Protein AF-0000000083432427 (afdb_homodimer)

Organism: Bremia lactucae (NCBI:txid4779)

Radius of gyration: 32.16 Å; Cα contacts (8 Å, |Δi|>4): 1340; chains: 2; bounding box: 67×91×66 Å

Structure (mmCIF, N/CA/C/O backbone):
data_AF-0000000083432427-model_v1
#
loop_
_entity.id
_entity.type
_entity.pdbx_description
1 polymer 'Checkpoint protein'
#
loop_
_atom_site.group_PDB
_atom_site.id
_atom_site.type_symbol
_atom_site.label_atom_id
_atom_site.label_alt_id
_atom_site.label_comp_id
_atom_site.label_asym_id
_atom_site.label_entity_id
_atom_site.label_seq_id
_atom_site.pdbx_PDB_ins_code
_atom_site.Cartn_x
_atom_site.Cartn_y
_atom_site.Cartn_z
_atom_site.occupancy
_atom_site.B_iso_or_equiv
_atom_site.auth_seq_id
_atom_site.auth_comp_id
_atom_site.auth_asym_id
_atom_site.auth_atom_id
_atom_site.pdbx_PDB_model_num
ATOM 1 N N . MET A 1 1 ? -11.883 -44.719 -22.125 1 91.12 1 MET A N 1
ATOM 2 C CA . MET A 1 1 ? -11.055 -43.969 -21.188 1 91.12 1 MET A CA 1
ATOM 3 C C . MET A 1 1 ? -11.359 -44.344 -19.75 1 91.12 1 MET A C 1
ATOM 5 O O . MET A 1 1 ? -12.523 -44.5 -19.375 1 91.12 1 MET A O 1
ATOM 9 N N . ARG A 1 2 ? -10.258 -44.656 -18.984 1 95.5 2 ARG A N 1
ATOM 10 C CA . ARG A 1 2 ? -10.43 -45.031 -17.594 1 95.5 2 ARG A CA 1
ATOM 11 C C . ARG A 1 2 ? -9.477 -44.281 -16.688 1 95.5 2 ARG A C 1
ATOM 13 O O . ARG A 1 2 ? -8.289 -44.125 -16.984 1 95.5 2 ARG A O 1
ATOM 20 N N . PHE A 1 3 ? -10.039 -43.781 -15.672 1 97.44 3 PHE A N 1
ATOM 21 C CA . PHE A 1 3 ? -9.242 -43.156 -14.625 1 97.44 3 PHE A CA 1
ATOM 22 C C . PHE A 1 3 ? -9.805 -43.469 -13.25 1 97.44 3 PHE A C 1
ATOM 24 O O . PHE A 1 3 ? -11.008 -43.312 -13.016 1 97.44 3 PHE A O 1
ATOM 31 N N . ARG A 1 4 ? -8.898 -43.844 -12.391 1 96.44 4 ARG A N 1
ATOM 32 C CA . ARG A 1 4 ? -9.227 -44.031 -10.984 1 96.44 4 ARG A CA 1
ATOM 33 C C . ARG A 1 4 ? -7.988 -43.844 -10.109 1 96.44 4 ARG A C 1
ATOM 35 O O . ARG A 1 4 ? -6.895 -44.281 -10.469 1 96.44 4 ARG A O 1
ATOM 42 N N . GLY A 1 5 ? -8.188 -43.219 -8.992 1 95.62 5 GLY A N 1
ATOM 43 C CA . GLY A 1 5 ? -7.102 -43.062 -8.039 1 95.62 5 GLY A CA 1
ATOM 44 C C . GLY A 1 5 ? -7.57 -42.562 -6.68 1 95.62 5 GLY A C 1
ATOM 45 O O . GLY A 1 5 ? -8.602 -41.906 -6.574 1 95.62 5 GLY A O 1
ATOM 46 N N . THR A 1 6 ? -6.84 -42.969 -5.688 1 95.25 6 THR A N 1
ATOM 47 C CA . THR A 1 6 ? -7.109 -42.531 -4.328 1 95.25 6 THR A CA 1
ATOM 48 C C . THR A 1 6 ? -6.109 -41.438 -3.906 1 95.25 6 THR A C 1
ATOM 50 O O . THR A 1 6 ? -4.898 -41.688 -3.924 1 95.25 6 THR A O 1
ATOM 53 N N . LEU A 1 7 ? -6.652 -40.312 -3.52 1 94.75 7 LEU A N 1
ATOM 54 C CA . LEU A 1 7 ? -5.789 -39.219 -3.133 1 94.75 7 LEU A CA 1
ATOM 55 C C . LEU A 1 7 ? -5.09 -39.5 -1.811 1 94.75 7 LEU A C 1
ATOM 57 O O . LEU A 1 7 ? -5.719 -39.969 -0.861 1 94.75 7 LEU A O 1
ATOM 61 N N . ALA A 1 8 ? -3.805 -39.219 -1.83 1 90.31 8 ALA A N 1
ATOM 62 C CA . ALA A 1 8 ? -3.107 -39.219 -0.547 1 90.31 8 ALA A CA 1
ATOM 63 C C . ALA A 1 8 ? -3.588 -38.094 0.347 1 90.31 8 ALA A C 1
ATOM 65 O O . ALA A 1 8 ? -4.148 -37.094 -0.14 1 90.31 8 ALA A O 1
ATOM 66 N N . LYS A 1 9 ? -3.451 -38.25 1.633 1 88.25 9 LYS A N 1
ATOM 67 C CA . LYS A 1 9 ? -3.941 -37.25 2.574 1 88.25 9 LYS A CA 1
ATOM 68 C C . LYS A 1 9 ? -3.266 -35.906 2.34 1 88.25 9 LYS A C 1
ATOM 70 O O . LYS A 1 9 ? -3.934 -34.875 2.287 1 88.25 9 LYS A O 1
ATOM 75 N N . ASP A 1 10 ? -1.937 -35.906 2.264 1 92.69 10 ASP A N 1
ATOM 76 C CA . ASP A 1 10 ? -1.195 -34.688 2.059 1 92.69 10 ASP A CA 1
ATOM 77 C C . ASP A 1 10 ? -1.436 -34.125 0.658 1 92.69 10 ASP A C 1
ATOM 79 O O . ASP A 1 10 ? -1.349 -32.906 0.444 1 92.69 10 ASP A O 1
ATOM 83 N N . ALA A 1 11 ? -1.81 -35.031 -0.254 1 95.06 11 ALA A N 1
ATOM 84 C CA . ALA A 1 11 ? -2.062 -34.625 -1.636 1 95.06 11 ALA A CA 1
ATOM 85 C C . ALA A 1 11 ? -3.359 -33.812 -1.747 1 95.06 11 ALA A C 1
ATOM 87 O O . ALA A 1 11 ? -3.471 -32.938 -2.584 1 95.06 11 ALA A O 1
ATOM 88 N N . LEU A 1 12 ? -4.277 -34.156 -0.94 1 95.12 12 LEU A N 1
ATOM 89 C CA . LEU A 1 12 ? -5.551 -33.438 -0.963 1 95.12 12 LEU A CA 1
ATOM 90 C C . LEU A 1 12 ? -5.355 -31.969 -0.656 1 95.12 12 LEU A C 1
ATOM 92 O O . LEU A 1 12 ? -5.969 -31.109 -1.296 1 95.12 12 LEU A O 1
ATOM 96 N N . VAL A 1 13 ? -4.488 -31.703 0.249 1 94.31 13 VAL A N 1
ATOM 97 C CA . VAL A 1 13 ? -4.23 -30.328 0.663 1 94.31 13 VAL A CA 1
ATOM 98 C C . VAL A 1 13 ? -3.623 -29.547 -0.5 1 94.31 13 VAL A C 1
ATOM 100 O O . VAL A 1 13 ? -4.051 -28.422 -0.791 1 94.31 13 VAL A O 1
ATOM 103 N N . VAL A 1 14 ? -2.656 -30.109 -1.125 1 95.69 14 VAL A N 1
ATOM 104 C CA . VAL A 1 14 ? -1.955 -29.469 -2.229 1 95.69 14 VAL A CA 1
ATOM 105 C C . VAL A 1 14 ? -2.918 -29.25 -3.395 1 95.69 14 VAL A C 1
ATOM 107 O O . VAL A 1 14 ? -2.977 -28.156 -3.959 1 95.69 14 VAL A O 1
ATOM 110 N N . LEU A 1 15 ? -3.67 -30.297 -3.684 1 96.56 15 LEU A N 1
ATOM 111 C CA . LEU A 1 15 ? -4.598 -30.203 -4.809 1 96.56 15 LEU A CA 1
ATOM 112 C C . LEU A 1 15 ? -5.691 -29.188 -4.531 1 96.56 15 LEU A C 1
ATOM 114 O O . LEU A 1 15 ? -6.098 -28.438 -5.434 1 96.56 15 LEU A O 1
ATOM 118 N N . LEU A 1 16 ? -6.133 -29.156 -3.365 1 95.75 16 LEU A N 1
ATOM 119 C CA . LEU A 1 16 ? -7.133 -28.172 -2.971 1 95.75 16 LEU A CA 1
ATOM 120 C C . LEU A 1 16 ? -6.582 -26.75 -3.109 1 95.75 16 LEU A C 1
ATOM 122 O O . LEU A 1 16 ? -7.27 -25.859 -3.615 1 95.75 16 LEU A O 1
ATOM 126 N N . ASP A 1 17 ? -5.359 -26.562 -2.688 1 95.5 17 ASP A N 1
ATOM 127 C CA . ASP A 1 17 ? -4.711 -25.25 -2.801 1 95.5 17 ASP A CA 1
ATOM 128 C C . ASP A 1 17 ? -4.609 -24.812 -4.262 1 95.5 17 ASP A C 1
ATOM 130 O O . ASP A 1 17 ? -4.867 -23.656 -4.586 1 95.5 17 ASP A O 1
ATOM 134 N N . VAL A 1 18 ? -4.223 -25.719 -5.059 1 96.62 18 VAL A N 1
ATOM 135 C CA . VAL A 1 18 ? -4.09 -25.453 -6.488 1 96.62 18 VAL A CA 1
ATOM 136 C C . VAL A 1 18 ? -5.453 -25.109 -7.078 1 96.62 18 VAL A C 1
ATOM 138 O O . VAL A 1 18 ? -5.594 -24.125 -7.805 1 96.62 18 VAL A O 1
ATOM 141 N N . ALA A 1 19 ? -6.43 -25.875 -6.754 1 96.06 19 ALA A N 1
ATOM 142 C CA . ALA A 1 19 ? -7.781 -25.625 -7.25 1 96.06 19 ALA A CA 1
ATOM 143 C C . ALA A 1 19 ? -8.297 -24.266 -6.797 1 96.06 19 ALA A C 1
ATOM 145 O O . ALA A 1 19 ? -8.93 -23.547 -7.574 1 96.06 19 ALA A O 1
ATOM 146 N N . GLN A 1 20 ? -8.031 -23.953 -5.613 1 94.5 20 GLN A N 1
ATOM 147 C CA . GLN A 1 20 ? -8.445 -22.672 -5.082 1 94.5 20 GLN A CA 1
ATOM 148 C C . GLN A 1 20 ? -7.789 -21.516 -5.844 1 94.5 20 GLN A C 1
ATOM 150 O O . GLN A 1 20 ? -8.422 -20.5 -6.105 1 94.5 20 GLN A O 1
ATOM 155 N N . SER A 1 21 ? -6.52 -21.656 -6.117 1 94.25 21 SER A N 1
ATOM 156 C CA . SER A 1 21 ? -5.805 -20.641 -6.887 1 94.25 21 SER A CA 1
ATOM 157 C C . SER A 1 21 ? -6.453 -20.422 -8.25 1 94.25 21 SER A C 1
ATOM 159 O O . SER A 1 21 ? -6.688 -19.281 -8.656 1 94.25 21 SER A O 1
ATOM 161 N N . PHE A 1 22 ? -6.836 -21.5 -8.852 1 94.38 22 PHE A N 1
ATOM 162 C CA . PHE A 1 22 ? -7.484 -21.391 -10.156 1 94.38 22 PHE A CA 1
ATOM 163 C C . PHE A 1 22 ? -8.867 -20.766 -10.016 1 94.38 22 PHE A C 1
ATOM 165 O O . PHE A 1 22 ? -9.281 -19.984 -10.875 1 94.38 22 PHE A O 1
ATOM 172 N N . ALA A 1 23 ? -9.555 -21.172 -9.031 1 92.44 23 ALA A N 1
ATOM 173 C CA . ALA A 1 23 ? -10.883 -20.609 -8.812 1 92.44 23 ALA A CA 1
ATOM 174 C C . ALA A 1 23 ? -10.812 -19.109 -8.633 1 92.44 23 ALA A C 1
ATOM 176 O O . ALA A 1 23 ? -11.641 -18.375 -9.18 1 92.44 23 ALA A O 1
ATOM 177 N N . ARG A 1 24 ? -9.844 -18.719 -7.91 1 90.25 24 ARG A N 1
ATOM 178 C CA . ARG A 1 24 ? -9.648 -17.281 -7.684 1 90.25 24 ARG A CA 1
ATOM 179 C C . ARG A 1 24 ? -9.328 -16.562 -8.984 1 90.25 24 ARG A C 1
ATOM 181 O O . ARG A 1 24 ? -9.852 -15.484 -9.25 1 90.25 24 ARG A O 1
ATOM 188 N N . LEU A 1 25 ? -8.453 -17.141 -9.742 1 89.81 25 LEU A N 1
ATOM 189 C CA . LEU A 1 25 ? -8.055 -16.547 -11.008 1 89.81 25 LEU A CA 1
ATOM 190 C C . LEU A 1 25 ? -9.211 -16.516 -12 1 89.81 25 LEU A C 1
ATOM 192 O O . LEU A 1 25 ? -9.352 -15.578 -12.781 1 89.81 25 LEU A O 1
ATOM 196 N N . GLY A 1 26 ? -9.977 -17.516 -11.938 1 86.25 26 GLY A N 1
ATOM 197 C CA . GLY A 1 26 ? -11.125 -17.625 -12.828 1 86.25 26 GLY A CA 1
ATOM 198 C C . GLY A 1 26 ? -12.164 -16.547 -12.594 1 86.25 26 GLY A C 1
ATOM 199 O O . GLY A 1 26 ? -12.883 -16.156 -13.516 1 86.25 26 GLY A O 1
ATOM 200 N N . LEU A 1 27 ? -12.297 -16.094 -11.375 1 81.25 27 LEU A N 1
ATOM 201 C CA . LEU A 1 27 ? -13.25 -15.039 -11.039 1 81.25 27 LEU A CA 1
ATOM 202 C C . LEU A 1 27 ? -12.914 -13.75 -11.781 1 81.25 27 LEU A C 1
ATOM 204 O O . LEU A 1 27 ? -13.805 -12.953 -12.078 1 81.25 27 LEU A O 1
ATOM 208 N N . HIS A 1 28 ? -11.664 -13.609 -12.016 1 75.44 28 HIS A N 1
ATOM 209 C CA . HIS A 1 28 ? -11.203 -12.359 -12.609 1 75.44 28 HIS A CA 1
ATOM 210 C C . HIS A 1 28 ? -11.039 -12.5 -14.125 1 75.44 28 HIS A C 1
ATOM 212 O O . HIS A 1 28 ? -10.781 -11.516 -14.82 1 75.44 28 HIS A O 1
ATOM 218 N N . SER A 1 29 ? -11.195 -13.703 -14.586 1 69.81 29 SER A N 1
ATOM 219 C CA . SER A 1 29 ? -10.992 -13.984 -16 1 69.81 29 SER A CA 1
ATOM 220 C C . SER A 1 29 ? -12.305 -13.891 -16.781 1 69.81 29 SER A C 1
ATOM 222 O O . SER A 1 29 ? -13.383 -14.117 -16.219 1 69.81 29 SER A O 1
ATOM 224 N N . SER A 1 30 ? -12.211 -13.312 -17.938 1 65.31 30 SER A N 1
ATOM 225 C CA . SER A 1 30 ? -13.352 -13.336 -18.844 1 65.31 30 SER A CA 1
ATOM 226 C C . SER A 1 30 ? -13.719 -14.766 -19.234 1 65.31 30 SER A C 1
ATOM 228 O O . SER A 1 30 ? -14.828 -15.016 -19.719 1 65.31 30 SER A O 1
ATOM 230 N N . ALA A 1 31 ? -12.727 -15.594 -19.031 1 60.62 31 ALA A N 1
ATOM 231 C CA . ALA A 1 31 ? -12.969 -16.984 -19.391 1 60.62 31 ALA A CA 1
ATOM 232 C C . ALA A 1 31 ? -13.984 -17.625 -18.453 1 60.62 31 ALA A C 1
ATOM 234 O O . ALA A 1 31 ? -14.117 -17.203 -17.297 1 60.62 31 ALA A O 1
ATOM 235 N N . LYS A 1 32 ? -14.734 -18.344 -19.125 1 65.06 32 LYS A N 1
ATOM 236 C CA . LYS A 1 32 ? -15.555 -19.219 -18.312 1 65.06 32 LYS A CA 1
ATOM 237 C C . LYS A 1 32 ? -14.711 -19.984 -17.297 1 65.06 32 LYS A C 1
ATOM 239 O O . LYS A 1 32 ? -13.508 -20.156 -17.484 1 65.06 32 LYS A O 1
ATOM 244 N N . THR A 1 33 ? -15.117 -20.297 -16.141 1 77.12 33 THR A N 1
ATOM 245 C CA . THR A 1 33 ? -14.5 -20.969 -15 1 77.12 33 THR A CA 1
ATOM 246 C C . THR A 1 33 ? -14.062 -22.375 -15.375 1 77.12 33 THR A C 1
ATOM 248 O O . THR A 1 33 ? -13.555 -23.125 -14.531 1 77.12 33 THR A O 1
ATOM 251 N N . ASN A 1 34 ? -14.008 -22.672 -16.625 1 86.62 34 ASN A N 1
ATOM 252 C CA . ASN A 1 34 ? -13.617 -24.016 -17.062 1 86.62 34 ASN A CA 1
ATOM 253 C C . ASN A 1 34 ? -12.109 -24.109 -17.281 1 86.62 34 ASN A C 1
ATOM 255 O O . ASN A 1 34 ? -11.531 -23.297 -18 1 86.62 34 ASN A O 1
ATOM 259 N N . CYS A 1 35 ? -11.57 -25.047 -16.625 1 93.81 35 CYS A N 1
ATOM 260 C CA . CYS A 1 35 ? -10.156 -25.359 -16.812 1 93.81 35 CYS A CA 1
ATOM 261 C C . CYS A 1 35 ? -9.977 -26.641 -17.609 1 93.81 35 CYS A C 1
ATOM 263 O O . CYS A 1 35 ? -10.852 -27.516 -17.625 1 93.81 35 CYS A O 1
ATOM 265 N N . VAL A 1 36 ? -8.906 -26.688 -18.328 1 95.62 36 VAL A N 1
ATOM 266 C CA . VAL A 1 36 ? -8.562 -27.906 -19.062 1 95.62 36 VAL A CA 1
ATOM 267 C C . VAL A 1 36 ? -7.668 -28.797 -18.203 1 95.62 36 VAL A C 1
ATOM 269 O O . VAL A 1 36 ? -6.598 -28.359 -17.766 1 95.62 36 VAL A O 1
ATOM 272 N N . PHE A 1 37 ? -8.141 -29.953 -18.016 1 96.94 37 PHE A N 1
ATOM 273 C CA . PHE A 1 37 ? -7.379 -30.953 -17.297 1 96.94 37 PHE A CA 1
ATOM 274 C C . PHE A 1 37 ? -6.762 -31.969 -18.266 1 96.94 37 PHE A C 1
ATOM 276 O O . PHE A 1 37 ? -7.406 -32.375 -19.234 1 96.94 37 PHE A O 1
ATOM 283 N N . THR A 1 38 ? -5.547 -32.281 -18.031 1 96.88 38 THR A N 1
ATOM 284 C CA . THR A 1 38 ? -4.891 -33.375 -18.766 1 96.88 38 THR A CA 1
ATOM 285 C C . THR A 1 38 ? -4.262 -34.375 -17.797 1 96.88 38 THR A C 1
ATOM 287 O O . THR A 1 38 ? -3.375 -34 -17.016 1 96.88 38 THR A O 1
ATOM 290 N N . LEU A 1 39 ? -4.703 -35.562 -17.922 1 96.94 39 LEU A N 1
ATOM 291 C CA . LEU A 1 39 ? -4.246 -36.625 -17.016 1 96.94 39 LEU A CA 1
ATOM 292 C C . LEU A 1 39 ? -3.418 -37.656 -17.766 1 96.94 39 LEU A C 1
ATOM 294 O O . LEU A 1 39 ? -3.838 -38.156 -18.812 1 96.94 39 LEU A O 1
ATOM 298 N N . THR A 1 40 ? -2.268 -37.938 -17.312 1 96.69 40 THR A N 1
ATOM 299 C CA . THR A 1 40 ? -1.413 -39.031 -17.719 1 96.69 40 THR A CA 1
ATOM 300 C C . THR A 1 40 ? -0.958 -39.844 -16.516 1 96.69 40 THR A C 1
ATOM 302 O O . THR A 1 40 ? -1.159 -39.438 -15.367 1 96.69 40 THR A O 1
ATOM 305 N N . PRO A 1 41 ? -0.41 -41 -16.766 1 96 41 PRO A N 1
ATOM 306 C CA . PRO A 1 41 ? 0.099 -41.781 -15.617 1 96 41 PRO A CA 1
ATOM 307 C C . PRO A 1 41 ? 1.163 -41 -14.828 1 96 41 PRO A C 1
ATOM 309 O O . PRO A 1 41 ? 1.351 -41.281 -13.641 1 96 41 PRO A O 1
ATOM 312 N N . GLU A 1 42 ? 1.781 -40.031 -15.469 1 95.75 42 GLU A N 1
ATOM 313 C CA . GLU A 1 42 ? 2.906 -39.344 -14.844 1 95.75 42 GLU A CA 1
ATOM 314 C C . GLU A 1 42 ? 2.477 -38 -14.258 1 95.75 42 GLU A C 1
ATOM 316 O O . GLU A 1 42 ? 2.949 -37.594 -13.195 1 95.75 42 GLU A O 1
ATOM 321 N N . THR A 1 43 ? 1.568 -37.344 -15.023 1 96.94 43 THR A N 1
ATOM 322 C CA . THR A 1 43 ? 1.314 -35.969 -14.617 1 96.94 43 THR A CA 1
ATOM 323 C C . THR A 1 43 ? -0.173 -35.625 -14.711 1 96.94 43 THR A C 1
ATOM 325 O O . THR A 1 43 ? -0.899 -36.25 -15.5 1 96.94 43 THR A O 1
ATOM 328 N N . LEU A 1 44 ? -0.637 -34.75 -13.828 1 97.44 44 LEU A N 1
ATOM 329 C CA . LEU A 1 44 ? -1.896 -34.031 -13.938 1 97.44 44 LEU A CA 1
ATOM 330 C C . LEU A 1 44 ? -1.646 -32.562 -14.211 1 97.44 44 LEU A C 1
ATOM 332 O O . LEU A 1 44 ? -1.025 -31.859 -13.406 1 97.44 44 LEU A O 1
ATOM 336 N N . THR A 1 45 ? -2.088 -32.094 -15.344 1 96.94 45 THR A N 1
ATOM 337 C CA . THR A 1 45 ? -1.928 -30.672 -15.664 1 96.94 45 THR A CA 1
ATOM 338 C C . THR A 1 45 ? -3.281 -29.969 -15.711 1 96.94 45 THR A C 1
ATOM 340 O O . THR A 1 45 ? -4.281 -30.547 -16.125 1 96.94 45 THR A O 1
ATOM 343 N N . ILE A 1 46 ? -3.314 -28.812 -15.18 1 96.75 46 ILE A N 1
ATOM 344 C CA . ILE A 1 46 ? -4.492 -27.953 -15.203 1 96.75 46 ILE A CA 1
ATOM 345 C C . ILE A 1 46 ? -4.148 -26.625 -15.859 1 96.75 46 ILE A C 1
ATOM 347 O O . ILE A 1 46 ? -3.127 -26.016 -15.531 1 96.75 46 ILE A O 1
ATOM 351 N N . ALA A 1 47 ? -4.965 -26.25 -16.812 1 95.12 47 ALA A N 1
ATOM 352 C CA . ALA A 1 47 ? -4.695 -25 -17.547 1 95.12 47 ALA A CA 1
ATOM 353 C C . ALA A 1 47 ? -5.91 -24.078 -17.531 1 95.12 47 ALA A C 1
ATOM 355 O O . ALA A 1 47 ? -7.039 -24.531 -17.75 1 95.12 47 ALA A O 1
ATOM 356 N N . LEU A 1 48 ? -5.691 -22.875 -17.172 1 91.94 48 LEU A N 1
ATOM 357 C CA . LEU A 1 48 ? -6.664 -21.797 -17.328 1 91.94 48 LEU A CA 1
ATOM 358 C C . LEU A 1 48 ? -6.16 -20.766 -18.328 1 91.94 48 LEU A C 1
ATOM 360 O O . LEU A 1 48 ? -5.238 -20 -18.031 1 91.94 48 LEU A O 1
ATOM 364 N N . LYS A 1 49 ? -6.684 -20.875 -19.547 1 80.75 49 LYS A N 1
ATOM 365 C CA . LYS A 1 49 ? -6.246 -19.969 -20.609 1 80.75 49 LYS A CA 1
ATOM 366 C C . LYS A 1 49 ? -7.344 -18.969 -20.953 1 80.75 49 LYS A C 1
ATOM 368 O O . LYS A 1 49 ? -8.492 -19.359 -21.172 1 80.75 49 LYS A O 1
ATOM 373 N N . SER A 1 50 ? -6.973 -17.766 -20.656 1 70.5 50 SER A N 1
ATOM 374 C CA . SER A 1 50 ? -7.875 -16.719 -21.125 1 70.5 50 SER A CA 1
ATOM 375 C C . SER A 1 50 ? -7.371 -16.094 -22.422 1 70.5 50 SER A C 1
ATOM 377 O O . SER A 1 50 ? -6.285 -16.453 -22.906 1 70.5 50 SER A O 1
ATOM 379 N N . GLY A 1 51 ? -8.125 -15.375 -23.188 1 62.91 51 GLY A N 1
ATOM 380 C CA . GLY A 1 51 ? -7.711 -14.719 -24.406 1 62.91 51 GLY A CA 1
ATOM 381 C C . GLY A 1 51 ? -6.34 -14.078 -24.312 1 62.91 51 GLY A C 1
ATOM 382 O O . GLY A 1 51 ? -5.754 -14.016 -23.234 1 62.91 51 GLY A O 1
ATOM 383 N N . GLY A 1 52 ? -5.566 -13.93 -25.375 1 59.88 52 GLY A N 1
ATOM 384 C CA . GLY A 1 52 ? -4.176 -13.539 -25.547 1 59.88 52 GLY A CA 1
ATOM 385 C C . GLY A 1 52 ? -3.75 -12.414 -24.625 1 59.88 52 GLY A C 1
ATOM 386 O O . GLY A 1 52 ? -2.607 -12.383 -24.156 1 59.88 52 GLY A O 1
ATOM 387 N N . ALA A 1 53 ? -4.613 -11.602 -24.281 1 66.81 53 ALA A N 1
ATOM 388 C CA . ALA A 1 53 ? -4.191 -10.438 -23.516 1 66.81 53 ALA A CA 1
ATOM 389 C C . ALA A 1 53 ? -4.457 -10.633 -22.016 1 66.81 53 ALA A C 1
ATOM 391 O O . ALA A 1 53 ? -4.27 -9.711 -21.219 1 66.81 53 ALA A O 1
ATOM 392 N N . GLU A 1 54 ? -4.691 -11.906 -21.719 1 80.06 54 GLU A N 1
ATOM 393 C CA . GLU A 1 54 ? -5.047 -12.117 -20.312 1 80.06 54 GLU A CA 1
ATOM 394 C C . GLU A 1 54 ? -4.051 -13.047 -19.625 1 80.06 54 GLU A C 1
ATOM 396 O O . GLU A 1 54 ? -3.229 -13.68 -20.281 1 80.06 54 GLU A O 1
ATOM 401 N N . LEU A 1 55 ? -4 -13.047 -18.375 1 88.75 55 LEU A N 1
ATOM 402 C CA . LEU A 1 55 ? -3.201 -13.922 -17.516 1 88.75 55 LEU A CA 1
ATOM 403 C C . LEU A 1 55 ? -3.473 -15.391 -17.859 1 88.75 55 LEU A C 1
ATOM 405 O O . LEU A 1 55 ? -4.625 -15.789 -18 1 88.75 55 LEU A O 1
ATOM 409 N N . GLN A 1 56 ? -2.422 -16.156 -18.156 1 92.12 56 GLN A N 1
ATOM 410 C CA . GLN A 1 56 ? -2.527 -17.609 -18.344 1 92.12 56 GLN A CA 1
ATOM 411 C C . GLN A 1 56 ? -1.874 -18.359 -17.188 1 92.12 56 GLN A C 1
ATOM 413 O O . GLN A 1 56 ? -0.767 -18.016 -16.766 1 92.12 56 GLN A O 1
ATOM 418 N N . SER A 1 57 ? -2.521 -19.312 -16.688 1 94.31 57 SER A N 1
ATOM 419 C CA . SER A 1 57 ? -2.018 -20.047 -15.539 1 94.31 57 SER A CA 1
ATOM 420 C C . SER A 1 57 ? -2.061 -21.547 -15.773 1 94.31 57 SER A C 1
ATOM 422 O O . SER A 1 57 ? -3 -22.062 -16.391 1 94.31 57 SER A O 1
ATOM 424 N N . PHE A 1 58 ? -1.04 -22.219 -15.219 1 95.62 58 PHE A N 1
ATOM 425 C CA . PHE A 1 58 ? -0.875 -23.656 -15.422 1 95.62 58 PHE A CA 1
ATOM 426 C C . PHE A 1 58 ? -0.377 -24.328 -14.148 1 95.62 58 PHE A C 1
ATOM 428 O O . PHE A 1 58 ? 0.487 -23.797 -13.453 1 95.62 58 PHE A O 1
ATOM 435 N N . ALA A 1 59 ? -0.951 -25.438 -13.883 1 96.88 59 ALA A N 1
ATOM 436 C CA . ALA A 1 59 ? -0.397 -26.297 -12.844 1 96.88 59 ALA A CA 1
ATOM 437 C C . ALA A 1 59 ? 0.065 -27.625 -13.422 1 96.88 59 ALA A C 1
ATOM 439 O O . ALA A 1 59 ? -0.588 -28.188 -14.312 1 96.88 59 ALA A O 1
ATOM 440 N N . ARG A 1 60 ? 1.177 -28.062 -13 1 97.75 60 ARG A N 1
ATOM 441 C CA . ARG A 1 60 ? 1.702 -29.375 -13.336 1 97.75 60 ARG A CA 1
ATOM 442 C C . ARG A 1 60 ? 2.002 -30.188 -12.07 1 97.75 60 ARG A C 1
ATOM 444 O O . ARG A 1 60 ? 2.898 -29.828 -11.305 1 97.75 60 ARG A O 1
ATOM 451 N N . LEU A 1 61 ? 1.278 -31.234 -11.906 1 98.12 61 LEU A N 1
ATOM 452 C CA . LEU A 1 61 ? 1.388 -32.031 -10.695 1 98.12 61 LEU A CA 1
ATOM 453 C C . LEU A 1 61 ? 1.78 -33.469 -11.031 1 98.12 61 LEU A C 1
ATOM 455 O O . LEU A 1 61 ? 1.448 -34 -12.109 1 98.12 61 LEU A O 1
ATOM 459 N N . GLN A 1 62 ? 2.445 -34.062 -10.094 1 97.69 62 GLN A N 1
ATOM 460 C CA . GLN A 1 62 ? 2.854 -35.438 -10.281 1 97.69 62 GLN A CA 1
ATOM 461 C C . GLN A 1 62 ? 1.745 -36.406 -9.867 1 97.69 62 GLN A C 1
ATOM 463 O O . GLN A 1 62 ? 1.463 -36.562 -8.672 1 97.69 62 GLN A O 1
ATOM 468 N N . THR A 1 63 ? 1.256 -37.125 -10.875 1 96.5 63 THR A N 1
ATOM 469 C CA . THR A 1 63 ? 0.15 -38.031 -10.625 1 96.5 63 THR A CA 1
ATOM 470 C C . THR A 1 63 ? 0.538 -39.094 -9.586 1 96.5 63 THR A C 1
ATOM 472 O O . THR A 1 63 ? -0.27 -39.438 -8.719 1 96.5 63 THR A O 1
ATOM 475 N N . THR A 1 64 ? 1.778 -39.531 -9.617 1 93.38 64 THR A N 1
ATOM 476 C CA . THR A 1 64 ? 2.248 -40.594 -8.727 1 93.38 64 THR A CA 1
ATOM 477 C C . THR A 1 64 ? 2.375 -40.094 -7.297 1 93.38 64 THR A C 1
ATOM 479 O O . THR A 1 64 ? 2.379 -40.875 -6.348 1 93.38 64 THR A O 1
ATOM 482 N N . ARG A 1 65 ? 2.543 -38.812 -7.141 1 95.25 65 ARG A N 1
ATOM 483 C CA . ARG A 1 65 ? 2.607 -38.219 -5.809 1 95.25 65 ARG A CA 1
ATOM 484 C C . ARG A 1 65 ? 1.211 -37.906 -5.281 1 95.25 65 ARG A C 1
ATOM 486 O O . ARG A 1 65 ? 0.965 -37.969 -4.074 1 95.25 65 ARG A O 1
ATOM 493 N N . LEU A 1 66 ? 0.336 -37.656 -6.164 1 96.75 66 LEU A N 1
ATOM 494 C CA . LEU A 1 66 ? -1.019 -37.25 -5.793 1 96.75 66 LEU A CA 1
ATOM 495 C C . LEU A 1 66 ? -1.841 -38.469 -5.371 1 96.75 66 LEU A C 1
ATOM 497 O O . LEU A 1 66 ? -2.607 -38.406 -4.41 1 96.75 66 LEU A O 1
ATOM 501 N N . PHE A 1 67 ? -1.629 -39.594 -6.082 1 96.44 67 PHE A N 1
ATOM 502 C CA . PHE A 1 67 ? -2.578 -40.688 -5.938 1 96.44 67 PHE A CA 1
ATOM 503 C C . PHE A 1 67 ? -1.86 -42 -5.559 1 96.44 67 PHE A C 1
ATOM 505 O O . PHE A 1 67 ? -0.758 -42.25 -6.043 1 96.44 67 PHE A O 1
ATOM 512 N N . HIS A 1 68 ? -2.658 -42.656 -4.785 1 93.19 68 HIS A N 1
ATOM 513 C CA . HIS A 1 68 ? -2.344 -44.062 -4.602 1 93.19 68 HIS A CA 1
ATOM 514 C C . HIS A 1 68 ? -3.127 -44.938 -5.574 1 93.19 68 HIS A C 1
ATOM 516 O O . HIS A 1 68 ? -4.301 -44.688 -5.848 1 93.19 68 HIS A O 1
ATOM 522 N N . ASP A 1 69 ? -2.504 -46.031 -6.113 1 87.88 69 ASP A N 1
ATOM 523 C CA . ASP A 1 69 ? -3.184 -47 -6.945 1 87.88 69 ASP A CA 1
ATOM 524 C C . ASP A 1 69 ? -3.873 -46.344 -8.133 1 87.88 69 ASP A C 1
ATOM 526 O O . ASP A 1 69 ? -5.066 -46.562 -8.359 1 87.88 69 ASP A O 1
ATOM 530 N N . VAL A 1 70 ? -3.166 -45.562 -8.812 1 94 70 VAL A N 1
ATOM 531 C CA . VAL A 1 70 ? -3.771 -44.75 -9.867 1 94 70 VAL A CA 1
ATOM 532 C C . VAL A 1 70 ? -3.768 -45.562 -11.18 1 94 70 VAL A C 1
ATOM 534 O O . VAL A 1 70 ? -2.803 -46.25 -11.484 1 94 70 VAL A O 1
ATOM 537 N N . VAL A 1 71 ? -4.883 -45.5 -11.875 1 96.31 71 VAL A N 1
ATOM 538 C CA . VAL A 1 71 ? -5.039 -46.094 -13.203 1 96.31 71 VAL A CA 1
ATOM 539 C C . VAL A 1 71 ? -5.469 -45 -14.203 1 96.31 71 VAL A C 1
ATOM 541 O O . VAL A 1 71 ? -6.457 -44.312 -13.977 1 96.31 71 VAL A O 1
ATOM 544 N N . VAL A 1 72 ? -4.699 -44.844 -15.195 1 96.94 72 VAL A N 1
ATOM 545 C CA . VAL A 1 72 ? -5.043 -43.969 -16.297 1 96.94 72 VAL A CA 1
ATOM 546 C C . VAL A 1 72 ? -4.938 -44.719 -17.625 1 96.94 72 VAL A C 1
ATOM 548 O O . VAL A 1 72 ? -3.85 -45.156 -18.016 1 96.94 72 VAL A O 1
ATOM 551 N N . GLN A 1 73 ? -6.055 -44.844 -18.297 1 96.38 73 GLN A N 1
ATOM 552 C CA . GLN A 1 73 ? -6.066 -45.594 -19.562 1 96.38 73 GLN A CA 1
ATOM 553 C C . GLN A 1 73 ? -6.922 -44.875 -20.609 1 96.38 73 GLN A C 1
ATOM 555 O O . GLN A 1 73 ? -8.023 -44.438 -20.312 1 96.38 73 GLN A O 1
ATOM 560 N N . SER A 1 74 ? -6.398 -44.719 -21.766 1 93.81 74 SER A N 1
ATOM 561 C CA . SER A 1 74 ? -7.121 -44.156 -22.906 1 93.81 74 SER A CA 1
ATOM 562 C C . SER A 1 74 ? -6.562 -44.688 -24.219 1 93.81 74 SER A C 1
ATOM 564 O O . SER A 1 74 ? -5.488 -45.281 -24.25 1 93.81 74 SER A O 1
ATOM 566 N N . GLN A 1 75 ? -7.258 -44.5 -25.297 1 91.12 75 GLN A N 1
ATOM 567 C CA . GLN A 1 75 ? -6.797 -44.875 -26.625 1 91.12 75 GLN A CA 1
ATOM 568 C C . GLN A 1 75 ? -5.75 -43.906 -27.156 1 91.12 75 GLN A C 1
ATOM 570 O O . GLN A 1 75 ? -5.031 -44.219 -28.109 1 91.12 75 GLN A O 1
ATOM 575 N N . ALA A 1 76 ? -5.703 -42.781 -26.531 1 91.75 76 ALA A N 1
ATOM 576 C CA . ALA A 1 76 ? -4.75 -41.75 -26.906 1 91.75 76 ALA A CA 1
ATOM 577 C C . ALA A 1 76 ? -3.477 -41.844 -26.078 1 91.75 76 ALA A C 1
ATOM 579 O O . ALA A 1 76 ? -3.049 -40.844 -25.484 1 91.75 76 ALA A O 1
ATOM 580 N N . ALA A 1 77 ? -2.83 -43.031 -25.984 1 92.19 77 ALA A N 1
ATOM 581 C CA . ALA A 1 77 ? -1.569 -43.25 -25.281 1 92.19 77 ALA A CA 1
ATOM 582 C C . ALA A 1 77 ? -1.678 -42.875 -23.812 1 92.19 77 ALA A C 1
ATOM 584 O O . ALA A 1 77 ? -0.769 -42.281 -23.25 1 92.19 77 ALA A O 1
ATOM 585 N N . ASN A 1 78 ? -2.822 -43.094 -23.25 1 94.56 78 ASN A N 1
ATOM 586 C CA . ASN A 1 78 ? -3.084 -42.906 -21.828 1 94.56 78 ASN A CA 1
ATOM 587 C C . ASN A 1 78 ? -3.09 -41.438 -21.453 1 94.56 78 ASN A C 1
ATOM 589 O O . ASN A 1 78 ? -2.688 -41.062 -20.344 1 94.56 78 ASN A O 1
ATOM 593 N N . HIS A 1 79 ? -3.406 -40.625 -22.453 1 95.12 79 HIS A N 1
ATOM 594 C CA . HIS A 1 79 ? -3.701 -39.219 -22.203 1 95.12 79 HIS A CA 1
ATOM 595 C C . HIS A 1 79 ? -5.203 -39 -22.156 1 95.12 79 HIS A C 1
ATOM 597 O O . HIS A 1 79 ? -5.934 -39.375 -23.062 1 95.12 79 HIS A O 1
ATOM 603 N N . ILE A 1 80 ? -5.637 -38.375 -21.078 1 96.81 80 ILE A N 1
ATOM 604 C CA . ILE A 1 80 ? -7.043 -38.031 -20.953 1 96.81 80 ILE A CA 1
ATOM 605 C C . ILE A 1 80 ? -7.172 -36.5 -20.781 1 96.81 80 ILE A C 1
ATOM 607 O O . ILE A 1 80 ? -6.617 -35.938 -19.828 1 96.81 80 ILE A O 1
ATOM 611 N N . GLY A 1 81 ? -7.762 -35.875 -21.688 1 96.5 81 GLY A N 1
ATOM 612 C CA . GLY A 1 81 ? -8.047 -34.438 -21.594 1 96.5 81 GLY A CA 1
ATOM 613 C C . GLY A 1 81 ? -9.523 -34.125 -21.438 1 96.5 81 GLY A C 1
ATOM 614 O O . GLY A 1 81 ? -10.359 -34.781 -22.062 1 96.5 81 GLY A O 1
ATOM 615 N N . PHE A 1 82 ? -9.859 -33.188 -20.531 1 96.5 82 PHE A N 1
ATOM 616 C CA . PHE A 1 82 ? -11.273 -32.844 -20.391 1 96.5 82 PHE A CA 1
ATOM 617 C C . PHE A 1 82 ? -11.43 -31.422 -19.812 1 96.5 82 PHE A C 1
ATOM 619 O O . PHE A 1 82 ? -10.516 -30.906 -19.156 1 96.5 82 PHE A O 1
ATOM 626 N N . LEU A 1 83 ? -12.539 -30.812 -20.062 1 95.12 83 LEU A N 1
ATOM 627 C CA . LEU A 1 83 ? -12.953 -29.562 -19.469 1 95.12 83 LEU A CA 1
ATOM 628 C C . LEU A 1 83 ? -13.734 -29.797 -18.172 1 95.12 83 LEU A C 1
ATOM 630 O O . LEU A 1 83 ? -14.555 -30.719 -18.109 1 95.12 83 LEU A O 1
ATOM 634 N N . CYS A 1 84 ? -13.367 -28.969 -17.203 1 95.69 84 CYS A N 1
ATOM 635 C CA . CYS A 1 84 ? -14.008 -29.094 -15.906 1 95.69 84 CYS A CA 1
ATOM 636 C C . CYS A 1 84 ? -14.164 -27.734 -15.234 1 95.69 84 CYS A C 1
ATOM 638 O O . CYS A 1 84 ? -13.25 -26.906 -15.289 1 95.69 84 CYS A O 1
ATOM 640 N N . ASP A 1 85 ? -15.344 -27.547 -14.664 1 94.81 85 ASP A N 1
ATOM 641 C CA . ASP A 1 85 ? -15.531 -26.344 -13.883 1 94.81 85 ASP A CA 1
ATOM 642 C C . ASP A 1 85 ? -14.703 -26.375 -12.602 1 94.81 85 ASP A C 1
ATOM 644 O O . ASP A 1 85 ? -14.945 -27.203 -11.727 1 94.81 85 ASP A O 1
ATOM 648 N N . ILE A 1 86 ? -13.789 -25.469 -12.531 1 95.31 86 ILE A N 1
ATOM 649 C CA . ILE A 1 86 ? -12.812 -25.484 -11.445 1 95.31 86 ILE A CA 1
ATOM 650 C C . ILE A 1 86 ? -13.531 -25.266 -10.109 1 95.31 86 ILE A C 1
ATOM 652 O O . ILE A 1 86 ? -13.086 -25.766 -9.07 1 95.31 86 ILE A O 1
ATOM 656 N N . ARG A 1 87 ? -14.617 -24.531 -10.094 1 94.81 87 ARG A N 1
ATOM 657 C CA . ARG A 1 87 ? -15.359 -24.281 -8.859 1 94.81 87 ARG A CA 1
ATOM 658 C C . ARG A 1 87 ? -15.984 -25.562 -8.328 1 94.81 87 ARG A C 1
ATOM 660 O O . ARG A 1 87 ? -15.961 -25.812 -7.121 1 94.81 87 ARG A O 1
ATOM 667 N N . HIS A 1 88 ? -16.484 -26.297 -9.234 1 95.62 88 HIS A N 1
ATOM 668 C CA . HIS A 1 88 ? -17.047 -27.578 -8.836 1 95.62 88 HIS A CA 1
ATOM 669 C C . HIS A 1 88 ? -15.969 -28.531 -8.336 1 95.62 88 HIS A C 1
ATOM 671 O O . HIS A 1 88 ? -16.172 -29.25 -7.352 1 95.62 88 HIS A O 1
ATOM 677 N N . PHE A 1 89 ? -14.922 -28.516 -8.977 1 96.81 89 PHE A N 1
ATOM 678 C CA . PHE A 1 89 ? -13.805 -29.359 -8.578 1 96.81 89 PHE A CA 1
ATOM 679 C C . PHE A 1 89 ? -13.312 -28.984 -7.188 1 96.81 89 PHE A C 1
ATOM 681 O O . PHE A 1 89 ? -13.125 -29.859 -6.336 1 96.81 89 PHE A O 1
ATOM 688 N N . GLN A 1 90 ? -13.102 -27.719 -6.969 1 96 90 GLN A N 1
ATOM 689 C CA . GLN A 1 90 ? -12.664 -27.219 -5.672 1 96 90 GLN A CA 1
ATOM 690 C C . GLN A 1 90 ? -13.656 -27.594 -4.574 1 96 90 GLN A C 1
ATOM 692 O O . GLN A 1 90 ? -13.258 -28.031 -3.492 1 96 90 GLN A O 1
ATOM 697 N N . GLN A 1 91 ? -14.883 -27.438 -4.875 1 95.31 91 GLN A N 1
ATOM 698 C CA . GLN A 1 91 ? -15.938 -27.75 -3.916 1 95.31 91 GLN A CA 1
ATOM 699 C C . GLN A 1 91 ? -15.922 -29.25 -3.574 1 95.31 91 GLN A C 1
ATOM 701 O O . GLN A 1 91 ? -16.047 -29.625 -2.404 1 95.31 91 GLN A O 1
ATOM 706 N N . ALA A 1 92 ? -15.82 -30 -4.543 1 95.06 92 ALA A N 1
ATOM 707 C CA . ALA A 1 92 ? -15.76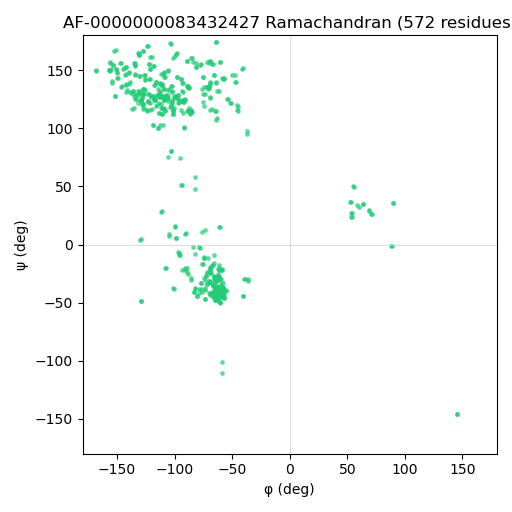6 -31.453 -4.336 1 95.06 92 ALA A CA 1
ATOM 708 C C . ALA A 1 92 ? -14.578 -31.828 -3.453 1 95.06 92 ALA A C 1
ATOM 710 O O . ALA A 1 92 ? -14.719 -32.625 -2.525 1 95.06 92 ALA A O 1
ATOM 711 N N . LEU A 1 93 ? -13.484 -31.25 -3.752 1 95.12 93 LEU A N 1
ATOM 712 C CA . LEU A 1 93 ? -12.305 -31.531 -2.939 1 95.12 93 LEU A CA 1
ATOM 713 C C . LEU A 1 93 ? -12.516 -31.078 -1.498 1 95.12 93 LEU A C 1
ATOM 715 O O . LEU A 1 93 ? -12.109 -31.781 -0.561 1 95.12 93 LEU A O 1
ATOM 719 N N . THR A 1 94 ? -13.125 -29.906 -1.335 1 93.69 94 THR A N 1
ATOM 720 C CA . THR A 1 94 ? -13.391 -29.359 -0.011 1 93.69 94 THR A CA 1
ATOM 721 C C . THR A 1 94 ? -14.242 -30.312 0.813 1 93.69 94 THR A C 1
ATOM 723 O O . THR A 1 94 ? -14.062 -30.438 2.025 1 93.69 94 THR A O 1
ATOM 726 N N . SER A 1 95 ? -15.117 -31.047 0.206 1 90.44 95 SER A N 1
ATOM 727 C CA . SER A 1 95 ? -16 -31.984 0.882 1 90.44 95 SER A CA 1
ATOM 728 C C . SER A 1 95 ? -15.227 -33.156 1.458 1 90.44 95 SER A C 1
ATOM 730 O O . SER A 1 95 ? -15.719 -33.875 2.344 1 90.44 95 SER A O 1
ATOM 732 N N . GLY A 1 96 ? -14.07 -33.344 0.961 1 89.88 96 GLY A N 1
ATOM 733 C CA . GLY A 1 96 ? -13.25 -34.469 1.394 1 89.88 96 GLY A CA 1
ATOM 734 C C . GLY A 1 96 ? -12.203 -34.094 2.422 1 89.88 96 GLY A C 1
ATOM 735 O O . GLY A 1 96 ? -11.383 -34.938 2.82 1 89.88 96 GLY A O 1
ATOM 736 N N . LYS A 1 97 ? -12.203 -32.906 2.873 1 87.88 97 LYS A N 1
ATOM 737 C CA . LYS A 1 97 ? -11.141 -32.375 3.721 1 87.88 97 LYS A CA 1
ATOM 738 C C . LYS A 1 97 ? -11 -33.188 5.004 1 87.88 97 LYS A C 1
ATOM 740 O O . LYS A 1 97 ? -9.883 -33.406 5.477 1 87.88 97 LYS A O 1
ATOM 745 N N . ASP A 1 98 ? -12.133 -33.688 5.559 1 85.25 98 ASP A N 1
ATOM 746 C CA . ASP A 1 98 ? -12.102 -34.375 6.828 1 85.25 98 ASP A CA 1
ATOM 747 C C . ASP A 1 98 ? -12.258 -35.906 6.617 1 85.25 98 ASP A C 1
ATOM 749 O O . ASP A 1 98 ? -12.414 -36.656 7.578 1 85.25 98 ASP A O 1
ATOM 753 N N . ALA A 1 99 ? -12.227 -36.281 5.422 1 87.44 99 ALA A N 1
ATOM 754 C CA . ALA A 1 99 ? -12.438 -37.719 5.117 1 87.44 99 ALA A CA 1
ATOM 755 C C . ALA A 1 99 ? -11.148 -38.5 5.316 1 87.44 99 ALA A C 1
ATOM 757 O O . ALA A 1 99 ? -10.055 -37.938 5.281 1 87.44 99 ALA A O 1
ATOM 758 N N . SER A 1 100 ? -11.32 -39.719 5.605 1 87 100 SER A N 1
ATOM 759 C CA . SER A 1 100 ? -10.18 -40.625 5.746 1 87 100 SER A CA 1
ATOM 760 C C . SER A 1 100 ? -9.586 -40.969 4.391 1 87 100 SER A C 1
ATOM 762 O O . SER A 1 100 ? -8.398 -41.281 4.289 1 87 100 SER A O 1
ATOM 764 N N . ALA A 1 101 ? -10.461 -40.969 3.406 1 87.94 101 ALA A N 1
ATOM 765 C CA . ALA A 1 101 ? -10.023 -41.281 2.049 1 87.94 101 ALA A CA 1
ATOM 766 C C . ALA A 1 101 ? -10.867 -40.562 1.016 1 87.94 101 ALA A C 1
ATOM 768 O O . ALA A 1 101 ? -12.078 -40.375 1.197 1 87.94 101 ALA A O 1
ATOM 769 N N . VAL A 1 102 ? -10.172 -40.156 -0.015 1 93.25 102 VAL A N 1
ATOM 770 C CA . VAL A 1 102 ? -10.836 -39.5 -1.131 1 93.25 102 VAL A CA 1
ATOM 771 C C . VAL A 1 102 ? -10.469 -40.188 -2.439 1 93.25 102 VAL A C 1
ATOM 773 O O . VAL A 1 102 ? -9.289 -40.281 -2.785 1 93.25 102 VAL A O 1
ATOM 776 N N . MET A 1 103 ? -11.414 -40.656 -3.115 1 94.75 103 MET A N 1
ATOM 777 C CA . MET A 1 103 ? -11.195 -41.344 -4.383 1 94.75 103 MET A CA 1
ATOM 778 C C . MET A 1 103 ? -11.742 -40.531 -5.547 1 94.75 103 MET A C 1
ATOM 780 O O . MET A 1 103 ? -12.82 -39.938 -5.445 1 94.75 103 MET A O 1
ATOM 784 N N . LEU A 1 104 ? -11.008 -40.469 -6.617 1 96.31 104 LEU A N 1
ATOM 785 C CA . LEU A 1 104 ? -11.445 -39.844 -7.863 1 96.31 104 LEU A CA 1
ATOM 786 C C . LEU A 1 104 ? -11.539 -40.875 -8.977 1 96.31 104 LEU A C 1
ATOM 788 O O . LEU A 1 104 ? -10.688 -41.781 -9.086 1 96.31 104 LEU A O 1
ATOM 792 N N . ARG A 1 105 ? -12.578 -40.75 -9.797 1 96.44 105 ARG A N 1
ATOM 793 C CA . ARG A 1 105 ? -12.719 -41.656 -10.922 1 96.44 105 ARG A CA 1
ATOM 794 C C . ARG A 1 105 ? -13.555 -41.031 -12.031 1 96.44 105 ARG A C 1
ATOM 796 O O . ARG A 1 105 ? -14.406 -40.188 -11.773 1 96.44 105 ARG A O 1
ATOM 803 N N . LEU A 1 106 ? -13.266 -41.438 -13.203 1 97.12 106 LEU A N 1
ATOM 804 C CA . LEU A 1 106 ? -14.094 -41.062 -14.344 1 97.12 106 LEU A CA 1
ATOM 805 C C . LEU A 1 106 ? -15.234 -42.062 -14.531 1 97.12 106 LEU A C 1
ATOM 807 O O . LEU A 1 106 ? -15.031 -43.25 -14.391 1 97.12 106 LEU A O 1
ATOM 811 N N . LEU A 1 107 ? -16.375 -41.438 -14.75 1 96.06 107 LEU A N 1
ATOM 812 C CA . LEU A 1 107 ? -17.562 -42.281 -14.977 1 96.06 107 LEU A CA 1
ATOM 813 C C . LEU A 1 107 ? -18.359 -41.75 -16.172 1 96.06 107 LEU A C 1
ATOM 815 O O . LEU A 1 107 ? -18.344 -40.562 -16.469 1 96.06 107 LEU A O 1
ATOM 819 N N . LYS A 1 108 ? -18.953 -42.656 -16.875 1 94.38 108 LYS A N 1
ATOM 820 C CA . LYS A 1 108 ? -19.906 -42.344 -17.922 1 94.38 108 LYS A CA 1
ATOM 821 C C . LYS A 1 108 ? -21.312 -42.812 -17.547 1 94.38 108 LYS A C 1
ATOM 823 O O . LYS A 1 108 ? -21.5 -43.969 -17.156 1 94.38 108 LYS A O 1
ATOM 828 N N . ARG A 1 109 ? -22.266 -41.875 -17.516 1 93.25 109 ARG A N 1
ATOM 829 C CA . ARG A 1 109 ? -23.656 -42.156 -17.203 1 93.25 109 ARG A CA 1
ATOM 830 C C . ARG A 1 109 ? -24.594 -41.5 -18.234 1 93.25 109 ARG A C 1
ATOM 832 O O . ARG A 1 109 ? -24.578 -40.281 -18.406 1 93.25 109 ARG A O 1
ATOM 839 N N . ASP A 1 110 ? -25.453 -42.344 -18.922 1 93.12 110 ASP A N 1
ATOM 840 C CA . ASP A 1 110 ? -26.453 -41.875 -19.875 1 93.12 110 ASP A CA 1
ATOM 841 C C . ASP A 1 110 ? -25.812 -40.969 -20.938 1 93.12 110 ASP A C 1
ATOM 843 O O . ASP A 1 110 ? -26.312 -39.875 -21.203 1 93.12 110 ASP A O 1
ATOM 847 N N . GLY A 1 111 ? -24.609 -41.25 -21.375 1 92 111 GLY A N 1
ATOM 848 C CA . GLY A 1 111 ? -23.938 -40.562 -22.469 1 92 111 GLY A CA 1
ATOM 849 C C . GLY A 1 111 ? -23.141 -39.344 -22 1 92 111 GLY A C 1
ATOM 850 O O . GLY A 1 111 ? -22.5 -38.688 -22.797 1 92 111 GLY A O 1
ATOM 851 N N . HIS A 1 112 ? -23.266 -39.188 -20.688 1 95.69 112 HIS A N 1
ATOM 852 C CA . HIS A 1 112 ? -22.531 -38.062 -20.141 1 95.69 112 HIS A CA 1
ATOM 853 C C . HIS A 1 112 ? -21.344 -38.531 -19.312 1 95.69 112 HIS A C 1
ATOM 855 O O . HIS A 1 112 ? -21.391 -39.562 -18.688 1 95.69 112 HIS A O 1
ATOM 861 N N . ASN A 1 113 ? -20.297 -37.781 -19.391 1 96.75 113 ASN A N 1
ATOM 862 C CA . ASN A 1 113 ? -19.078 -38.094 -18.656 1 96.75 113 ASN A CA 1
ATOM 863 C C . ASN A 1 113 ? -19 -37.281 -17.359 1 96.75 113 ASN A C 1
ATOM 865 O O . ASN A 1 113 ? -19.359 -36.094 -17.328 1 96.75 113 ASN A O 1
ATOM 869 N N . PHE A 1 114 ? -18.438 -37.906 -16.266 1 97.81 114 PHE A N 1
ATOM 870 C CA . PHE A 1 114 ? -18.328 -37.281 -14.961 1 97.81 114 PHE A CA 1
ATOM 871 C C . PHE A 1 114 ? -16.984 -37.594 -14.32 1 97.81 114 PHE A C 1
ATOM 873 O O . PHE A 1 114 ? -16.469 -38.688 -14.469 1 97.81 114 PHE A O 1
ATOM 880 N N . LEU A 1 115 ? -16.391 -36.625 -13.719 1 97.56 115 LEU A N 1
ATOM 881 C CA . LEU A 1 115 ? -15.375 -36.875 -12.711 1 97.56 115 LEU A CA 1
ATOM 882 C C . LEU A 1 115 ? -15.992 -37.031 -11.328 1 97.56 115 LEU A C 1
ATOM 884 O O . LEU A 1 115 ? -16.484 -36.062 -10.758 1 97.56 115 LEU A O 1
ATOM 888 N N . CYS A 1 116 ? -15.875 -38.188 -10.781 1 96.88 116 CYS A N 1
ATOM 889 C CA . CYS A 1 116 ? -16.562 -38.469 -9.531 1 96.88 116 CYS A CA 1
ATOM 890 C C . CYS A 1 116 ? -15.578 -38.5 -8.367 1 96.88 116 CYS A C 1
ATOM 892 O O . CYS A 1 116 ? -14.555 -39.188 -8.445 1 96.88 116 CYS A O 1
ATOM 894 N N . LEU A 1 117 ? -15.898 -37.781 -7.371 1 95.56 117 LEU A N 1
ATOM 895 C CA . LEU A 1 117 ? -15.133 -37.812 -6.129 1 95.56 117 LEU A CA 1
ATOM 896 C C . LEU A 1 117 ? -15.93 -38.5 -5.02 1 95.56 117 LEU A C 1
ATOM 898 O O . LEU A 1 117 ? -17.062 -38.125 -4.73 1 95.56 117 LEU A O 1
ATOM 902 N N . ARG A 1 118 ? -15.328 -39.5 -4.469 1 93.62 118 ARG A N 1
ATOM 903 C CA . ARG A 1 118 ? -15.945 -40.25 -3.371 1 93.62 118 ARG A CA 1
ATOM 904 C C . ARG A 1 118 ? -15.125 -40.125 -2.092 1 93.62 118 ARG A C 1
ATOM 906 O O . ARG A 1 118 ? -13.93 -40.406 -2.084 1 93.62 118 ARG A O 1
ATOM 913 N N . THR A 1 119 ? -15.773 -39.688 -1.087 1 89.94 119 THR A N 1
ATOM 914 C CA . THR A 1 119 ? -15.125 -39.562 0.216 1 89.94 119 THR A CA 1
ATOM 915 C C . THR A 1 119 ? -15.75 -40.531 1.221 1 89.94 119 THR A C 1
ATOM 917 O O . THR A 1 119 ? -16.953 -40.75 1.189 1 89.94 119 THR A O 1
ATOM 920 N N . ARG A 1 120 ? -14.844 -41.188 1.905 1 81.69 120 ARG A N 1
ATOM 921 C CA . ARG A 1 120 ? -15.32 -42.094 2.938 1 81.69 120 ARG A CA 1
ATOM 922 C C . ARG A 1 120 ? -14.945 -41.594 4.328 1 81.69 120 ARG A C 1
ATOM 924 O O . ARG A 1 120 ? -13.766 -41.375 4.629 1 81.69 120 ARG A O 1
ATOM 931 N N . ALA A 1 121 ? -15.945 -41.062 4.898 1 73.88 121 ALA A N 1
ATOM 932 C CA . ALA A 1 121 ? -15.805 -40.812 6.328 1 73.88 121 ALA A CA 1
ATOM 933 C C . ALA A 1 121 ? -16.5 -41.906 7.152 1 73.88 121 ALA A C 1
ATOM 935 O O . ALA A 1 121 ? -17.156 -42.781 6.594 1 73.88 121 ALA A O 1
ATOM 936 N N . VAL A 1 122 ? -16.219 -42.094 8.484 1 69.19 122 VAL A N 1
ATOM 937 C CA . VAL A 1 122 ? -16.672 -43.156 9.367 1 69.19 122 VAL A CA 1
ATOM 938 C C . VAL A 1 122 ? -18.141 -43.469 9.094 1 69.19 122 VAL A C 1
ATOM 940 O O . VAL A 1 122 ? -18.516 -44.625 8.938 1 69.19 122 VAL A O 1
ATOM 943 N N . ASP A 1 123 ? -18.984 -42.469 8.945 1 69.94 123 ASP A N 1
ATOM 944 C CA . ASP A 1 123 ? -20.391 -42.812 8.883 1 69.94 123 ASP A CA 1
ATOM 945 C C . ASP A 1 123 ? -21.062 -42.156 7.676 1 69.94 123 ASP A C 1
ATOM 947 O O . ASP A 1 123 ? -22.281 -42.219 7.531 1 69.94 123 ASP A O 1
ATOM 951 N N . ILE A 1 124 ? -20.203 -41.469 6.863 1 76.81 124 ILE A N 1
ATOM 952 C CA . ILE A 1 124 ? -20.844 -40.75 5.773 1 76.81 124 ILE A CA 1
ATOM 953 C C . ILE A 1 124 ? -20.062 -40.969 4.48 1 76.81 124 ILE A C 1
ATOM 955 O O . ILE A 1 124 ? -18.844 -40.812 4.461 1 76.81 124 ILE A O 1
ATOM 959 N N . ASP A 1 125 ? -20.766 -41.594 3.52 1 84.25 125 ASP A N 1
ATOM 960 C CA . ASP A 1 125 ? -20.203 -41.656 2.17 1 84.25 125 ASP A CA 1
ATOM 961 C C . ASP A 1 125 ? -20.734 -40.5 1.316 1 84.25 125 ASP A C 1
ATOM 963 O O . ASP A 1 125 ? -21.953 -40.312 1.202 1 84.25 125 ASP A O 1
ATOM 967 N N . ILE A 1 126 ? -19.891 -39.625 0.909 1 88.62 126 ILE A N 1
ATOM 968 C CA . ILE A 1 126 ? -20.281 -38.531 0.054 1 88.62 126 ILE A CA 1
ATOM 969 C C . ILE A 1 126 ? -19.75 -38.75 -1.361 1 8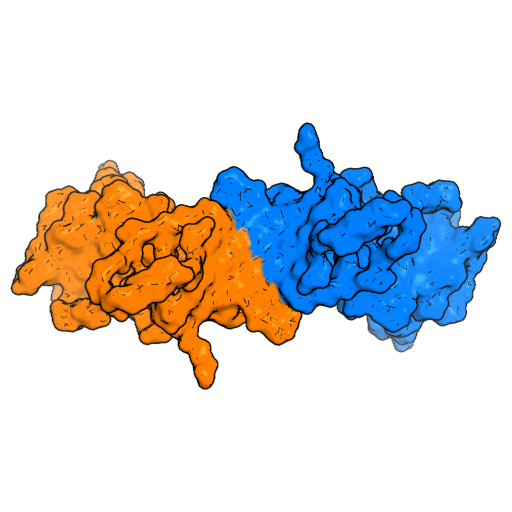8.62 126 ILE A C 1
ATOM 971 O O . ILE A 1 126 ? -18.578 -39.094 -1.549 1 88.62 126 ILE A O 1
ATOM 975 N N . ILE A 1 127 ? -20.672 -38.719 -2.311 1 91.69 127 ILE A N 1
ATOM 976 C CA . ILE A 1 127 ? -20.266 -38.844 -3.711 1 91.69 127 ILE A CA 1
ATOM 977 C C . ILE A 1 127 ? -20.609 -37.562 -4.449 1 91.69 127 ILE A C 1
ATOM 979 O O . ILE A 1 127 ? -21.75 -37.094 -4.398 1 91.69 127 ILE A O 1
ATOM 983 N N . GLN A 1 128 ? -19.672 -36.906 -4.98 1 92.94 128 GLN A N 1
ATOM 984 C CA . GLN A 1 128 ? -19.859 -35.75 -5.828 1 92.94 128 GLN A CA 1
ATOM 985 C C . GLN A 1 128 ? -19.484 -36.062 -7.277 1 92.94 128 GLN A C 1
ATOM 987 O O . GLN A 1 128 ? -18.422 -36.625 -7.551 1 92.94 128 GLN A O 1
ATOM 992 N N . SER A 1 129 ? -20.375 -35.781 -8.211 1 95.44 129 SER A N 1
ATOM 993 C CA . SER A 1 129 ? -20.141 -36 -9.633 1 95.44 129 SER A CA 1
ATOM 994 C C . SER A 1 129 ? -20.031 -34.688 -10.391 1 95.44 129 SER A C 1
ATOM 996 O O . SER A 1 129 ? -21 -33.906 -10.438 1 95.44 129 SER A O 1
ATOM 998 N N . ILE A 1 130 ? -18.922 -34.469 -10.938 1 97.06 130 ILE A N 1
ATOM 999 C CA . ILE A 1 130 ? -18.672 -33.219 -11.68 1 97.06 130 ILE A CA 1
ATOM 1000 C C . ILE A 1 130 ? -18.766 -33.5 -13.172 1 97.06 130 ILE A C 1
ATOM 1002 O O . ILE A 1 130 ? -18 -34.281 -13.719 1 97.06 130 ILE A O 1
ATOM 1006 N N . PRO A 1 131 ? -19.672 -32.812 -13.812 1 96.94 131 PRO A N 1
ATOM 1007 C CA . PRO A 1 131 ? -19.734 -33 -15.258 1 96.94 131 PRO A CA 1
ATOM 1008 C C . PRO A 1 131 ? -18.469 -32.531 -15.977 1 96.94 131 PRO A C 1
ATOM 1010 O O . PRO A 1 131 ? -17.891 -31.5 -15.609 1 96.94 131 PRO A O 1
ATOM 1013 N N . ILE A 1 132 ? -18.078 -33.344 -16.969 1 97.38 132 ILE A N 1
ATOM 1014 C CA . ILE A 1 132 ? -16.891 -32.938 -17.719 1 97.38 132 ILE A CA 1
ATOM 1015 C C . ILE A 1 132 ? -17.141 -33.125 -19.203 1 97.38 132 ILE A C 1
ATOM 1017 O O . ILE A 1 132 ? -18.016 -33.875 -19.609 1 97.38 132 ILE A O 1
ATOM 1021 N N . ASP A 1 133 ? -16.391 -32.375 -19.984 1 95.88 133 ASP A N 1
ATOM 1022 C CA . ASP A 1 133 ? -16.359 -32.531 -21.438 1 95.88 133 ASP A CA 1
ATOM 1023 C C . ASP A 1 133 ? -15.008 -33.094 -21.906 1 95.88 133 ASP A C 1
ATOM 1025 O O . ASP A 1 133 ? -13.992 -32.406 -21.859 1 95.88 133 ASP A O 1
ATOM 1029 N N . VAL A 1 134 ? -15.062 -34.281 -22.391 1 95.5 134 VAL A N 1
ATOM 1030 C CA . VAL A 1 134 ? -13.828 -34.906 -22.828 1 95.5 134 VAL A CA 1
ATOM 1031 C C . VAL A 1 134 ? -13.32 -34.25 -24.109 1 95.5 134 VAL A C 1
ATOM 1033 O O . VAL A 1 134 ? -14.109 -33.906 -25 1 95.5 134 VAL A O 1
ATOM 1036 N N . LEU A 1 135 ? -12.062 -34 -24.125 1 95.06 135 LEU A N 1
ATOM 1037 C CA . LEU A 1 135 ? -11.453 -33.281 -25.234 1 95.06 135 LEU A CA 1
ATOM 1038 C C . LEU A 1 135 ? -10.562 -34.219 -26.047 1 95.06 135 LEU A C 1
ATOM 1040 O O . LEU A 1 135 ? -9.922 -35.125 -25.484 1 95.06 135 LEU A O 1
ATOM 1044 N N . SER A 1 136 ? -10.516 -33.969 -27.312 1 93.5 136 SER A N 1
ATOM 1045 C CA . SER A 1 136 ? -9.516 -34.625 -28.141 1 93.5 136 SER A CA 1
ATOM 1046 C C . SER A 1 136 ? -8.117 -34.094 -27.844 1 93.5 136 SER A C 1
ATOM 1048 O O . SER A 1 136 ? -7.973 -32.969 -27.344 1 93.5 136 SER A O 1
ATOM 1050 N N . MET A 1 137 ? -7.199 -34.906 -28.156 1 88.88 137 MET A N 1
ATOM 1051 C CA . MET A 1 137 ? -5.824 -34.469 -27.891 1 88.88 137 MET A CA 1
ATOM 1052 C C . MET A 1 137 ? -5.441 -33.281 -28.734 1 88.88 137 MET A C 1
ATOM 1054 O O . MET A 1 137 ? -4.637 -32.438 -28.297 1 88.88 137 MET A O 1
ATOM 1058 N N . SER A 1 138 ? -6.035 -33.156 -29.875 1 90.56 138 SER A N 1
ATOM 1059 C CA . SER A 1 138 ? -5.793 -32 -30.719 1 90.56 138 SER A CA 1
ATOM 1060 C C . SER A 1 138 ? -6.25 -30.719 -30.047 1 90.56 138 SER A C 1
ATOM 1062 O O . SER A 1 138 ? -5.578 -29.688 -30.125 1 90.56 138 SER A O 1
ATOM 1064 N N . LEU A 1 139 ? -7.332 -30.75 -29.359 1 88.19 139 LEU A N 1
ATOM 1065 C CA . LEU A 1 139 ? -7.855 -29.594 -28.656 1 88.19 139 LEU A CA 1
ATOM 1066 C C . LEU A 1 139 ? -7.031 -29.297 -27.406 1 88.19 139 LEU A C 1
ATOM 1068 O O . LEU A 1 139 ? -6.777 -28.141 -27.078 1 88.19 139 LEU A O 1
ATOM 1072 N N . VAL A 1 140 ? -6.645 -30.344 -26.766 1 90.25 140 VAL A N 1
ATOM 1073 C CA . VAL A 1 140 ? -5.828 -30.203 -25.578 1 90.25 140 VAL A CA 1
ATOM 1074 C C . VAL A 1 140 ? -4.539 -29.453 -25.906 1 90.25 140 VAL A C 1
ATOM 1076 O O . VAL A 1 140 ? -4.062 -28.641 -25.109 1 90.25 140 VAL A O 1
ATOM 1079 N N . GLU A 1 141 ? -4 -29.703 -27.031 1 87.19 141 GLU A N 1
ATOM 1080 C CA . GLU A 1 141 ? -2.752 -29.094 -27.469 1 87.19 141 GLU A CA 1
ATOM 1081 C C . GLU A 1 141 ? -2.887 -27.578 -27.594 1 87.19 141 GLU A C 1
ATOM 1083 O O . GLU A 1 141 ? -1.898 -26.859 -27.484 1 87.19 141 GLU A O 1
ATOM 1088 N N . HIS A 1 142 ? -4.109 -27.094 -27.734 1 85.38 142 HIS A N 1
ATOM 1089 C CA . HIS A 1 142 ? -4.355 -25.672 -27.812 1 85.38 142 HIS A CA 1
ATOM 1090 C C . HIS A 1 142 ? -4.211 -25 -26.453 1 85.38 142 HIS A C 1
ATOM 1092 O O . HIS A 1 142 ? -4.121 -23.781 -26.344 1 85.38 142 HIS A O 1
ATOM 1098 N N . TYR A 1 143 ? -4.125 -25.828 -25.469 1 85.44 143 TYR A N 1
ATOM 1099 C CA . TYR A 1 143 ? -4.039 -25.297 -24.109 1 85.44 143 TYR A CA 1
ATOM 1100 C C . TYR A 1 143 ? -2.662 -25.562 -23.516 1 85.44 143 TYR A C 1
ATOM 1102 O O . TYR A 1 143 ? -2.529 -25.719 -22.297 1 85.44 143 TYR A O 1
ATOM 1110 N N . LYS A 1 144 ? -1.78 -25.641 -24.391 1 87.12 144 LYS A N 1
ATOM 1111 C CA . LYS A 1 144 ? -0.408 -25.828 -23.922 1 87.12 144 LYS A CA 1
ATOM 1112 C C . LYS A 1 144 ? 0.175 -24.516 -23.391 1 87.12 144 LYS A C 1
ATOM 1114 O O . LYS A 1 144 ? -0.296 -23.422 -23.75 1 87.12 144 LYS A O 1
ATOM 1119 N N . GLU A 1 145 ? 1.096 -24.641 -22.562 1 89.94 145 GLU A N 1
ATOM 1120 C CA . GLU A 1 145 ? 1.782 -23.469 -22 1 89.94 145 GLU A CA 1
ATOM 1121 C C . GLU A 1 145 ? 2.416 -22.641 -23.109 1 89.94 145 GLU A C 1
ATOM 1123 O O . GLU A 1 145 ? 2.924 -23.188 -24.094 1 89.94 145 GLU A O 1
ATOM 1128 N N . PRO A 1 146 ? 2.395 -21.375 -22.953 1 89.62 146 PRO A N 1
ATOM 1129 C CA . PRO A 1 146 ? 3.033 -20.531 -23.953 1 89.62 146 PRO A CA 1
ATOM 1130 C C . PRO A 1 146 ? 4.547 -20.719 -24.016 1 89.62 146 PRO A C 1
ATOM 1132 O O . PRO A 1 146 ? 5.176 -21.047 -23 1 89.62 146 PRO A O 1
ATOM 1135 N N . SER A 1 147 ? 5.016 -20.578 -25.234 1 89.62 147 SER A N 1
ATOM 1136 C CA . SER A 1 147 ? 6.465 -20.594 -25.422 1 89.62 147 SER A CA 1
ATOM 1137 C C . SER A 1 147 ? 7.059 -19.203 -25.203 1 89.62 147 SER A C 1
ATOM 1139 O O . SER A 1 147 ? 6.734 -18.25 -25.922 1 89.62 147 SER A O 1
ATOM 1141 N N . VAL A 1 148 ? 7.859 -19.125 -24.141 1 90.94 148 VAL A N 1
ATOM 1142 C CA . VAL A 1 148 ? 8.508 -17.844 -23.859 1 90.94 148 VAL A CA 1
ATOM 1143 C C . VAL A 1 148 ? 10.023 -18 -23.906 1 90.94 148 VAL A C 1
ATOM 1145 O O . VAL A 1 148 ? 10.539 -19.109 -23.766 1 90.94 148 VAL A O 1
ATOM 1148 N N . PRO A 1 149 ? 10.688 -16.875 -24.219 1 91.5 149 PRO A N 1
ATOM 1149 C CA . PRO A 1 149 ? 12.148 -16.969 -24.219 1 91.5 149 PRO A CA 1
ATOM 1150 C C . PRO A 1 149 ? 12.711 -17.344 -22.859 1 91.5 149 PRO A C 1
ATOM 1152 O O . PRO A 1 149 ? 12.047 -17.141 -21.828 1 91.5 149 PRO A O 1
ATOM 1155 N N . ALA A 1 150 ? 13.867 -17.875 -22.922 1 90.81 150 ALA A N 1
ATOM 1156 C CA . ALA A 1 150 ? 14.555 -18.188 -21.672 1 90.81 150 ALA A CA 1
ATOM 1157 C C . ALA A 1 150 ? 14.719 -16.938 -20.812 1 90.81 150 ALA A C 1
ATOM 1159 O O . ALA A 1 150 ? 15.016 -15.852 -21.328 1 90.81 150 ALA A O 1
ATOM 1160 N N . PRO A 1 151 ? 14.578 -17.156 -19.578 1 93.31 151 PRO A N 1
ATOM 1161 C CA . PRO A 1 151 ? 14.695 -15.977 -18.719 1 93.31 151 PRO A CA 1
ATOM 1162 C C . PRO A 1 151 ? 16.125 -15.43 -18.656 1 93.31 151 PRO A C 1
ATOM 1164 O O . PRO A 1 151 ? 17.078 -16.203 -18.641 1 93.31 151 PRO A O 1
ATOM 1167 N N . GLN A 1 152 ? 16.172 -14.125 -18.703 1 93.38 152 GLN A N 1
ATOM 1168 C CA . GLN A 1 152 ? 17.453 -13.438 -18.5 1 93.38 152 GLN A CA 1
ATOM 1169 C C . GLN A 1 152 ? 17.703 -13.164 -17.016 1 93.38 152 GLN A C 1
ATOM 1171 O O . GLN A 1 152 ? 18.844 -12.938 -16.609 1 93.38 152 GLN A O 1
ATOM 1176 N N . MET A 1 153 ? 16.625 -13.094 -16.312 1 94.94 153 MET A N 1
ATOM 1177 C CA . MET A 1 153 ? 16.672 -12.859 -14.875 1 94.94 153 MET A CA 1
ATOM 1178 C C . MET A 1 153 ? 15.695 -13.781 -14.148 1 94.94 153 MET A C 1
ATOM 1180 O O . MET A 1 153 ? 14.562 -13.984 -14.602 1 94.94 153 MET A O 1
ATOM 1184 N N . ALA A 1 154 ? 16.203 -14.398 -13.117 1 96.69 154 ALA A N 1
ATOM 1185 C CA . ALA A 1 154 ? 15.359 -15.203 -12.234 1 96.69 154 ALA A CA 1
ATOM 1186 C C . ALA A 1 154 ? 15.68 -14.922 -10.766 1 96.69 154 ALA A C 1
ATOM 1188 O O . ALA A 1 154 ? 16.844 -14.922 -10.367 1 96.69 154 ALA A O 1
ATOM 1189 N N . ILE A 1 155 ? 14.664 -14.625 -10.023 1 97.06 155 ILE A N 1
ATOM 1190 C CA . ILE A 1 155 ? 14.883 -14.281 -8.617 1 97.06 155 ILE A CA 1
ATOM 1191 C C . ILE A 1 155 ? 13.758 -14.852 -7.766 1 97.06 155 ILE A C 1
ATOM 1193 O O . ILE A 1 155 ? 12.625 -14.992 -8.234 1 97.06 155 ILE A O 1
ATOM 1197 N N . GLU A 1 156 ? 14.07 -15.242 -6.555 1 96 156 GLU A N 1
ATOM 1198 C CA . GLU A 1 156 ? 13.023 -15.664 -5.633 1 96 156 GLU A CA 1
ATOM 1199 C C . GLU A 1 156 ? 12.203 -14.469 -5.148 1 96 156 GLU A C 1
ATOM 1201 O O . GLU A 1 156 ? 12.758 -13.445 -4.762 1 96 156 GLU A O 1
ATOM 1206 N N . MET A 1 157 ? 11.008 -14.656 -5.148 1 94.75 157 MET A N 1
ATOM 1207 C CA . MET A 1 157 ? 10.094 -13.578 -4.758 1 94.75 157 MET A CA 1
ATOM 1208 C C . MET A 1 157 ? 10.109 -13.383 -3.246 1 94.75 157 MET A C 1
ATOM 1210 O O . MET A 1 157 ? 10.336 -14.328 -2.492 1 94.75 157 MET A O 1
ATOM 1214 N N . PRO A 1 158 ? 9.977 -12.102 -2.867 1 91.56 158 PRO A N 1
ATOM 1215 C CA . PRO A 1 158 ? 9.688 -11.914 -1.442 1 91.56 158 PRO A CA 1
ATOM 1216 C C . PRO A 1 158 ? 8.344 -12.5 -1.026 1 91.56 158 PRO A C 1
ATOM 1218 O O . PRO A 1 158 ? 7.594 -13 -1.871 1 91.56 158 PRO A O 1
ATOM 1221 N N . PRO A 1 159 ? 8.078 -12.461 0.281 1 87.31 159 PRO A N 1
ATOM 1222 C CA . PRO A 1 159 ? 6.75 -12.938 0.677 1 87.31 159 PRO A CA 1
ATOM 1223 C C . PRO A 1 159 ? 5.625 -12.266 -0.11 1 87.31 159 PRO A C 1
ATOM 1225 O O . PRO A 1 159 ? 5.52 -11.039 -0.122 1 87.31 159 PRO A O 1
ATOM 1228 N N . LEU A 1 160 ? 4.859 -13.109 -0.78 1 89.5 160 LEU A N 1
ATOM 1229 C CA . LEU A 1 160 ? 3.879 -12.602 -1.733 1 89.5 160 LEU A CA 1
ATOM 1230 C C . LEU A 1 160 ? 2.809 -11.781 -1.024 1 89.5 160 LEU A C 1
ATOM 1232 O O . LEU A 1 160 ? 2.256 -10.844 -1.604 1 89.5 160 LEU A O 1
ATOM 1236 N N . ARG A 1 161 ? 2.604 -12.148 0.23 1 84.69 161 ARG A N 1
ATOM 1237 C CA . ARG A 1 161 ? 1.623 -11.367 0.977 1 84.69 161 ARG A CA 1
ATOM 1238 C C . ARG A 1 161 ? 2.053 -9.914 1.084 1 84.69 161 ARG A C 1
ATOM 1240 O O . ARG A 1 161 ? 1.231 -9.008 0.931 1 84.69 161 ARG A O 1
ATOM 1247 N N . ALA A 1 162 ? 3.311 -9.719 1.377 1 83.94 162 ALA A N 1
ATOM 1248 C CA . ALA A 1 162 ? 3.854 -8.367 1.475 1 83.94 162 ALA A CA 1
ATOM 1249 C C . ALA A 1 162 ? 3.799 -7.656 0.127 1 83.94 162 ALA A C 1
ATOM 1251 O O . ALA A 1 162 ? 3.438 -6.477 0.055 1 83.94 162 ALA A O 1
ATOM 1252 N N . MET A 1 163 ? 4.105 -8.328 -0.847 1 88.56 163 MET A N 1
ATOM 1253 C CA . MET A 1 163 ? 4.098 -7.746 -2.188 1 88.56 163 MET A CA 1
ATOM 1254 C C . MET A 1 163 ? 2.68 -7.402 -2.625 1 88.56 163 MET A C 1
ATOM 1256 O O . MET A 1 163 ? 2.457 -6.383 -3.277 1 88.56 163 MET A O 1
ATOM 1260 N N . ARG A 1 164 ? 1.817 -8.312 -2.311 1 87.88 164 ARG A N 1
ATOM 1261 C CA . ARG A 1 164 ? 0.428 -8.102 -2.703 1 87.88 164 ARG A CA 1
ATOM 1262 C C . ARG A 1 164 ? -0.108 -6.793 -2.135 1 87.88 164 ARG A C 1
ATOM 1264 O O . ARG A 1 164 ? -0.8 -6.047 -2.83 1 87.88 164 ARG A O 1
ATOM 1271 N N . SER A 1 165 ? 0.161 -6.605 -0.938 1 84.06 165 SER A N 1
ATOM 1272 C CA . SER A 1 165 ? -0.292 -5.383 -0.281 1 84.06 165 SER A CA 1
ATOM 1273 C C . SER A 1 165 ? 0.194 -4.145 -1.024 1 84.06 165 SER A C 1
ATOM 1275 O O . SER A 1 165 ? -0.545 -3.166 -1.16 1 84.06 165 SER A O 1
ATOM 1277 N N . ILE A 1 166 ? 1.344 -4.176 -1.473 1 86.31 166 ILE A N 1
ATOM 1278 C CA . ILE A 1 166 ? 1.953 -3.049 -2.176 1 86.31 166 ILE A CA 1
ATOM 1279 C C . ILE A 1 166 ? 1.34 -2.918 -3.566 1 86.31 166 ILE A C 1
ATOM 1281 O O . ILE A 1 166 ? 0.933 -1.826 -3.973 1 86.31 166 ILE A O 1
ATOM 1285 N N . VAL A 1 167 ? 1.245 -4.02 -4.246 1 90.94 167 VAL A N 1
ATOM 1286 C CA . VAL A 1 167 ? 0.762 -4.02 -5.621 1 90.94 167 VAL A 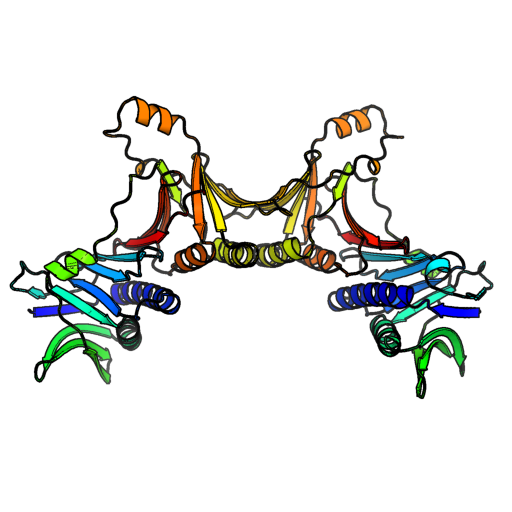CA 1
ATOM 1287 C C . VAL A 1 167 ? -0.695 -3.566 -5.66 1 90.94 167 VAL A C 1
ATOM 1289 O O . VAL A 1 167 ? -1.104 -2.85 -6.574 1 90.94 167 VAL A O 1
ATOM 1292 N N . ASP A 1 168 ? -1.464 -3.961 -4.715 1 88.88 168 ASP A N 1
ATOM 1293 C CA . ASP A 1 168 ? -2.869 -3.576 -4.641 1 88.88 168 ASP A CA 1
ATOM 1294 C C . ASP A 1 168 ? -3.02 -2.059 -4.547 1 88.88 168 ASP A C 1
ATOM 1296 O O . ASP A 1 168 ? -3.996 -1.494 -5.043 1 88.88 168 ASP A O 1
ATOM 1300 N N . ARG A 1 169 ? -2.064 -1.441 -3.984 1 83.75 169 ARG A N 1
ATOM 1301 C CA . ARG A 1 169 ? -2.098 0.014 -3.875 1 83.75 169 ARG A CA 1
ATOM 1302 C C . ARG A 1 169 ? -1.6 0.671 -5.156 1 83.75 169 ARG A C 1
ATOM 1304 O O . ARG A 1 169 ? -2.15 1.684 -5.598 1 83.75 169 ARG A O 1
ATOM 1311 N N . LEU A 1 170 ? -0.581 0.103 -5.68 1 86.44 170 LEU A N 1
ATOM 1312 C CA . LEU A 1 170 ? 0.015 0.647 -6.895 1 86.44 170 LEU A CA 1
ATOM 1313 C C . LEU A 1 170 ? -0.957 0.55 -8.062 1 86.44 170 LEU A C 1
ATOM 1315 O O . LEU A 1 170 ? -1.024 1.456 -8.898 1 86.44 170 LEU A O 1
ATOM 1319 N N . LYS A 1 171 ? -1.71 -0.522 -8.047 1 88.56 171 LYS A N 1
ATOM 1320 C CA . LYS A 1 171 ? -2.625 -0.727 -9.164 1 88.56 171 LYS A CA 1
ATOM 1321 C C . LYS A 1 171 ? -3.707 0.347 -9.188 1 88.56 171 LYS A C 1
ATOM 1323 O O . LYS A 1 171 ? -4.266 0.645 -10.25 1 88.56 171 LYS A O 1
ATOM 1328 N N . VAL A 1 172 ? -4.035 0.896 -8.07 1 85.5 172 VAL A N 1
ATOM 1329 C CA . VAL A 1 172 ? -5.016 1.973 -7.977 1 85.5 172 VAL A CA 1
ATOM 1330 C C . VAL A 1 172 ? -4.422 3.264 -8.531 1 85.5 172 VAL A C 1
ATOM 1332 O O . VAL A 1 172 ? -5.145 4.117 -9.047 1 85.5 172 VAL A O 1
ATOM 1335 N N . MET A 1 173 ? -3.168 3.375 -8.461 1 82.81 173 MET A N 1
ATOM 1336 C CA . MET A 1 173 ? -2.48 4.602 -8.852 1 82.81 173 MET A CA 1
ATOM 1337 C C . MET A 1 173 ? -2.273 4.656 -10.359 1 82.81 173 MET A C 1
ATOM 1339 O O . MET A 1 173 ? -2.354 5.727 -10.961 1 82.81 173 MET A O 1
ATOM 1343 N N . HIS A 1 174 ? -1.984 3.559 -10.945 1 89.31 174 HIS A N 1
ATOM 1344 C CA . HIS A 1 174 ? -1.681 3.525 -12.367 1 89.31 174 HIS A CA 1
ATOM 1345 C C . HIS A 1 174 ? -2.004 2.162 -12.969 1 89.31 174 HIS A C 1
ATOM 1347 O O . HIS A 1 174 ? -1.819 1.132 -12.32 1 89.31 174 HIS A O 1
ATOM 1353 N N . LYS A 1 175 ? -2.264 2.16 -14.219 1 92.62 175 LYS A N 1
ATOM 1354 C CA . LYS A 1 175 ? -2.719 0.958 -14.914 1 92.62 175 LYS A CA 1
ATOM 1355 C C . LYS A 1 175 ? -1.556 0.004 -15.172 1 92.62 175 LYS A C 1
ATOM 1357 O O . LYS A 1 175 ? -1.744 -1.214 -15.219 1 92.62 175 LYS A O 1
ATOM 1362 N N . THR A 1 176 ? -0.372 0.608 -15.398 1 93.81 176 THR A N 1
ATOM 1363 C CA . THR A 1 176 ? 0.786 -0.218 -15.719 1 93.81 176 THR A CA 1
ATOM 1364 C C . THR A 1 176 ? 1.916 0.02 -14.719 1 93.81 176 THR A C 1
ATOM 1366 O O . THR A 1 176 ? 1.945 1.05 -14.047 1 93.81 176 THR A O 1
ATOM 1369 N N . MET A 1 177 ? 2.736 -0.933 -14.594 1 94.25 177 MET A N 1
ATOM 1370 C CA . MET A 1 177 ? 3.926 -0.786 -13.758 1 94.25 177 MET A CA 1
ATOM 1371 C C . MET A 1 177 ? 5.109 -1.539 -14.352 1 94.25 177 MET A C 1
ATOM 1373 O O . MET A 1 177 ? 4.922 -2.529 -15.062 1 94.25 177 MET A O 1
ATOM 1377 N N . THR A 1 178 ? 6.25 -1.072 -14.094 1 96.38 178 THR A N 1
ATOM 1378 C CA . THR A 1 178 ? 7.48 -1.732 -14.516 1 96.38 178 THR A CA 1
ATOM 1379 C C . THR A 1 178 ? 8.055 -2.588 -13.391 1 96.38 178 THR A C 1
ATOM 1381 O O . THR A 1 178 ? 8.148 -2.133 -12.25 1 96.38 178 THR A O 1
ATOM 1384 N N . VAL A 1 179 ? 8.336 -3.836 -13.695 1 97.44 179 VAL A N 1
ATOM 1385 C CA . VAL A 1 179 ? 8.992 -4.762 -12.781 1 97.44 179 VAL A CA 1
ATOM 1386 C C . VAL A 1 179 ? 10.438 -4.988 -13.211 1 97.44 179 VAL A C 1
ATOM 1388 O O . VAL A 1 179 ? 10.695 -5.359 -14.359 1 97.44 179 VAL A O 1
ATOM 1391 N N . GLU A 1 180 ? 11.32 -4.762 -12.289 1 97.44 180 GLU A N 1
ATOM 1392 C CA . GLU A 1 180 ? 12.734 -4.926 -12.609 1 97.44 180 GLU A CA 1
ATOM 1393 C C . GLU A 1 180 ? 13.438 -5.809 -11.586 1 97.44 180 GLU A C 1
ATOM 1395 O O . GLU A 1 180 ? 13.359 -5.555 -10.383 1 97.44 180 GLU A O 1
ATOM 1400 N N . ALA A 1 181 ? 14.07 -6.871 -12.031 1 97.38 181 ALA A N 1
ATOM 1401 C CA . ALA A 1 181 ? 14.883 -7.746 -11.18 1 97.38 181 ALA A CA 1
ATOM 1402 C C . ALA A 1 181 ? 16.359 -7.586 -11.484 1 97.38 181 ALA A C 1
ATOM 1404 O O . ALA A 1 181 ? 16.75 -7.297 -12.625 1 97.38 181 ALA A O 1
ATOM 1405 N N . SER A 1 182 ? 17.188 -7.754 -10.461 1 96 182 SER A N 1
ATOM 1406 C CA . SER A 1 182 ? 18.625 -7.582 -10.656 1 96 182 SER A CA 1
ATOM 1407 C C . SER A 1 182 ? 19.406 -8.758 -10.078 1 96 182 SER A C 1
ATOM 1409 O O . SER A 1 182 ? 18.906 -9.492 -9.227 1 96 182 SER A O 1
ATOM 1411 N N . LYS A 1 183 ? 20.641 -8.852 -10.523 1 95 183 LYS A N 1
ATOM 1412 C CA . LYS A 1 183 ? 21.547 -9.891 -10.047 1 95 183 LYS A CA 1
ATOM 1413 C C . LYS A 1 183 ? 21.938 -9.641 -8.594 1 95 183 LYS A C 1
ATOM 1415 O O . LYS A 1 183 ? 22.406 -10.562 -7.902 1 95 183 LYS A O 1
ATOM 1420 N N . SER A 1 184 ? 21.797 -8.422 -8.156 1 93.25 184 SER A N 1
ATOM 1421 C CA . SER A 1 184 ? 22.172 -8.062 -6.793 1 93.25 184 SER A CA 1
ATOM 1422 C C . SER A 1 184 ? 21.094 -8.508 -5.801 1 93.25 184 SER A C 1
ATOM 1424 O O . SER A 1 184 ? 21.219 -8.258 -4.598 1 93.25 184 SER A O 1
ATOM 1426 N N . GLY A 1 185 ? 20.016 -9.078 -6.25 1 94.38 185 GLY A N 1
ATOM 1427 C CA . GLY A 1 185 ? 18.984 -9.602 -5.371 1 94.38 185 GLY A CA 1
ATOM 1428 C C . GLY A 1 185 ? 17.922 -8.578 -5.027 1 94.38 185 GLY A C 1
ATOM 1429 O O . GLY A 1 185 ? 17.453 -8.523 -3.887 1 94.38 185 GLY A O 1
ATOM 1430 N N . THR A 1 186 ? 17.641 -7.766 -6.016 1 94.75 186 THR A N 1
ATOM 1431 C CA . THR A 1 186 ? 16.609 -6.762 -5.777 1 94.75 186 THR A CA 1
ATOM 1432 C C . THR A 1 186 ? 15.484 -6.898 -6.789 1 94.75 186 THR A C 1
ATOM 1434 O O . THR A 1 186 ? 15.711 -7.281 -7.938 1 94.75 186 THR A O 1
ATOM 1437 N N . LEU A 1 187 ? 14.328 -6.707 -6.371 1 96.62 187 LEU A N 1
ATOM 1438 C CA . LEU A 1 187 ? 13.133 -6.59 -7.191 1 96.62 187 LEU A CA 1
ATOM 1439 C C . LEU A 1 187 ? 12.492 -5.219 -7.023 1 96.62 187 LEU A C 1
ATOM 1441 O O . LEU A 1 187 ? 12.172 -4.809 -5.902 1 96.62 187 LEU A O 1
ATOM 1445 N N . VAL A 1 188 ? 12.281 -4.539 -8.141 1 96.06 188 VAL A N 1
ATOM 1446 C CA . VAL A 1 188 ? 11.781 -3.168 -8.07 1 96.06 188 VAL A CA 1
ATOM 1447 C C . VAL A 1 188 ? 10.453 -3.064 -8.82 1 96.06 188 VAL A C 1
ATOM 1449 O O . VAL A 1 188 ? 10.336 -3.52 -9.961 1 96.06 188 VAL A O 1
ATOM 1452 N N . LEU A 1 189 ? 9.492 -2.57 -8.219 1 96 189 LEU A N 1
ATOM 1453 C CA . LEU A 1 189 ? 8.25 -2.145 -8.852 1 96 189 LEU A CA 1
ATOM 1454 C C . LEU A 1 189 ? 8.234 -0.633 -9.055 1 96 189 LEU A C 1
ATOM 1456 O O . LEU A 1 189 ? 8.445 0.129 -8.109 1 96 189 LEU A O 1
ATOM 1460 N N . ARG A 1 190 ? 7.965 -0.228 -10.273 1 94.25 190 ARG A N 1
ATOM 1461 C CA . ARG A 1 190 ? 8.062 1.198 -10.562 1 94.25 190 ARG A CA 1
ATOM 1462 C C . ARG A 1 190 ? 6.816 1.699 -11.281 1 94.25 190 ARG A C 1
ATOM 1464 O O . ARG A 1 190 ? 6.32 1.046 -12.203 1 94.25 190 ARG A O 1
ATOM 1471 N N . ILE A 1 191 ? 6.277 2.713 -10.844 1 92.25 191 ILE A N 1
ATOM 1472 C CA . ILE A 1 191 ? 5.219 3.461 -11.516 1 92.25 191 ILE A CA 1
ATOM 1473 C C . ILE A 1 191 ? 5.711 4.867 -11.844 1 92.25 191 ILE A C 1
ATOM 1475 O O . ILE A 1 191 ? 6.223 5.574 -10.977 1 92.25 191 ILE A O 1
ATOM 1479 N N . ASP A 1 192 ? 5.648 5.23 -13.047 1 87.38 192 ASP A N 1
ATOM 1480 C CA . ASP A 1 192 ? 6.051 6.562 -13.5 1 87.38 192 ASP A CA 1
ATOM 1481 C C . ASP A 1 192 ? 4.871 7.305 -14.125 1 87.38 192 ASP A C 1
ATOM 1483 O O . ASP A 1 192 ? 4.418 6.949 -15.219 1 87.38 192 ASP A O 1
ATOM 1487 N N . THR A 1 193 ? 4.352 8.188 -13.391 1 81.12 193 THR A N 1
ATOM 1488 C CA . THR A 1 193 ? 3.316 9.062 -13.93 1 81.12 193 THR A CA 1
ATOM 1489 C C . THR A 1 193 ? 3.883 10.453 -14.219 1 81.12 193 THR A C 1
ATOM 1491 O O . THR A 1 193 ? 5.066 10.703 -13.984 1 81.12 193 THR A O 1
ATOM 1494 N N . ASN A 1 194 ? 3.115 11.305 -14.828 1 76.94 194 ASN A N 1
ATOM 1495 C CA . ASN A 1 194 ? 3.527 12.68 -15.094 1 76.94 194 ASN A CA 1
ATOM 1496 C C . ASN A 1 194 ? 3.785 13.445 -13.797 1 76.94 194 ASN A C 1
ATOM 1498 O O . ASN A 1 194 ? 4.684 14.289 -13.742 1 76.94 194 ASN A O 1
ATOM 1502 N N . THR A 1 195 ? 3.164 13.078 -12.758 1 74.06 195 THR A N 1
ATOM 1503 C CA . THR A 1 195 ? 3.197 13.875 -11.531 1 74.06 195 THR A CA 1
ATOM 1504 C C . THR A 1 195 ? 4.031 13.18 -10.461 1 74.06 195 THR A C 1
ATOM 1506 O O . THR A 1 195 ? 4.559 13.828 -9.555 1 74.06 195 THR A O 1
ATOM 1509 N N . LEU A 1 196 ? 4.195 11.875 -10.672 1 77.81 196 LEU A N 1
ATOM 1510 C CA . LEU A 1 196 ? 4.781 11.141 -9.555 1 77.81 196 LEU A CA 1
ATOM 1511 C C . LEU A 1 196 ? 5.547 9.922 -10.047 1 77.81 196 LEU A C 1
ATOM 1513 O O . LEU A 1 196 ? 5.09 9.219 -10.953 1 77.81 196 LEU A O 1
ATOM 1517 N N . THR A 1 197 ? 6.773 9.805 -9.617 1 86.44 197 THR A N 1
ATOM 1518 C CA . THR A 1 197 ? 7.512 8.562 -9.789 1 86.44 197 THR A CA 1
ATOM 1519 C C . THR A 1 197 ? 7.648 7.82 -8.461 1 86.44 197 THR A C 1
ATOM 1521 O O . THR A 1 197 ? 8.102 8.398 -7.469 1 86.44 197 THR A O 1
ATOM 1524 N N . LEU A 1 198 ? 7.25 6.664 -8.5 1 89.75 198 LEU A N 1
ATOM 1525 C CA . LEU A 1 198 ? 7.289 5.816 -7.312 1 89.75 198 LEU A CA 1
ATOM 1526 C C . LEU A 1 198 ? 8 4.5 -7.605 1 89.75 198 LEU A C 1
ATOM 1528 O O . LEU A 1 198 ? 7.797 3.9 -8.664 1 89.75 198 LEU A O 1
ATOM 1532 N N . GLN A 1 199 ? 8.883 4.145 -6.699 1 92.31 199 GLN A N 1
ATOM 1533 C CA . GLN A 1 199 ? 9.57 2.861 -6.816 1 92.31 199 GLN A CA 1
ATOM 1534 C C . GLN A 1 199 ? 9.562 2.109 -5.492 1 92.31 199 GLN A C 1
ATOM 1536 O O . GLN A 1 199 ? 9.875 2.68 -4.445 1 92.31 199 GLN A O 1
ATOM 1541 N N . THR A 1 200 ? 9.164 0.938 -5.492 1 91.88 200 THR A N 1
ATOM 1542 C CA . THR A 1 200 ? 9.258 0.049 -4.34 1 91.88 200 THR A CA 1
ATOM 1543 C C . THR A 1 200 ? 10.312 -1.03 -4.578 1 91.88 200 THR A C 1
ATOM 1545 O O . THR A 1 200 ? 10.289 -1.714 -5.602 1 91.88 200 THR A O 1
ATOM 1548 N N . LEU A 1 201 ? 11.188 -1.068 -3.666 1 94.06 201 LEU A N 1
ATOM 1549 C CA . LEU A 1 201 ? 12.297 -2.004 -3.805 1 94.06 201 LEU A CA 1
ATOM 1550 C C . LEU A 1 201 ? 12.25 -3.068 -2.715 1 94.06 201 LEU A C 1
ATOM 1552 O O . LEU A 1 201 ? 12.094 -2.748 -1.533 1 94.06 201 LEU A O 1
ATOM 1556 N N . PHE A 1 202 ? 12.32 -4.324 -3.135 1 94.19 202 PHE A N 1
ATOM 1557 C CA . PHE A 1 202 ? 12.586 -5.461 -2.262 1 94.19 202 PHE A CA 1
ATOM 1558 C C . PHE A 1 202 ? 14.039 -5.914 -2.391 1 94.19 202 PHE A C 1
ATOM 1560 O O . PHE A 1 202 ? 14.531 -6.121 -3.5 1 94.19 202 PHE A O 1
ATOM 1567 N N . ALA A 1 203 ? 14.711 -6.105 -1.259 1 93.19 203 ALA A N 1
ATOM 1568 C CA . ALA A 1 203 ? 16.141 -6.434 -1.324 1 93.19 203 ALA A CA 1
ATOM 1569 C C . ALA A 1 203 ? 16.422 -7.746 -0.601 1 93.19 203 ALA A C 1
ATOM 1571 O O . ALA A 1 203 ? 15.523 -8.359 -0.024 1 93.19 203 ALA A O 1
ATOM 1572 N N . HIS A 1 204 ? 17.656 -8.188 -0.792 1 92.56 204 HIS A N 1
ATOM 1573 C CA . HIS A 1 204 ? 18.188 -9.391 -0.176 1 92.56 204 HIS A CA 1
ATOM 1574 C C . HIS A 1 204 ? 17.438 -10.633 -0.649 1 92.56 204 HIS A C 1
ATOM 1576 O O . HIS A 1 204 ? 17.172 -11.539 0.14 1 92.56 204 HIS A O 1
ATOM 1582 N N . LEU A 1 205 ? 17.062 -10.57 -1.829 1 94.5 205 LEU A N 1
ATOM 1583 C CA . LEU A 1 205 ? 16.422 -11.734 -2.432 1 94.5 205 LEU A CA 1
ATOM 1584 C C . LEU A 1 205 ? 17.453 -12.656 -3.062 1 94.5 205 LEU A C 1
ATOM 1586 O O . LEU A 1 205 ? 18.578 -12.227 -3.375 1 94.5 205 LEU A O 1
ATOM 1590 N N . ARG A 1 206 ? 17.094 -13.828 -3.205 1 95.44 206 ARG A N 1
ATOM 1591 C CA . ARG A 1 206 ? 18.031 -14.805 -3.76 1 95.44 206 ARG A CA 1
ATOM 1592 C C . ARG A 1 206 ? 17.953 -14.82 -5.281 1 95.44 206 ARG A C 1
ATOM 1594 O O . ARG A 1 206 ? 16.922 -15.172 -5.859 1 95.44 206 ARG A O 1
ATOM 1601 N N . TYR A 1 207 ? 19.047 -14.477 -5.887 1 95 207 TYR A N 1
ATOM 1602 C CA . TYR A 1 207 ? 19.203 -14.594 -7.332 1 95 207 TYR A CA 1
ATOM 1603 C C . TYR A 1 207 ? 19.422 -16.047 -7.734 1 95 207 TYR A C 1
ATOM 1605 O O . TYR A 1 207 ? 20.25 -16.75 -7.137 1 95 207 TYR A O 1
ATOM 1613 N N . ARG A 1 208 ? 18.641 -16.484 -8.703 1 95.38 208 ARG A N 1
ATOM 1614 C CA . ARG A 1 208 ? 18.719 -17.875 -9.125 1 95.38 208 ARG A CA 1
ATOM 1615 C C . ARG A 1 208 ? 19.484 -18.016 -10.438 1 95.38 208 ARG A C 1
ATOM 1617 O O . ARG A 1 208 ? 18.891 -18.297 -11.484 1 95.38 208 ARG A O 1
ATOM 1624 N N . ASP A 1 209 ? 20.719 -18 -10.352 1 91.56 209 ASP A N 1
ATOM 1625 C CA . ASP A 1 209 ? 21.594 -18.094 -11.508 1 91.56 209 ASP A CA 1
ATOM 1626 C C . ASP A 1 209 ? 21.531 -19.484 -12.148 1 91.56 209 ASP A C 1
ATOM 1628 O O . ASP A 1 209 ? 21.766 -19.641 -13.344 1 91.56 209 ASP A O 1
ATOM 1632 N N . ASP A 1 210 ? 21.156 -20.422 -11.359 1 91.38 210 ASP A N 1
ATOM 1633 C CA . ASP A 1 210 ? 21.078 -21.812 -11.812 1 91.38 210 ASP A CA 1
ATOM 1634 C C . ASP A 1 210 ? 19.969 -22 -12.852 1 91.38 210 ASP A C 1
ATOM 1636 O O . ASP A 1 210 ? 19.953 -23 -13.578 1 91.38 210 ASP A O 1
ATOM 1640 N N . LEU A 1 211 ? 19.078 -21.031 -12.883 1 89.81 211 LEU A N 1
ATOM 1641 C CA . LEU A 1 211 ? 17.969 -21.141 -13.805 1 89.81 211 LEU A CA 1
ATOM 1642 C C . LEU A 1 211 ? 18.25 -20.391 -15.102 1 89.81 211 LEU A C 1
ATOM 1644 O O . LEU A 1 211 ? 17.438 -20.438 -16.031 1 89.81 211 LEU A O 1
ATOM 1648 N N . ILE A 1 212 ? 19.297 -19.656 -15.133 1 84.88 212 ILE A N 1
ATOM 1649 C CA . ILE A 1 212 ? 19.656 -18.875 -16.312 1 84.88 212 ILE A CA 1
ATOM 1650 C C . ILE A 1 212 ? 20.578 -19.688 -17.219 1 84.88 212 ILE A C 1
ATOM 1652 O O . ILE A 1 212 ? 21.625 -20.156 -16.766 1 84.88 212 ILE A O 1
ATOM 1656 N N . GLU A 1 213 ? 20 -20.219 -18.25 1 74.12 213 GLU A N 1
ATOM 1657 C CA . GLU A 1 213 ? 20.734 -21.094 -19.172 1 74.12 213 GLU A CA 1
ATOM 1658 C C . GLU A 1 213 ? 21.859 -20.328 -19.875 1 74.12 213 GLU A C 1
ATOM 1660 O O . GLU A 1 213 ? 21.641 -19.203 -20.328 1 74.12 213 GLU A O 1
ATOM 1665 N N . ASP A 1 214 ? 23.141 -20.531 -19.562 1 61.5 214 ASP A N 1
ATOM 1666 C CA . ASP A 1 214 ? 24.297 -20 -20.281 1 61.5 214 ASP A CA 1
ATOM 1667 C C . ASP A 1 214 ? 24.375 -20.594 -21.688 1 61.5 214 ASP A C 1
ATOM 1669 O O . ASP A 1 214 ? 25.266 -20.219 -22.469 1 61.5 214 ASP A O 1
ATOM 1673 N N . ASP A 1 215 ? 23.703 -21.547 -21.828 1 55.72 215 ASP A N 1
ATOM 1674 C CA . ASP A 1 215 ? 24.219 -22.422 -22.859 1 55.72 215 ASP A CA 1
ATOM 1675 C C . ASP A 1 215 ? 24.312 -21.703 -24.203 1 55.72 215 ASP A C 1
ATOM 1677 O O . ASP A 1 215 ? 25.406 -21.312 -24.641 1 55.72 215 ASP A O 1
ATOM 1681 N N . GLU A 1 216 ? 23.188 -22.031 -25.156 1 55.16 216 GLU A N 1
ATOM 1682 C CA . GLU A 1 216 ? 23.359 -22.016 -26.609 1 55.16 216 GLU A CA 1
ATOM 1683 C C . GLU A 1 216 ? 23.391 -20.594 -27.156 1 55.16 216 GLU A C 1
ATOM 1685 O O . GLU A 1 216 ? 23.172 -20.359 -28.344 1 55.16 216 GLU A O 1
ATOM 1690 N N . GLU A 1 217 ? 23.484 -19.688 -26.281 1 59.16 217 GLU A N 1
ATOM 1691 C CA . GLU A 1 217 ? 23.469 -18.328 -26.828 1 59.16 217 GLU A CA 1
ATOM 1692 C C . GLU A 1 217 ? 24.812 -17.969 -27.453 1 59.16 217 GLU A C 1
ATOM 1694 O O . GLU A 1 217 ? 25.828 -18.562 -27.125 1 59.16 217 GLU A O 1
ATOM 1699 N N . ASP A 1 218 ? 24.656 -17.422 -28.594 1 64.44 218 ASP A N 1
ATOM 1700 C CA . ASP A 1 218 ? 25.859 -16.891 -29.219 1 64.44 218 ASP A CA 1
ATOM 1701 C C . ASP A 1 218 ? 26.672 -16.062 -28.234 1 64.44 218 ASP A C 1
ATOM 1703 O O . ASP A 1 218 ? 26.141 -15.586 -27.219 1 64.44 218 ASP A O 1
ATOM 1707 N N . GLU A 1 219 ? 27.984 -16.219 -28.312 1 65.38 219 GLU A N 1
ATOM 1708 C CA . GLU A 1 219 ? 28.984 -15.562 -27.469 1 65.38 219 GLU A CA 1
ATOM 170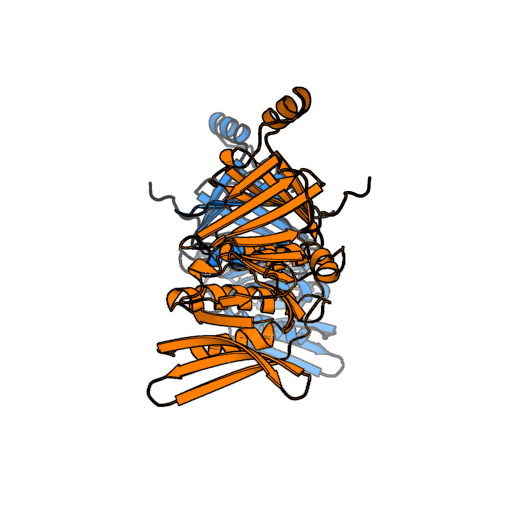9 C C . GLU A 1 219 ? 28.562 -14.125 -27.141 1 65.38 219 GLU A C 1
ATOM 1711 O O . GLU A 1 219 ? 28.781 -13.648 -26.031 1 65.38 219 GLU A O 1
ATOM 1716 N N . GLU A 1 220 ? 27.859 -13.555 -28.078 1 66.44 220 GLU A N 1
ATOM 1717 C CA . GLU A 1 220 ? 27.5 -12.148 -27.891 1 66.44 220 GLU A CA 1
ATOM 1718 C C . GLU A 1 220 ? 26.359 -12 -26.891 1 66.44 220 GLU A C 1
ATOM 1720 O O . GLU A 1 220 ? 26.406 -11.125 -26.016 1 66.44 220 GLU A O 1
ATOM 1725 N N . GLU A 1 221 ? 25.391 -12.945 -27.047 1 67.62 221 GLU A N 1
ATOM 1726 C CA . GLU A 1 221 ? 24.25 -12.852 -26.141 1 67.62 221 GLU A CA 1
ATOM 1727 C C . GLU A 1 221 ? 24.656 -13.211 -24.703 1 67.62 221 GLU A C 1
ATOM 1729 O O . GLU A 1 221 ? 24.156 -12.617 -23.75 1 67.62 221 GLU A O 1
ATOM 1734 N N . LYS A 1 222 ? 25.547 -14.047 -24.75 1 69.88 222 LYS A N 1
ATOM 1735 C CA . LYS A 1 222 ? 26.078 -14.469 -23.453 1 69.88 222 LYS A CA 1
ATOM 1736 C C . LYS A 1 222 ? 26.766 -13.305 -22.75 1 69.88 222 LYS A C 1
ATOM 1738 O O . LYS A 1 222 ? 26.578 -13.102 -21.547 1 69.88 222 LYS A O 1
ATOM 1743 N N . ASN A 1 223 ? 27.594 -12.625 -23.547 1 67.5 223 ASN A N 1
ATOM 1744 C CA . ASN A 1 223 ? 28.312 -11.484 -22.984 1 67.5 223 ASN A CA 1
ATOM 1745 C C . ASN A 1 223 ? 27.359 -10.383 -22.531 1 67.5 223 ASN A C 1
ATOM 1747 O O . ASN A 1 223 ? 27.562 -9.773 -21.484 1 67.5 223 ASN A O 1
ATOM 1751 N N . ARG A 1 224 ? 26.359 -10.227 -23.266 1 65.38 224 ARG A N 1
ATOM 1752 C CA . ARG A 1 224 ? 25.391 -9.188 -22.938 1 65.38 224 ARG A CA 1
ATOM 1753 C C . ARG A 1 224 ? 24.672 -9.5 -21.641 1 65.38 224 ARG A C 1
ATOM 1755 O O . ARG A 1 224 ? 24.5 -8.625 -20.781 1 65.38 224 ARG A O 1
ATOM 1762 N N . ARG A 1 225 ? 24.312 -10.75 -21.641 1 66.62 225 ARG A N 1
ATOM 1763 C CA . ARG A 1 225 ? 23.594 -11.188 -20.453 1 66.62 225 ARG A CA 1
ATOM 1764 C C . ARG A 1 225 ? 24.469 -11.109 -19.203 1 66.62 225 ARG A C 1
ATOM 1766 O O . ARG A 1 225 ? 24 -10.734 -18.125 1 66.62 225 ARG A O 1
ATOM 1773 N N . GLN A 1 226 ? 25.672 -11.508 -19.422 1 67.44 226 GLN A N 1
ATOM 1774 C CA . GLN A 1 226 ? 26.594 -11.453 -18.312 1 67.44 226 GLN A CA 1
ATOM 1775 C C . GLN A 1 226 ? 26.797 -10.016 -17.828 1 67.44 226 GLN A C 1
ATOM 1777 O O . GLN A 1 226 ? 26.969 -9.773 -16.625 1 67.44 226 GLN A O 1
ATOM 1782 N N . GLN A 1 227 ? 26.562 -9.195 -18.781 1 70.56 227 GLN A N 1
ATOM 1783 C CA . GLN A 1 227 ? 26.797 -7.797 -18.438 1 70.56 227 GLN A CA 1
ATOM 1784 C C . GLN A 1 227 ? 25.531 -7.141 -17.891 1 70.56 227 GLN A C 1
ATOM 1786 O O . GLN A 1 227 ? 25.609 -6.145 -17.172 1 70.56 227 GLN A O 1
ATOM 1791 N N . GLN A 1 228 ? 24.531 -7.949 -18.328 1 75.69 228 GLN A N 1
ATOM 1792 C CA . GLN A 1 228 ? 23.25 -7.352 -17.922 1 75.69 228 GLN A CA 1
ATOM 1793 C C . GLN A 1 228 ? 23 -7.527 -16.438 1 75.69 228 GLN A C 1
ATOM 1795 O O . GLN A 1 228 ? 22.859 -8.656 -15.945 1 75.69 228 GLN A O 1
ATOM 1800 N N . ARG A 1 229 ? 22.891 -6.508 -15.805 1 84.94 229 ARG A N 1
ATOM 1801 C CA . ARG A 1 229 ? 22.797 -6.523 -14.344 1 84.94 229 ARG A CA 1
ATOM 1802 C C . ARG A 1 229 ? 21.344 -6.594 -13.891 1 84.94 229 ARG A C 1
ATOM 1804 O O . ARG A 1 229 ? 21.047 -7.055 -12.781 1 84.94 229 ARG A O 1
ATOM 1811 N N . SER A 1 230 ? 20.438 -6.176 -14.805 1 94.75 230 SER A N 1
ATOM 1812 C CA . SER A 1 230 ? 19.016 -6.191 -14.461 1 94.75 230 SER A CA 1
ATOM 1813 C C . SER A 1 230 ? 18.156 -6.391 -15.695 1 94.75 230 SER A C 1
ATOM 1815 O O . SER A 1 230 ? 18.625 -6.211 -16.828 1 94.75 230 SER A O 1
ATOM 1817 N N . SER A 1 231 ? 17.031 -6.973 -15.578 1 95.88 231 SER A N 1
ATOM 1818 C CA . SER A 1 231 ? 16.016 -7.109 -16.625 1 95.88 231 SER A CA 1
ATOM 1819 C C . SER A 1 231 ? 14.672 -6.578 -16.156 1 95.88 231 SER A C 1
ATOM 1821 O O . SER A 1 231 ? 14.312 -6.723 -14.992 1 95.88 231 SER A O 1
ATOM 1823 N N . SER A 1 232 ? 13.969 -5.922 -17.109 1 96.38 232 SER A N 1
ATOM 1824 C CA . SER A 1 232 ? 12.711 -5.277 -16.734 1 96.38 232 SER A CA 1
ATOM 1825 C C . SER A 1 232 ? 11.609 -5.578 -17.75 1 96.38 232 SER A C 1
ATOM 1827 O O . SER A 1 232 ? 11.891 -5.922 -18.891 1 96.38 232 SER A O 1
ATOM 1829 N N . VAL A 1 233 ? 10.422 -5.52 -17.281 1 97 233 VAL A N 1
ATOM 1830 C CA . VAL A 1 233 ? 9.227 -5.641 -18.109 1 97 233 VAL A CA 1
ATOM 1831 C C . VAL A 1 233 ? 8.141 -4.695 -17.594 1 97 233 VAL A C 1
ATOM 1833 O O . VAL A 1 233 ? 8.172 -4.281 -16.438 1 97 233 VAL A O 1
ATOM 1836 N N . THR A 1 234 ? 7.25 -4.27 -18.516 1 96.62 234 THR A N 1
ATOM 1837 C CA . THR A 1 234 ? 6.07 -3.496 -18.141 1 96.62 234 THR A CA 1
ATOM 1838 C C . THR A 1 234 ? 4.805 -4.336 -18.281 1 96.62 234 THR A C 1
ATOM 1840 O O . THR A 1 234 ? 4.586 -4.961 -19.328 1 96.62 234 THR A O 1
ATOM 1843 N N . VAL A 1 235 ? 4.047 -4.352 -17.188 1 96.12 235 VAL A N 1
ATOM 1844 C CA . VAL A 1 235 ? 2.867 -5.207 -17.188 1 96.12 235 VAL A CA 1
ATOM 1845 C C . VAL A 1 235 ? 1.657 -4.418 -16.703 1 96.12 235 VAL A C 1
ATOM 1847 O O . VAL A 1 235 ? 1.798 -3.289 -16.219 1 96.12 235 VAL A O 1
ATOM 1850 N N . ASP A 1 236 ? 0.477 -4.977 -16.953 1 94.5 236 ASP A N 1
ATOM 1851 C CA . ASP A 1 236 ? -0.75 -4.441 -16.375 1 94.5 236 ASP A CA 1
ATOM 1852 C C . ASP A 1 236 ? -0.792 -4.68 -14.867 1 94.5 236 ASP A C 1
ATOM 1854 O O . ASP A 1 236 ? -0.617 -5.812 -14.406 1 94.5 236 ASP A O 1
ATOM 1858 N N . SER A 1 237 ? -1 -3.635 -14.102 1 93.25 237 SER A N 1
ATOM 1859 C CA . SER A 1 237 ? -0.946 -3.717 -12.641 1 93.25 237 SER A CA 1
ATOM 1860 C C . SER A 1 237 ? -2.014 -4.664 -12.102 1 93.25 237 SER A C 1
ATOM 1862 O O . SER A 1 237 ? -1.779 -5.379 -11.125 1 93.25 237 SER A O 1
ATOM 1864 N N . LYS A 1 238 ? -3.166 -4.664 -12.719 1 91.94 238 LYS A N 1
ATOM 1865 C CA . LYS A 1 238 ? -4.246 -5.543 -12.281 1 91.94 238 LYS A CA 1
ATOM 1866 C C . LYS A 1 238 ? -3.887 -7.008 -12.508 1 91.94 238 LYS A C 1
ATOM 1868 O O . LYS A 1 238 ? -4.148 -7.859 -11.656 1 91.94 238 LYS A O 1
ATOM 1873 N N . VAL A 1 239 ? -3.34 -7.293 -13.602 1 91.88 239 VAL A N 1
ATOM 1874 C CA . VAL A 1 239 ? -2.965 -8.664 -13.945 1 91.88 239 VAL A CA 1
ATOM 1875 C C . VAL A 1 239 ? -1.884 -9.156 -12.992 1 91.88 239 VAL A C 1
ATOM 1877 O O . VAL A 1 239 ? -1.938 -10.297 -12.523 1 91.88 239 VAL A O 1
ATOM 1880 N N . LEU A 1 240 ? -0.9 -8.297 -12.719 1 93.81 240 LEU A N 1
ATOM 1881 C CA . LEU A 1 240 ? 0.142 -8.664 -11.766 1 93.81 240 LEU A CA 1
ATOM 1882 C C . LEU A 1 240 ? -0.454 -8.953 -10.391 1 93.81 240 LEU A C 1
ATOM 1884 O O . LEU A 1 240 ? -0.086 -9.938 -9.742 1 93.81 240 LEU A O 1
ATOM 1888 N N . SER A 1 241 ? -1.355 -8.125 -9.969 1 92.62 241 SER A N 1
ATOM 1889 C CA . SER A 1 241 ? -2.016 -8.312 -8.68 1 92.62 241 SER A CA 1
ATOM 1890 C C . SER A 1 241 ? -2.717 -9.664 -8.609 1 92.62 241 SER A C 1
ATOM 1892 O O . SER A 1 241 ? -2.672 -10.344 -7.578 1 92.62 241 SER A O 1
ATOM 1894 N N . GLN A 1 242 ? -3.291 -10.055 -9.68 1 91.12 242 GLN A N 1
ATOM 1895 C CA . GLN A 1 242 ? -3.977 -11.344 -9.75 1 91.12 242 GLN A CA 1
ATOM 1896 C C . GLN A 1 242 ? -2.984 -12.5 -9.656 1 91.12 242 GLN A C 1
ATOM 1898 O O . GLN A 1 242 ? -3.238 -13.492 -8.969 1 91.12 242 GLN A O 1
ATOM 1903 N N . ALA A 1 243 ? -1.938 -12.375 -10.312 1 92.5 243 ALA A N 1
ATOM 1904 C CA . ALA A 1 243 ? -0.949 -13.445 -10.391 1 92.5 243 ALA A CA 1
ATOM 1905 C C . ALA A 1 243 ? -0.289 -13.688 -9.039 1 92.5 243 ALA A C 1
ATOM 1907 O O . ALA A 1 243 ? 0.026 -14.828 -8.688 1 92.5 243 ALA A O 1
ATOM 1908 N N . ILE A 1 244 ? -0.102 -12.602 -8.289 1 92.44 244 ILE A N 1
ATOM 1909 C CA . ILE A 1 244 ? 0.634 -12.734 -7.035 1 92.44 244 ILE A CA 1
ATOM 1910 C C . ILE A 1 244 ? -0.298 -13.242 -5.938 1 92.44 244 ILE A C 1
ATOM 1912 O O . ILE A 1 244 ? 0.15 -13.562 -4.836 1 92.44 244 ILE A O 1
ATOM 1916 N N . LEU A 1 245 ? -1.568 -13.336 -6.148 1 82.62 245 LEU A N 1
ATOM 1917 C CA . LEU A 1 245 ? -2.533 -13.844 -5.18 1 82.62 245 LEU A CA 1
ATOM 1918 C C . LEU A 1 245 ? -2.379 -15.352 -5 1 82.62 245 LEU A C 1
ATOM 1920 O O . LEU A 1 245 ? -2.887 -15.922 -4.031 1 82.62 245 LEU A O 1
ATOM 1924 N N . VAL A 1 246 ? -1.6 -15.883 -5.926 1 80.44 246 VAL A N 1
ATOM 1925 C CA . VAL A 1 246 ? -1.446 -17.344 -5.887 1 80.44 246 VAL A CA 1
ATOM 1926 C C . VAL A 1 246 ? -0.379 -17.719 -4.863 1 80.44 246 VAL A C 1
ATOM 1928 O O . VAL A 1 246 ? 0.804 -17.812 -5.199 1 80.44 246 VAL A O 1
ATOM 1931 N N . ASP A 1 247 ? -0.585 -17.328 -3.648 1 74.81 247 ASP A N 1
ATOM 1932 C CA . ASP A 1 247 ? 0.336 -17.672 -2.568 1 74.81 247 ASP A CA 1
ATOM 1933 C C . ASP A 1 247 ? -0.252 -18.75 -1.667 1 74.81 247 ASP A C 1
ATOM 1935 O O . ASP A 1 247 ? -0.639 -18.469 -0.529 1 74.81 247 ASP A O 1
ATOM 1939 N N . GLY A 1 248 ? -0.234 -19.828 -2.129 1 78.69 248 GLY A N 1
ATOM 1940 C CA . GLY A 1 248 ? -0.819 -20.922 -1.376 1 78.69 248 GLY A CA 1
ATOM 1941 C C . GLY A 1 248 ? 0.107 -21.469 -0.309 1 78.69 248 GLY A C 1
ATOM 1942 O O . GLY A 1 248 ? 1.322 -21.281 -0.372 1 78.69 248 GLY A O 1
ATOM 1943 N N . GLN A 1 249 ? -0.507 -22.062 0.642 1 86 249 GLN A N 1
ATOM 1944 C CA . GLN A 1 249 ? 0.228 -22.688 1.735 1 86 249 GLN A CA 1
ATOM 1945 C C . GLN A 1 249 ? 1.132 -23.797 1.22 1 86 249 GLN A C 1
ATOM 1947 O O . GLN A 1 249 ? 2.135 -24.141 1.854 1 86 249 GLN A O 1
ATOM 1952 N N . SER A 1 250 ? 0.807 -24.297 0.066 1 93.88 250 SER A N 1
ATOM 1953 C CA . SER A 1 250 ? 1.529 -25.438 -0.489 1 93.88 250 SER A CA 1
ATOM 1954 C C . SER A 1 250 ? 2.707 -24.984 -1.344 1 93.88 250 SER A C 1
ATOM 1956 O O . SER A 1 250 ? 3.332 -25.797 -2.031 1 93.88 250 SER A O 1
ATOM 1958 N N . THR A 1 251 ? 2.99 -23.781 -1.295 1 94.19 251 THR A N 1
ATOM 1959 C CA . THR A 1 251 ? 4.074 -23.25 -2.107 1 94.19 251 THR A CA 1
ATOM 1960 C C . THR A 1 251 ? 5.375 -23.188 -1.31 1 94.19 251 THR A C 1
ATOM 1962 O O . THR A 1 251 ? 5.402 -22.656 -0.195 1 94.19 251 THR A O 1
ATOM 1965 N N . ARG A 1 252 ? 6.375 -23.828 -1.821 1 93.94 252 ARG A N 1
ATOM 1966 C CA . ARG A 1 252 ? 7.691 -23.781 -1.195 1 93.94 252 ARG A CA 1
ATOM 1967 C C . ARG A 1 252 ? 8.43 -22.5 -1.553 1 93.94 252 ARG A C 1
ATOM 1969 O O . ARG A 1 252 ? 9.008 -21.844 -0.682 1 93.94 252 ARG A O 1
ATOM 1976 N N . SER A 1 253 ? 8.391 -22.125 -2.793 1 93.5 253 SER A N 1
ATOM 1977 C CA . SER A 1 253 ? 9.062 -20.922 -3.279 1 93.5 253 SER A CA 1
ATOM 1978 C C . SER A 1 253 ? 8.422 -20.422 -4.57 1 93.5 253 SER A C 1
ATOM 1980 O O . SER A 1 253 ? 7.82 -21.188 -5.316 1 93.5 253 SER A O 1
ATOM 1982 N N . VAL A 1 254 ? 8.5 -19.172 -4.738 1 96.25 254 VAL A N 1
ATOM 1983 C CA . VAL A 1 254 ? 8.008 -18.562 -5.973 1 96.25 254 VAL A CA 1
ATOM 1984 C C . VAL A 1 254 ? 9.148 -17.859 -6.695 1 96.25 254 VAL A C 1
ATOM 1986 O O . VAL A 1 254 ? 9.859 -17.047 -6.094 1 96.25 254 VAL A O 1
ATOM 1989 N N . LEU A 1 255 ? 9.297 -18.188 -7.965 1 96.88 255 LEU A N 1
ATOM 1990 C CA . LEU A 1 255 ? 10.336 -17.578 -8.789 1 96.88 255 LEU A CA 1
ATOM 1991 C C . LEU A 1 255 ? 9.742 -16.562 -9.758 1 96.88 255 LEU A C 1
ATOM 1993 O O . LEU A 1 255 ? 8.695 -16.812 -10.367 1 96.88 255 LEU A O 1
ATOM 1997 N N . CYS A 1 256 ? 10.359 -15.469 -9.797 1 97.75 256 CYS A N 1
ATOM 1998 C CA . CYS A 1 256 ? 10.055 -14.461 -10.812 1 97.75 256 CYS A CA 1
ATOM 1999 C C . CYS A 1 256 ? 11.086 -14.5 -11.938 1 97.75 256 CYS A C 1
ATOM 2001 O O . CYS A 1 256 ? 12.266 -14.211 -11.711 1 97.75 256 CYS A O 1
ATOM 2003 N N . CYS A 1 257 ? 10.609 -14.805 -13.125 1 97.5 257 CYS A N 1
ATOM 2004 C CA . CYS A 1 257 ? 11.477 -14.891 -14.297 1 97.5 257 CYS A CA 1
ATOM 2005 C C . CYS A 1 257 ? 11.141 -13.797 -15.305 1 97.5 257 CYS A C 1
ATOM 2007 O O . CYS A 1 257 ? 9.984 -13.648 -15.703 1 97.5 257 CYS A O 1
ATOM 2009 N N . ILE A 1 258 ? 12.219 -13.117 -15.719 1 97.38 258 ILE A N 1
ATOM 2010 C CA . ILE A 1 258 ? 11.992 -11.992 -16.625 1 97.38 258 ILE A CA 1
ATOM 2011 C C . ILE A 1 258 ? 12.891 -12.141 -17.859 1 97.38 258 ILE A C 1
ATOM 2013 O O . ILE A 1 258 ? 14.078 -12.43 -17.734 1 97.38 258 ILE A O 1
ATOM 2017 N N . SER A 1 259 ? 12.305 -12.078 -19 1 94.62 259 SER A N 1
ATOM 2018 C CA . SER A 1 259 ? 12.984 -11.781 -20.266 1 94.62 259 SER A CA 1
ATOM 2019 C C . SER A 1 259 ? 12.711 -10.352 -20.703 1 94.62 259 SER A C 1
ATOM 2021 O O . SER A 1 259 ? 11.57 -10 -21.031 1 94.62 259 SER A O 1
ATOM 2023 N N . GLU A 1 260 ? 13.664 -9.57 -20.812 1 93.88 260 GLU A N 1
ATOM 2024 C CA . GLU A 1 260 ? 13.578 -8.125 -20.969 1 93.88 260 GLU A CA 1
ATOM 2025 C C . GLU A 1 260 ? 12.531 -7.738 -22.016 1 93.88 260 GLU A C 1
ATOM 2027 O O . GLU A 1 260 ? 12.641 -8.133 -23.188 1 93.88 260 GLU A O 1
ATOM 2032 N N . ASN A 1 261 ? 11.57 -7.012 -21.594 1 94.19 261 ASN A N 1
ATOM 2033 C CA . ASN A 1 261 ? 10.5 -6.441 -22.406 1 94.19 261 ASN A CA 1
ATOM 2034 C C . ASN A 1 261 ? 9.797 -7.512 -23.25 1 94.19 261 ASN A C 1
ATOM 2036 O O . ASN A 1 261 ? 9.227 -7.207 -24.297 1 94.19 261 ASN A O 1
ATOM 2040 N N . GLN A 1 262 ? 9.883 -8.773 -22.797 1 93.56 262 GLN A N 1
ATOM 2041 C CA . GLN A 1 262 ? 9.312 -9.844 -23.609 1 93.56 262 GLN A CA 1
ATOM 2042 C C . GLN A 1 262 ? 8.391 -10.734 -22.766 1 93.56 262 GLN A C 1
ATOM 2044 O O . GLN A 1 262 ? 7.262 -11.016 -23.172 1 93.56 262 GLN A O 1
ATOM 2049 N N . ALA A 1 263 ? 8.922 -11.109 -21.641 1 94.94 263 ALA A N 1
ATOM 2050 C CA . ALA A 1 263 ? 8.109 -12.062 -20.891 1 94.94 263 ALA A CA 1
ATOM 2051 C C . ALA A 1 263 ? 8.328 -11.914 -19.391 1 94.94 263 ALA A C 1
ATOM 2053 O O . ALA A 1 263 ? 9.43 -11.562 -18.938 1 94.94 263 ALA A O 1
ATOM 2054 N N . MET A 1 264 ? 7.293 -12.172 -18.656 1 97 264 MET A N 1
ATOM 2055 C CA . MET A 1 264 ? 7.336 -12.312 -17.203 1 97 264 MET A CA 1
ATOM 2056 C C . MET A 1 264 ? 6.57 -13.555 -16.766 1 97 264 MET A C 1
ATOM 2058 O O . MET A 1 264 ? 5.398 -13.719 -17.094 1 97 264 MET A O 1
ATOM 2062 N N . VAL A 1 265 ? 7.262 -14.367 -16.031 1 97.12 265 VAL A N 1
ATOM 2063 C CA . VAL A 1 265 ? 6.672 -15.625 -15.57 1 97.12 265 VAL A CA 1
ATOM 2064 C C . VAL A 1 265 ? 6.84 -15.742 -14.062 1 97.12 265 VAL A C 1
ATOM 2066 O O . VAL A 1 265 ? 7.934 -15.516 -13.531 1 97.12 265 VAL A O 1
ATOM 2069 N N . LEU A 1 266 ? 5.789 -16.016 -13.383 1 96.88 266 LEU A N 1
ATOM 2070 C CA . LEU A 1 266 ? 5.848 -16.422 -11.977 1 96.88 266 LEU A CA 1
ATOM 2071 C C . LEU A 1 266 ? 5.691 -17.922 -11.828 1 96.88 266 LEU A C 1
ATOM 2073 O O . LEU A 1 266 ? 4.648 -18.484 -12.172 1 96.88 266 LEU A O 1
ATOM 2077 N N . HIS A 1 267 ? 6.754 -18.516 -11.352 1 96.44 267 HIS A N 1
ATOM 2078 C CA . HIS A 1 267 ? 6.801 -19.969 -11.234 1 96.44 267 HIS A CA 1
ATOM 2079 C C . HIS A 1 267 ? 6.852 -20.391 -9.773 1 96.44 267 HIS A C 1
ATOM 2081 O O . HIS A 1 267 ? 7.875 -20.219 -9.102 1 96.44 267 HIS A O 1
ATOM 2087 N N . SER A 1 268 ? 5.805 -21.031 -9.312 1 96.69 268 SER A N 1
ATOM 2088 C CA . SER A 1 268 ? 5.715 -21.5 -7.934 1 96.69 268 SER A CA 1
ATOM 2089 C C . SER A 1 268 ? 6.102 -22.969 -7.832 1 96.69 268 SER A C 1
ATOM 2091 O O . SER A 1 268 ? 5.531 -23.812 -8.523 1 96.69 268 SER A O 1
ATOM 2093 N N . ILE A 1 269 ? 7.008 -23.203 -7.004 1 96.25 269 ILE A N 1
ATOM 2094 C CA . ILE A 1 269 ? 7.395 -24.578 -6.703 1 96.25 269 ILE A CA 1
ATOM 2095 C C . ILE A 1 269 ? 6.605 -25.078 -5.496 1 96.25 269 ILE A C 1
ATOM 2097 O O . ILE A 1 269 ? 6.672 -24.5 -4.414 1 96.25 269 ILE A O 1
ATOM 2101 N N . LEU A 1 270 ? 5.906 -26.188 -5.68 1 96.62 270 LEU A N 1
ATOM 2102 C CA . LEU A 1 270 ? 5.074 -26.719 -4.605 1 96.62 270 LEU A CA 1
ATOM 2103 C C . LEU A 1 270 ? 5.895 -27.594 -3.668 1 96.62 270 LEU A C 1
ATOM 2105 O O . LEU A 1 270 ? 6.969 -28.078 -4.043 1 96.62 270 LEU A O 1
ATOM 2109 N N . ILE A 1 271 ? 5.414 -27.797 -2.539 1 96.19 271 ILE A N 1
ATOM 2110 C CA . ILE A 1 271 ? 6.109 -28.547 -1.501 1 96.19 271 ILE A CA 1
ATOM 2111 C C . ILE A 1 271 ? 6.184 -30.016 -1.896 1 96.19 271 ILE A C 1
ATOM 2113 O O . ILE A 1 271 ? 5.406 -30.484 -2.736 1 96.19 271 ILE A O 1
ATOM 2117 N N . ASP A 1 272 ? 7.145 -30.734 -1.318 1 95.62 272 ASP A N 1
ATOM 2118 C CA . ASP A 1 272 ? 7.262 -32.188 -1.325 1 95.62 272 ASP A CA 1
ATOM 2119 C C . ASP A 1 272 ? 7.219 -32.75 -2.75 1 95.62 272 ASP A C 1
ATOM 2121 O O . ASP A 1 272 ? 6.605 -33.781 -3.002 1 95.62 272 ASP A O 1
ATOM 2125 N N . SER A 1 273 ? 7.609 -32 -3.705 1 95.38 273 SER A N 1
ATOM 2126 C CA . SER A 1 273 ? 7.801 -32.406 -5.09 1 95.38 273 SER A CA 1
ATOM 2127 C C . SER A 1 273 ? 6.465 -32.719 -5.762 1 95.38 273 SER A C 1
ATOM 2129 O O . SER A 1 273 ? 6.383 -33.625 -6.621 1 95.38 273 SER A O 1
ATOM 2131 N N . PHE A 1 274 ? 5.445 -32.062 -5.316 1 96.94 274 PHE A N 1
ATOM 2132 C CA . PHE A 1 274 ? 4.133 -32.281 -5.922 1 96.94 274 PHE A CA 1
ATOM 2133 C C . PHE A 1 274 ? 4.094 -31.703 -7.336 1 96.94 274 PHE A C 1
ATOM 2135 O O . PHE A 1 274 ? 3.326 -32.188 -8.18 1 96.94 274 PHE A O 1
ATOM 2142 N N . GLY A 1 275 ? 4.836 -30.641 -7.539 1 97.25 275 GLY A N 1
ATOM 2143 C CA . GLY A 1 275 ? 4.836 -30.031 -8.859 1 97.25 275 GLY A CA 1
ATOM 2144 C C . GLY A 1 275 ? 4.961 -28.516 -8.82 1 97.25 275 GLY A C 1
ATOM 2145 O O . GLY A 1 275 ? 5.746 -27.984 -8.039 1 97.25 275 GLY A O 1
ATOM 2146 N N . SER A 1 276 ? 4.32 -27.859 -9.758 1 97.12 276 SER A N 1
ATOM 2147 C CA . SER A 1 276 ? 4.496 -26.422 -9.867 1 97.12 276 SER A CA 1
ATOM 2148 C C . SER A 1 276 ? 3.219 -25.734 -10.344 1 97.12 276 SER A C 1
ATOM 2150 O O . SER A 1 276 ? 2.309 -26.406 -10.852 1 97.12 276 SER A O 1
ATOM 2152 N N . PHE A 1 277 ? 3.08 -24.547 -10.055 1 96.81 277 PHE A N 1
ATOM 2153 C CA . PHE A 1 277 ? 2.045 -23.641 -10.531 1 96.81 277 PHE A CA 1
ATOM 2154 C C . PHE A 1 277 ? 2.664 -22.422 -11.203 1 96.81 277 PHE A C 1
ATOM 2156 O O . PHE A 1 277 ? 3.457 -21.703 -10.586 1 96.81 277 PHE A O 1
ATOM 2163 N N . THR A 1 278 ? 2.305 -22.172 -12.469 1 96.31 278 THR A N 1
ATOM 2164 C CA . THR A 1 278 ? 2.99 -21.141 -13.234 1 96.31 278 THR A CA 1
ATOM 2165 C C . THR A 1 278 ? 1.992 -20.125 -13.805 1 96.31 278 THR A C 1
ATOM 2167 O O . THR A 1 278 ? 0.947 -20.516 -14.328 1 96.31 278 THR A O 1
ATOM 2170 N N . CYS A 1 279 ? 2.293 -18.891 -13.648 1 95.56 279 CYS A N 1
ATOM 2171 C CA . CYS A 1 279 ? 1.52 -17.812 -14.242 1 95.56 279 CYS A CA 1
ATOM 2172 C C . CYS A 1 279 ? 2.328 -17.078 -15.312 1 95.56 279 CYS A C 1
ATOM 2174 O O . CYS A 1 279 ? 3.465 -16.672 -15.062 1 95.56 279 CYS A O 1
ATOM 2176 N N . TYR A 1 280 ? 1.758 -16.953 -16.438 1 95.38 280 TYR A N 1
ATOM 2177 C CA . TYR A 1 280 ? 2.34 -16.172 -17.516 1 95.38 280 TYR A CA 1
ATOM 2178 C C . TYR A 1 280 ? 1.668 -14.805 -17.625 1 95.38 280 TYR A C 1
ATOM 2180 O O . TYR A 1 280 ? 0.497 -14.703 -18 1 95.38 280 TYR A O 1
ATOM 2188 N N . ILE A 1 281 ? 2.451 -13.812 -17.312 1 94.88 281 ILE A N 1
ATOM 2189 C CA . ILE A 1 281 ? 1.919 -12.461 -17.281 1 94.88 281 ILE A CA 1
ATOM 2190 C C . ILE A 1 281 ? 2.217 -11.75 -18.594 1 94.88 281 ILE A C 1
ATOM 2192 O O . ILE A 1 281 ? 3.379 -11.617 -18.984 1 94.88 281 ILE A O 1
ATOM 2196 N N . PRO A 1 282 ? 1.223 -11.297 -19.281 1 93.31 282 PRO A N 1
ATOM 2197 C CA . PRO A 1 282 ? 1.457 -10.586 -20.547 1 93.31 282 PRO A CA 1
ATOM 2198 C C . PRO A 1 282 ? 2.273 -9.312 -20.359 1 93.31 282 PRO A C 1
ATOM 2200 O O . PRO A 1 282 ? 2.027 -8.547 -19.422 1 93.31 282 PRO A O 1
ATOM 2203 N N . VAL A 1 283 ? 3.289 -9.109 -21.156 1 94.44 283 VAL A N 1
ATOM 2204 C CA . VAL A 1 283 ? 4.148 -7.93 -21.125 1 94.44 283 VAL A CA 1
ATOM 2205 C C . VAL A 1 283 ? 3.631 -6.887 -22.109 1 94.44 283 VAL A C 1
ATOM 2207 O O . VAL A 1 283 ? 3.238 -7.223 -23.234 1 94.44 283 VAL A O 1
ATOM 2210 N N . LEU A 1 284 ? 3.535 -5.664 -21.594 1 91.31 284 LEU A N 1
ATOM 2211 C CA . LEU A 1 284 ? 3.047 -4.582 -22.438 1 91.31 284 LEU A CA 1
ATOM 2212 C C . LEU A 1 284 ? 4.191 -3.949 -23.219 1 91.31 284 LEU A C 1
ATOM 2214 O O . LEU A 1 284 ? 5.297 -3.795 -22.703 1 91.31 284 LEU A O 1
ATOM 2218 N N . THR A 1 285 ? 4.238 -4.078 -24.5 1 76.31 285 THR A N 1
ATOM 2219 C CA . THR A 1 285 ? 5.293 -3.521 -25.344 1 76.31 285 THR A CA 1
ATOM 2220 C C . THR A 1 285 ? 5.285 -1.996 -25.281 1 76.31 285 THR A C 1
ATOM 2222 O O . THR A 1 285 ? 4.227 -1.37 -25.375 1 76.31 285 THR A O 1
ATOM 2225 N N . PRO A 1 286 ? 6.41 -1.407 -24.703 1 60.91 286 PRO A N 1
ATOM 2226 C CA . PRO A 1 286 ? 6.477 0.056 -24.734 1 60.91 286 PRO A CA 1
ATOM 2227 C C . PRO A 1 286 ? 6.109 0.645 -26.094 1 60.91 286 PRO A C 1
ATOM 2229 O O . PRO A 1 286 ? 6.305 -0.004 -27.125 1 60.91 286 PRO A O 1
ATOM 2232 N N . ASP A 1 287 ? 5.02 1.396 -26.203 1 47.25 287 ASP A N 1
ATOM 2233 C CA . ASP A 1 287 ? 4.863 2.072 -27.484 1 47.25 287 ASP A CA 1
ATOM 2234 C C . ASP A 1 287 ? 6.211 2.535 -28.031 1 47.25 287 ASP A C 1
ATOM 2236 O O . ASP A 1 287 ? 6.941 3.27 -27.359 1 47.25 287 ASP A O 1
ATOM 2240 N N . LEU A 1 288 ? 6.926 1.825 -28.891 1 36.88 288 LEU A N 1
ATOM 2241 C CA . LEU A 1 288 ? 7.969 2.506 -29.641 1 36.88 288 LEU A CA 1
ATOM 2242 C C . LEU A 1 288 ? 7.414 3.734 -30.359 1 36.88 288 LEU A C 1
ATOM 2244 O O . LEU A 1 288 ? 6.305 3.697 -30.891 1 36.88 288 LEU A O 1
ATOM 2248 N N . MET B 1 1 ? -11.477 40.5 28.906 1 91.06 1 MET B N 1
ATOM 2249 C CA . MET B 1 1 ? -11.086 39.938 27.625 1 91.06 1 MET B CA 1
ATOM 2250 C C . MET B 1 1 ? -12.211 40.094 26.609 1 91.06 1 MET B C 1
ATOM 2252 O O . MET B 1 1 ? -13.383 39.875 26.922 1 91.06 1 MET B O 1
ATOM 2256 N N . ARG B 1 2 ? -11.844 40.656 25.406 1 95.38 2 ARG B N 1
ATOM 2257 C CA . ARG B 1 2 ? -12.844 40.844 24.359 1 95.38 2 ARG B CA 1
ATOM 2258 C C . ARG B 1 2 ? -12.336 40.312 23.016 1 95.38 2 ARG B C 1
ATOM 2260 O O . ARG B 1 2 ? -11.188 40.562 22.641 1 95.38 2 ARG B O 1
ATOM 2267 N N . PHE B 1 3 ? -13.156 39.594 22.422 1 97.25 3 PHE B N 1
ATOM 2268 C CA . PHE B 1 3 ? -12.883 39.125 21.062 1 97.25 3 PHE B CA 1
ATOM 2269 C C . PHE B 1 3 ? -14.156 39.125 20.219 1 97.25 3 PHE B C 1
ATOM 2271 O O . PHE B 1 3 ? -15.188 38.594 20.641 1 97.25 3 PHE B O 1
ATOM 2278 N N . ARG B 1 4 ? -14.008 39.688 19.062 1 96.38 4 ARG B N 1
ATOM 2279 C CA . ARG B 1 4 ? -15.07 39.656 18.062 1 96.38 4 ARG B CA 1
ATOM 2280 C C . ARG B 1 4 ? -14.5 39.781 16.656 1 96.38 4 ARG B C 1
ATOM 2282 O O . ARG B 1 4 ? -13.578 40.562 16.422 1 96.38 4 ARG B O 1
ATOM 2289 N N . GLY B 1 5 ? -15.062 39 15.75 1 95.56 5 GLY B N 1
ATOM 2290 C CA . GLY B 1 5 ? -14.648 39.094 14.359 1 95.56 5 GLY B CA 1
ATOM 2291 C C . GLY B 1 5 ? -15.586 38.344 13.422 1 95.56 5 GLY B C 1
ATOM 2292 O O . GLY B 1 5 ? -16.25 37.375 13.812 1 95.56 5 GLY B O 1
ATOM 2293 N N . THR B 1 6 ? -15.672 38.875 12.227 1 95.12 6 THR B N 1
ATOM 2294 C CA . THR B 1 6 ? -16.469 38.25 11.188 1 95.12 6 THR B CA 1
ATOM 2295 C C . THR B 1 6 ? -15.562 37.5 10.203 1 95.12 6 THR B C 1
ATOM 2297 O O . THR B 1 6 ? -14.664 38.094 9.602 1 95.12 6 THR B O 1
ATOM 2300 N N . LEU B 1 7 ? -15.844 36.219 10.055 1 94.69 7 LEU B N 1
ATOM 2301 C CA . LEU B 1 7 ? -15.023 35.406 9.172 1 94.69 7 LEU B CA 1
ATOM 2302 C C . LEU B 1 7 ? -15.258 35.781 7.711 1 94.69 7 LEU B C 1
ATOM 2304 O O . LEU B 1 7 ? -16.406 35.938 7.285 1 94.69 7 LEU B O 1
ATOM 2308 N N . ALA B 1 8 ? -14.156 35.906 7.023 1 90.12 8 ALA B N 1
ATOM 2309 C CA . ALA B 1 8 ? -14.281 36 5.574 1 90.12 8 ALA B CA 1
ATOM 2310 C C . ALA B 1 8 ? -14.789 34.688 4.973 1 90.12 8 ALA B C 1
ATOM 2312 O O . ALA B 1 8 ? -14.672 33.625 5.59 1 90.12 8 ALA B O 1
ATOM 2313 N N . LYS B 1 9 ? -15.406 34.75 3.838 1 88.06 9 LYS B N 1
ATOM 2314 C CA . LYS B 1 9 ? -15.992 33.562 3.213 1 88.06 9 LYS B CA 1
ATOM 2315 C C . LYS B 1 9 ? -14.922 32.531 2.932 1 88.06 9 LYS B C 1
ATOM 2317 O O . LYS B 1 9 ? -15.109 31.344 3.23 1 88.06 9 LYS B O 1
ATOM 2322 N N . ASP B 1 10 ? -13.836 32.969 2.299 1 92.56 10 ASP B N 1
ATOM 2323 C CA . ASP B 1 10 ? -12.766 32.031 1.967 1 92.56 10 ASP B CA 1
ATOM 2324 C C . ASP B 1 10 ? -12.039 31.562 3.225 1 92.56 10 ASP B C 1
ATOM 2326 O O . ASP B 1 10 ? -11.484 30.469 3.25 1 92.56 10 ASP B O 1
ATOM 2330 N N . ALA B 1 11 ? -12.133 32.375 4.277 1 94.94 11 ALA B N 1
ATOM 2331 C CA . ALA B 1 11 ? -11.477 32.062 5.539 1 94.94 11 ALA B CA 1
ATOM 2332 C C . ALA B 1 11 ? -12.195 30.906 6.242 1 94.94 11 ALA B C 1
ATOM 2334 O O . ALA B 1 11 ? -11.562 30.094 6.922 1 94.94 11 ALA B O 1
ATOM 2335 N N . LEU B 1 12 ? -13.445 30.859 6.082 1 94.94 12 LEU B N 1
ATOM 2336 C CA . LEU B 1 12 ? -14.219 29.797 6.715 1 94.94 12 LEU B CA 1
ATOM 2337 C C . LEU B 1 12 ? -13.773 28.422 6.215 1 94.94 12 LEU B C 1
ATOM 2339 O O . LEU B 1 12 ? -13.648 27.484 7 1 94.94 12 LEU B O 1
ATOM 2343 N N . VAL B 1 13 ? -13.477 28.359 4.965 1 93.94 13 VAL B N 1
ATOM 2344 C CA . VAL B 1 13 ? -13.062 27.109 4.352 1 93.94 13 VAL B CA 1
ATOM 2345 C C . VAL B 1 13 ? -11.734 26.656 4.941 1 93.94 13 VAL B C 1
ATOM 2347 O O . VAL B 1 13 ? -11.562 25.484 5.301 1 93.94 13 VAL B O 1
ATOM 2350 N N . VAL B 1 14 ? -10.82 27.547 5.016 1 95.44 14 VAL B N 1
ATOM 2351 C CA . VAL B 1 14 ? -9.477 27.266 5.52 1 95.44 14 VAL B CA 1
ATOM 2352 C C . VAL B 1 14 ? -9.555 26.859 6.988 1 95.44 14 VAL B C 1
ATOM 2354 O O . VAL B 1 14 ? -8.969 25.859 7.398 1 95.44 14 VAL B O 1
ATOM 2357 N N . LEU B 1 15 ? -10.32 27.656 7.727 1 96.44 15 LEU B N 1
ATOM 2358 C CA . LEU B 1 15 ? -10.43 27.391 9.156 1 96.44 15 LEU B CA 1
ATOM 2359 C C . LEU B 1 15 ? -11.125 26.047 9.414 1 96.44 15 LEU B C 1
ATOM 2361 O O . LEU B 1 15 ? -10.742 25.312 10.32 1 96.44 15 LEU B O 1
ATOM 2365 N N . LEU B 1 16 ? -12.086 25.781 8.656 1 95.56 16 LEU B N 1
ATOM 2366 C CA . LEU B 1 16 ? -12.773 24.5 8.766 1 95.56 16 LEU B CA 1
ATOM 2367 C C . LEU B 1 16 ? -11.828 23.344 8.461 1 95.56 16 LEU B C 1
ATOM 2369 O O . LEU B 1 16 ? -11.836 22.328 9.156 1 95.56 16 LEU B O 1
ATOM 2373 N N . ASP B 1 17 ? -11.039 23.5 7.434 1 95.19 17 ASP B N 1
ATOM 2374 C CA . ASP B 1 17 ? -10.062 22.469 7.062 1 95.19 17 ASP B CA 1
ATOM 2375 C C . ASP B 1 17 ? -9.07 22.219 8.195 1 95.19 17 ASP B C 1
ATOM 2377 O O . ASP B 1 17 ? -8.742 21.078 8.5 1 95.19 17 ASP B O 1
ATOM 2381 N N . VAL B 1 18 ? -8.609 23.266 8.75 1 96.31 18 VAL B N 1
ATOM 2382 C CA . VAL B 1 18 ? -7.664 23.188 9.859 1 96.31 18 VAL B CA 1
ATOM 2383 C C . VAL B 1 18 ? -8.32 22.5 11.055 1 96.31 18 VAL B C 1
ATOM 2385 O O . VAL B 1 18 ? -7.742 21.594 11.648 1 96.31 18 VAL B O 1
ATOM 2388 N N . ALA B 1 19 ? -9.508 22.875 11.359 1 95.81 19 ALA B N 1
ATOM 2389 C CA . ALA B 1 19 ? -10.234 22.281 12.477 1 95.81 19 ALA B CA 1
ATOM 2390 C C . ALA B 1 19 ? -10.461 20.781 12.242 1 95.81 19 ALA B C 1
ATOM 2392 O O . ALA B 1 19 ? -10.328 19.984 13.164 1 95.81 19 ALA B O 1
ATOM 2393 N N . GLN B 1 20 ? -10.773 20.484 11.078 1 94.25 20 GLN B N 1
ATOM 2394 C CA . GLN B 1 20 ? -10.984 19.078 10.727 1 94.25 20 GLN B CA 1
ATOM 2395 C C . GLN B 1 20 ? -9.703 18.266 10.914 1 94.25 20 GLN B C 1
ATOM 2397 O O . GLN B 1 20 ? -9.75 17.125 11.375 1 94.25 20 GLN B O 1
ATOM 2402 N N . SER B 1 21 ? -8.609 18.812 10.484 1 93.81 21 SER B N 1
ATOM 2403 C CA . SER B 1 21 ? -7.32 18.156 10.656 1 93.81 21 SER B CA 1
ATOM 2404 C C . SER B 1 21 ? -7.043 17.859 12.133 1 93.81 21 SER B C 1
ATOM 2406 O O . SER B 1 21 ? -6.66 16.75 12.492 1 93.81 21 SER B O 1
ATOM 2408 N N . PHE B 1 22 ? -7.359 18.812 12.945 1 94.06 22 PHE B N 1
ATOM 2409 C CA . PHE B 1 22 ? -7.145 18.641 14.375 1 94.06 22 PHE B CA 1
ATOM 2410 C C . PHE B 1 22 ? -8.109 17.594 14.938 1 94.06 22 PHE B C 1
ATOM 2412 O O . PHE B 1 22 ? -7.742 16.812 15.812 1 94.06 22 PHE B O 1
ATOM 2419 N N . ALA B 1 23 ? -9.305 17.703 14.508 1 92.06 23 ALA B N 1
ATOM 2420 C CA . ALA B 1 23 ? -10.297 16.734 14.977 1 92.06 23 ALA B CA 1
ATOM 2421 C C . ALA B 1 23 ? -9.867 15.305 14.641 1 92.06 23 ALA B C 1
ATOM 2423 O O . ALA B 1 23 ? -10 14.398 15.477 1 92.06 23 ALA B O 1
ATOM 2424 N N . ARG B 1 24 ? -9.375 15.164 13.492 1 89.81 24 ARG B N 1
ATOM 2425 C CA . ARG B 1 24 ? -8.898 13.852 13.055 1 89.81 24 ARG B CA 1
ATOM 2426 C C . ARG B 1 24 ? -7.723 13.391 13.914 1 89.81 24 ARG B C 1
ATOM 2428 O O . ARG B 1 24 ? -7.66 12.227 14.312 1 89.81 24 ARG B O 1
ATOM 2435 N N . LEU B 1 25 ? -6.816 14.281 14.141 1 89.25 25 LEU B N 1
ATOM 2436 C CA . LEU B 1 25 ? -5.637 13.953 14.938 1 89.25 25 LEU B CA 1
ATOM 2437 C C . LEU B 1 25 ? -6.023 13.664 16.391 1 89.25 25 LEU B C 1
ATOM 2439 O O . LEU B 1 25 ? -5.426 12.805 17.031 1 89.25 25 LEU B O 1
ATOM 2443 N N . GLY B 1 26 ? -6.965 14.359 16.828 1 85.94 26 GLY B N 1
ATOM 2444 C CA . GLY B 1 26 ? -7.422 14.188 18.188 1 85.94 26 GLY B CA 1
ATOM 2445 C C . GLY B 1 26 ? -8.047 12.828 18.453 1 85.94 26 GLY B C 1
ATOM 2446 O O . GLY B 1 26 ? -7.988 12.312 19.562 1 85.94 26 GLY B O 1
ATOM 2447 N N . LEU B 1 27 ? -8.656 12.258 17.453 1 80.75 27 LEU B N 1
ATOM 2448 C CA . LEU B 1 27 ? -9.266 10.945 17.578 1 80.75 27 LEU B CA 1
ATOM 2449 C C . LEU B 1 27 ? -8.219 9.883 17.875 1 80.75 27 LEU B C 1
ATOM 2451 O O . LEU B 1 27 ? -8.508 8.875 18.531 1 80.75 27 LEU B O 1
ATOM 2455 N N . HIS B 1 28 ? -7.074 10.133 17.375 1 75.31 28 HIS B N 1
ATOM 2456 C CA . HIS B 1 28 ? -6.012 9.141 17.5 1 75.31 28 HIS B CA 1
ATOM 2457 C C . HIS B 1 28 ? -5.105 9.438 18.688 1 75.31 28 HIS B C 1
ATOM 2459 O O . HIS B 1 28 ? -4.246 8.625 19.031 1 75.31 28 HIS B O 1
ATOM 2465 N N . SER B 1 29 ? -5.324 10.562 19.281 1 69.75 29 SER B N 1
ATOM 2466 C CA . SER B 1 29 ? -4.484 10.992 20.391 1 69.75 29 SER B CA 1
ATOM 2467 C C . SER B 1 29 ? -5.09 10.586 21.734 1 69.75 29 SER B C 1
ATOM 2469 O O . SER B 1 29 ? -6.305 10.43 21.859 1 69.75 29 SER B O 1
ATOM 2471 N N . SER B 1 30 ? -4.199 10.148 22.594 1 64.88 30 SER B N 1
ATOM 2472 C CA . SER B 1 30 ? -4.633 9.906 23.969 1 64.88 30 SER B CA 1
ATOM 2473 C C . SER B 1 30 ? -5.137 11.188 24.625 1 64.88 30 SER B C 1
ATOM 2475 O O . SER B 1 30 ? -5.82 11.133 25.656 1 64.88 30 SER B O 1
ATOM 2477 N N . ALA B 1 31 ? -4.734 12.258 23.969 1 60.25 31 ALA B N 1
ATOM 2478 C CA . ALA B 1 31 ? -5.117 13.562 24.516 1 60.25 31 ALA B CA 1
ATOM 2479 C C . ALA B 1 31 ? -6.613 13.805 24.359 1 60.25 31 ALA B C 1
ATOM 2481 O O . ALA B 1 31 ? -7.238 13.289 23.422 1 60.25 31 ALA B O 1
ATOM 2482 N N . LYS B 1 32 ? -7.102 14.281 25.406 1 65.88 32 LYS B N 1
ATOM 2483 C CA . LYS B 1 32 ? -8.461 14.805 25.281 1 65.88 32 LYS B CA 1
ATOM 2484 C C . LYS B 1 32 ? -8.586 15.703 24.047 1 65.88 32 LYS B C 1
ATOM 2486 O O . LYS B 1 32 ? -7.59 16.234 23.547 1 65.88 32 LYS B O 1
ATOM 2491 N N . THR B 1 33 ? -9.695 15.781 23.312 1 75.88 33 THR B N 1
ATOM 2492 C CA . THR B 1 33 ? -10.023 16.516 22.109 1 75.88 33 THR B CA 1
ATOM 2493 C C . THR B 1 33 ? -9.922 18.016 22.344 1 75.88 33 THR B C 1
ATOM 2495 O O . THR B 1 33 ? -10.211 18.812 21.438 1 75.88 33 THR B O 1
ATOM 2498 N N . ASN B 1 34 ? -9.289 18.438 23.422 1 86.62 34 ASN B N 1
ATOM 2499 C CA . ASN B 1 34 ? -9.164 19.859 23.719 1 86.62 34 ASN B CA 1
ATOM 2500 C C . ASN B 1 34 ? -7.887 20.453 23.125 1 86.62 34 ASN B C 1
ATOM 2502 O O . ASN B 1 34 ? -6.789 19.938 23.359 1 86.62 34 ASN B O 1
ATOM 2506 N N . CYS B 1 35 ? -8.078 21.453 22.359 1 93.69 35 CYS B N 1
ATOM 2507 C CA . CYS B 1 35 ? -6.961 22.188 21.781 1 93.69 35 CYS B CA 1
ATOM 2508 C C . CYS B 1 35 ? -6.789 23.531 22.484 1 93.69 35 CYS B C 1
ATOM 2510 O O . CYS B 1 35 ? -7.746 24.078 23.031 1 93.69 35 CYS B O 1
ATOM 2512 N N . VAL B 1 36 ? -5.582 23.984 22.516 1 95.5 36 VAL B N 1
ATOM 2513 C CA . VAL B 1 36 ? -5.301 25.312 23.062 1 95.5 36 VAL B CA 1
ATOM 2514 C C . VAL B 1 36 ? -5.324 26.344 21.938 1 95.5 36 VAL B C 1
ATOM 2516 O O . VAL B 1 36 ? -4.578 26.234 20.969 1 95.5 36 VAL B O 1
ATOM 2519 N N . PHE B 1 37 ? -6.152 27.281 22.125 1 96.88 37 PHE B N 1
ATOM 2520 C CA . PHE B 1 37 ? -6.246 28.406 21.203 1 96.88 37 PHE B CA 1
ATOM 2521 C C . PHE B 1 37 ? -5.559 29.641 21.781 1 96.88 37 PHE B C 1
ATOM 2523 O O . PHE B 1 37 ? -5.68 29.922 22.984 1 96.88 37 PHE B O 1
ATOM 2530 N N . THR B 1 38 ? -4.828 30.297 20.984 1 96.81 38 THR B N 1
ATOM 2531 C CA . THR B 1 38 ? -4.258 31.578 21.344 1 96.81 38 THR B CA 1
ATOM 2532 C C . THR B 1 38 ? -4.574 32.625 20.281 1 96.81 38 THR B C 1
ATOM 2534 O O . THR B 1 38 ? -4.176 32.5 19.125 1 96.81 38 THR B O 1
ATOM 2537 N N . LEU B 1 39 ? -5.215 33.656 20.734 1 96.88 39 LEU B N 1
ATOM 2538 C CA . LEU B 1 39 ? -5.656 34.688 19.828 1 96.88 39 LEU B CA 1
ATOM 2539 C C . LEU B 1 39 ? -4.926 36 20.125 1 96.88 39 LEU B C 1
ATOM 2541 O O . LEU B 1 39 ? -4.859 36.438 21.266 1 96.88 39 LEU B O 1
ATOM 2545 N N . THR B 1 40 ? -4.344 36.594 19.156 1 96.56 40 THR B N 1
ATOM 2546 C CA . THR B 1 40 ? -3.793 37.938 19.141 1 96.56 40 THR B CA 1
ATOM 2547 C C . THR B 1 40 ? -4.324 38.75 17.953 1 96.56 40 THR B C 1
ATOM 2549 O O . THR B 1 40 ? -4.961 38.188 17.062 1 96.56 40 THR B O 1
ATOM 2552 N N . PRO B 1 41 ? -4.113 40.031 17.984 1 95.81 41 PRO B N 1
ATOM 2553 C CA . PRO B 1 41 ? -4.551 40.812 16.828 1 95.81 41 PRO B CA 1
ATOM 2554 C C . PRO B 1 41 ? -3.895 40.344 15.523 1 95.81 41 PRO B C 1
ATOM 2556 O O . PRO B 1 41 ? -4.457 40.531 14.445 1 95.81 41 PRO B O 1
ATOM 2559 N N . GLU B 1 42 ? -2.766 39.656 15.641 1 95.56 42 GLU B N 1
ATOM 2560 C CA . GLU B 1 42 ? -1.995 39.281 14.453 1 95.56 42 GLU B CA 1
ATOM 2561 C C . GLU B 1 42 ? -2.227 37.812 14.07 1 95.56 42 GLU B C 1
ATOM 2563 O O . GLU B 1 42 ? -2.293 37.5 12.883 1 95.56 42 GLU B O 1
ATOM 2568 N N . THR B 1 43 ? -2.35 36.969 15.133 1 96.81 43 THR B N 1
ATOM 2569 C CA . THR B 1 43 ? -2.34 35.562 14.805 1 96.81 43 THR B CA 1
ATOM 2570 C C . THR B 1 43 ? -3.359 34.812 15.641 1 96.81 43 THR B C 1
ATOM 2572 O O . THR B 1 43 ? -3.707 35.219 16.75 1 96.81 43 THR B O 1
ATOM 2575 N N . LEU B 1 44 ? -3.932 33.75 15.062 1 97.38 44 LEU B N 1
ATOM 2576 C CA . LEU B 1 44 ? -4.645 32.688 15.758 1 97.38 44 LEU B CA 1
ATOM 2577 C C . LEU B 1 44 ? -3.844 31.391 15.727 1 97.38 44 LEU B C 1
ATOM 2579 O O . LEU B 1 44 ? -3.57 30.844 14.648 1 97.38 44 LEU B O 1
ATOM 2583 N N . THR B 1 45 ? -3.453 30.906 16.859 1 96.81 45 THR B N 1
ATOM 2584 C CA . THR B 1 45 ? -2.717 29.656 16.922 1 96.81 45 THR B CA 1
ATOM 2585 C C . THR B 1 45 ? -3.547 28.562 17.609 1 96.81 45 THR B C 1
ATOM 2587 O O . THR B 1 45 ? -4.293 28.859 18.547 1 96.81 45 THR B O 1
ATOM 2590 N N . ILE B 1 46 ? -3.49 27.422 17.078 1 96.62 46 ILE B N 1
ATOM 2591 C CA . ILE B 1 46 ? -4.141 26.25 17.641 1 96.62 46 ILE B CA 1
ATOM 2592 C C . ILE B 1 46 ? -3.105 25.156 17.891 1 96.62 46 ILE B C 1
ATOM 2594 O O . ILE B 1 46 ? -2.281 24.859 17.031 1 96.62 46 ILE B O 1
ATOM 2598 N N . ALA B 1 47 ? -3.135 24.625 19.109 1 95 47 ALA B N 1
ATOM 2599 C CA . ALA B 1 47 ? -2.152 23.609 19.469 1 95 47 ALA B CA 1
ATOM 2600 C C . ALA B 1 47 ? -2.834 22.359 20.016 1 95 47 ALA B C 1
ATOM 2602 O O . ALA B 1 47 ? -3.75 22.453 20.844 1 95 47 ALA B O 1
ATOM 2603 N N . LEU B 1 48 ? -2.467 21.25 19.484 1 91.62 48 LEU B N 1
ATOM 2604 C CA . LEU B 1 48 ? -2.816 19.953 20.031 1 91.62 48 LEU B CA 1
ATOM 2605 C C . LEU B 1 48 ? -1.572 19.219 20.516 1 91.62 48 LEU B C 1
ATOM 2607 O O . LEU B 1 48 ? -0.765 18.75 19.703 1 91.62 48 LEU B O 1
ATOM 2611 N N . LYS B 1 49 ? -1.382 19.281 21.812 1 80.56 49 LYS B N 1
ATOM 2612 C CA . LYS B 1 49 ? -0.199 18.641 22.391 1 80.56 49 LYS B CA 1
ATOM 2613 C C . LYS B 1 49 ? -0.572 1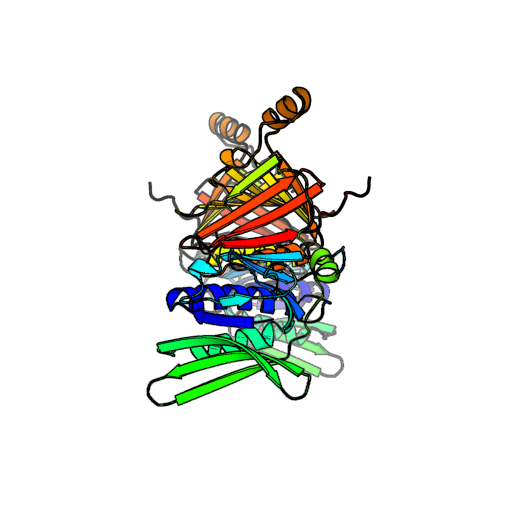7.375 23.172 1 80.56 49 LYS B C 1
ATOM 2615 O O . LYS B 1 49 ? -1.485 17.406 24 1 80.56 49 LYS B O 1
ATOM 2620 N N . SER B 1 50 ? -0.046 16.344 22.594 1 70.69 50 SER B N 1
ATOM 2621 C CA . SER B 1 50 ? -0.175 15.117 23.359 1 70.69 50 SER B CA 1
ATOM 2622 C C . SER B 1 50 ? 1.104 14.812 24.141 1 70.69 50 SER B C 1
ATOM 2624 O O . SER B 1 50 ? 2.098 15.531 24.016 1 70.69 50 SER B O 1
ATOM 2626 N N . GLY B 1 51 ? 1.14 13.953 25.094 1 62.78 51 GLY B N 1
ATOM 2627 C CA . GLY B 1 51 ? 2.324 13.586 25.844 1 62.78 51 GLY B CA 1
ATOM 2628 C C . GLY B 1 51 ? 3.561 13.422 24.984 1 62.78 51 GLY B C 1
ATOM 2629 O O . GLY B 1 51 ? 3.475 13.461 23.766 1 62.78 51 GLY B O 1
ATOM 2630 N N . GLY B 1 52 ? 4.75 13.656 25.484 1 60.09 52 GLY B N 1
ATOM 2631 C CA . GLY B 1 52 ? 6.059 13.734 24.859 1 60.09 52 GLY B CA 1
ATOM 2632 C C . GLY B 1 52 ? 6.266 12.688 23.766 1 60.09 52 GLY B C 1
ATOM 2633 O O . GLY B 1 52 ? 6.938 12.953 22.766 1 60.09 52 GLY B O 1
ATOM 2634 N N . ALA B 1 53 ? 5.668 11.625 23.875 1 66.5 53 ALA B N 1
ATOM 2635 C CA . ALA B 1 53 ? 5.949 10.547 22.922 1 66.5 53 ALA B CA 1
ATOM 2636 C C . ALA B 1 53 ? 4.891 10.492 21.828 1 66.5 53 ALA B C 1
ATOM 2638 O O . ALA B 1 53 ? 4.891 9.578 21 1 66.5 53 ALA B O 1
ATOM 2639 N N . GLU B 1 54 ? 4.16 11.617 21.797 1 80.12 54 GLU B N 1
ATOM 2640 C CA . GLU B 1 54 ? 3.072 11.57 20.828 1 80.12 54 GLU B CA 1
ATOM 2641 C C . GLU B 1 54 ? 3.197 12.695 19.797 1 80.12 54 GLU B C 1
ATOM 2643 O O . GLU B 1 54 ? 4.004 13.609 19.969 1 80.12 54 GLU B O 1
ATOM 2648 N N . LEU B 1 55 ? 2.568 12.602 18.703 1 88.31 55 LEU B N 1
ATOM 2649 C CA . LEU B 1 55 ? 2.473 13.602 17.656 1 88.31 55 LEU B CA 1
ATOM 2650 C C . LEU B 1 55 ? 1.977 14.93 18.203 1 88.31 55 LEU B C 1
ATOM 2652 O O . LEU B 1 55 ? 1.021 14.969 18.984 1 88.31 55 LEU B O 1
ATOM 2656 N N . GLN B 1 56 ? 2.723 16.016 17.969 1 91.88 56 GLN B N 1
ATOM 2657 C CA . GLN B 1 56 ? 2.293 17.359 18.312 1 91.88 56 GLN B CA 1
ATOM 2658 C C . GLN B 1 56 ? 1.966 18.172 17.062 1 91.88 56 GLN B C 1
ATOM 2660 O O . GLN B 1 56 ? 2.727 18.156 16.094 1 91.88 56 GLN B O 1
ATOM 2665 N N . SER B 1 57 ? 0.893 18.828 17.078 1 94.19 57 SER B N 1
ATOM 2666 C CA . SER B 1 57 ? 0.452 19.562 15.898 1 94.19 57 SER B CA 1
ATOM 2667 C C . SER B 1 57 ? 0.071 21 16.25 1 94.19 57 SER B C 1
ATOM 2669 O O . SER B 1 57 ? -0.505 21.25 17.312 1 94.19 57 SER B O 1
ATOM 2671 N N . PHE B 1 58 ? 0.372 21.891 15.305 1 95.44 58 PHE B N 1
ATOM 2672 C CA . PHE B 1 58 ? 0.159 23.328 15.523 1 95.44 58 PHE B CA 1
ATOM 2673 C C . PHE B 1 58 ? -0.333 23.984 14.242 1 95.44 58 PHE B C 1
ATOM 2675 O O . PHE B 1 58 ? 0.142 23.688 13.148 1 95.44 58 PHE B O 1
ATOM 2682 N N . ALA B 1 59 ? -1.27 24.844 14.422 1 96.69 59 ALA B N 1
ATOM 2683 C CA . ALA B 1 59 ? -1.65 25.734 13.328 1 96.69 59 ALA B CA 1
ATOM 2684 C C . ALA B 1 59 ? -1.395 27.188 13.703 1 96.69 59 ALA B C 1
ATOM 2686 O O . ALA B 1 59 ? -1.616 27.594 14.844 1 96.69 59 ALA B O 1
ATOM 2687 N N . ARG B 1 60 ? -0.875 27.906 12.789 1 97.62 60 ARG B N 1
ATOM 2688 C CA . ARG B 1 60 ? -0.696 29.344 12.906 1 97.62 60 ARG B CA 1
ATOM 2689 C C . ARG B 1 60 ? -1.375 30.078 11.758 1 97.62 60 ARG B C 1
ATOM 2691 O O . ARG B 1 60 ? -0.972 29.938 10.602 1 97.62 60 ARG B O 1
ATOM 2698 N N . LEU B 1 61 ? -2.357 30.844 12.109 1 98 61 LEU B N 1
ATOM 2699 C CA . LEU B 1 61 ? -3.16 31.531 11.109 1 98 61 LEU B CA 1
ATOM 2700 C C . LEU B 1 61 ? -3.111 33.031 11.312 1 98 61 LEU B C 1
ATOM 2702 O O . LEU B 1 61 ? -2.959 33.5 12.445 1 98 61 LEU B O 1
ATOM 2706 N N . GLN B 1 62 ? -3.258 33.719 10.227 1 97.56 62 GLN B N 1
ATOM 2707 C CA . GLN B 1 62 ? -3.264 35.156 10.297 1 97.56 62 GLN B CA 1
ATOM 2708 C C . GLN B 1 62 ? -4.66 35.688 10.617 1 97.56 62 GLN B C 1
ATOM 2710 O O . GLN B 1 62 ? -5.559 35.625 9.773 1 97.56 62 GLN B O 1
ATOM 2715 N N . THR B 1 63 ? -4.73 36.312 11.781 1 96.31 63 THR B N 1
ATOM 2716 C CA . THR B 1 63 ? -6.02 36.844 12.242 1 96.31 63 THR B CA 1
ATOM 2717 C C . THR B 1 63 ? -6.586 37.844 11.25 1 96.31 63 THR B C 1
ATOM 2719 O O . THR B 1 63 ? -7.789 37.844 10.984 1 96.31 63 THR B O 1
ATOM 2722 N N . THR B 1 64 ? -5.719 38.656 10.656 1 93.19 64 THR B N 1
ATOM 2723 C CA . THR B 1 64 ? -6.141 39.719 9.75 1 93.19 64 THR B CA 1
ATOM 2724 C C . THR B 1 64 ? -6.645 39.156 8.43 1 93.19 64 THR B C 1
ATOM 2726 O O . THR B 1 64 ? -7.391 39.812 7.707 1 93.19 64 THR B O 1
ATOM 2729 N N . ARG B 1 65 ? -6.215 37.969 8.109 1 95.12 65 ARG B N 1
ATOM 2730 C CA . ARG B 1 65 ? -6.688 37.281 6.898 1 95.12 65 ARG B CA 1
ATOM 2731 C C . ARG B 1 65 ? -7.973 36.531 7.164 1 95.12 65 ARG B C 1
ATOM 2733 O O . ARG B 1 65 ? -8.828 36.406 6.285 1 95.12 65 ARG B O 1
ATOM 2740 N N . LEU B 1 66 ? -8.109 36.094 8.359 1 96.62 66 LEU B N 1
ATOM 2741 C CA . LEU B 1 66 ? -9.258 35.281 8.727 1 96.62 66 LEU B CA 1
ATOM 2742 C C . LEU B 1 66 ? -10.508 36.125 8.914 1 96.62 66 LEU B C 1
ATOM 2744 O O . LEU B 1 66 ? -11.602 35.75 8.508 1 96.62 66 LEU B O 1
ATOM 2748 N N . PHE B 1 67 ? -10.305 37.344 9.508 1 96.25 67 PHE B N 1
ATOM 2749 C CA . PHE B 1 67 ? -11.469 38.062 9.992 1 96.25 67 PHE B CA 1
ATOM 2750 C C . PHE B 1 67 ? -11.5 39.469 9.406 1 96.25 67 PHE B C 1
ATOM 2752 O O . PHE B 1 67 ? -10.453 40.125 9.25 1 96.25 67 PHE B O 1
ATOM 2759 N N . HIS B 1 68 ? -12.75 39.781 9.234 1 92.94 68 HIS B N 1
ATOM 2760 C CA . HIS B 1 68 ? -13.031 41.219 9.039 1 92.94 68 HIS B CA 1
ATOM 2761 C C . HIS B 1 68 ? -13.398 41.875 10.352 1 92.94 68 HIS B C 1
ATOM 2763 O O . HIS B 1 68 ? -14.102 41.281 11.18 1 92.94 68 HIS B O 1
ATOM 2769 N N . ASP B 1 69 ? -12.945 43.156 10.586 1 87.62 69 ASP B N 1
ATOM 2770 C CA . ASP B 1 69 ? -13.344 43.938 11.734 1 87.62 69 ASP B CA 1
ATOM 2771 C C . ASP B 1 69 ? -13.055 43.219 13.047 1 87.62 69 ASP B C 1
ATOM 2773 O O . ASP B 1 69 ? -13.945 43.062 13.883 1 87.62 69 ASP B O 1
ATOM 2777 N N . VAL B 1 70 ? -11.891 42.75 13.156 1 93.75 70 VAL B N 1
ATOM 2778 C CA . VAL B 1 70 ? -11.57 41.906 14.305 1 93.75 70 VAL B CA 1
ATOM 2779 C C . VAL B 1 70 ? -11.117 42.75 15.477 1 93.75 70 VAL B C 1
ATOM 2781 O O . VAL B 1 70 ? -10.406 43.75 15.289 1 93.75 70 VAL B O 1
ATOM 2784 N N . VAL B 1 71 ? -11.617 42.438 16.656 1 96.12 71 VAL B N 1
ATOM 2785 C CA . VAL B 1 71 ? -11.227 43.062 17.906 1 96.12 71 VAL B CA 1
ATOM 2786 C C . VAL B 1 71 ? -10.703 42.031 18.875 1 96.12 71 VAL B C 1
ATOM 2788 O O . VAL B 1 71 ? -11.383 41.031 19.156 1 96.12 71 VAL B O 1
ATOM 2791 N N . VAL B 1 72 ? -9.523 42.188 19.312 1 96.81 72 VAL B N 1
ATOM 2792 C CA . VAL B 1 72 ? -8.93 41.344 20.328 1 96.81 72 VAL B CA 1
ATOM 2793 C C . VAL B 1 72 ? -8.375 42.219 21.469 1 96.81 72 VAL B C 1
ATOM 2795 O O . VAL B 1 72 ? -7.441 43 21.266 1 96.81 72 VAL B O 1
ATOM 2798 N N . GLN B 1 73 ? -8.938 42.062 22.641 1 96.31 73 GLN B N 1
ATOM 2799 C CA . GLN B 1 73 ? -8.516 42.875 23.781 1 96.31 73 GLN B CA 1
ATOM 2800 C C . GLN B 1 73 ? -8.414 42.031 25.047 1 96.31 73 GLN B C 1
ATOM 2802 O O . GLN B 1 73 ? -9.297 41.219 25.328 1 96.31 73 GLN B O 1
ATOM 2807 N N . SER B 1 74 ? -7.344 42.125 25.719 1 93.69 74 SER B N 1
ATOM 2808 C CA . SER B 1 74 ? -7.137 41.469 27.016 1 93.69 74 SER B CA 1
ATOM 2809 C C . SER B 1 74 ? -6.16 42.281 27.891 1 93.69 74 SER B C 1
ATOM 2811 O O . SER B 1 74 ? -5.477 43.188 27.391 1 93.69 74 SER B O 1
ATOM 2813 N N . GLN B 1 75 ? -6.078 41.969 29.156 1 90.94 75 GLN B N 1
ATOM 2814 C CA . GLN B 1 75 ? -5.129 42.594 30.062 1 90.94 75 GLN B CA 1
ATOM 2815 C C . GLN B 1 75 ? -3.721 42.062 29.859 1 90.94 75 GLN B C 1
ATOM 2817 O O . GLN B 1 75 ? -2.74 42.656 30.297 1 90.94 75 GLN B O 1
ATOM 2822 N N . ALA B 1 76 ? -3.672 40.969 29.203 1 91.56 76 ALA B N 1
ATOM 2823 C CA . ALA B 1 76 ? -2.395 40.312 28.922 1 91.56 76 ALA B CA 1
ATOM 2824 C C . ALA B 1 76 ? -1.858 40.719 27.547 1 91.56 76 ALA B C 1
ATOM 2826 O O . ALA B 1 76 ? -1.54 39.844 26.734 1 91.56 76 ALA B O 1
ATOM 2827 N N . ALA B 1 77 ? -1.77 42.031 27.234 1 92 77 ALA B N 1
ATOM 2828 C CA . ALA B 1 77 ? -1.216 42.562 26 1 92 77 ALA B CA 1
ATOM 2829 C C . ALA B 1 77 ? -1.969 42.062 24.781 1 92 77 ALA B C 1
ATOM 2831 O O . ALA B 1 77 ? -1.356 41.719 23.766 1 92 77 ALA B O 1
ATOM 2832 N N . ASN B 1 78 ? -3.234 41.844 24.938 1 94.38 78 ASN B N 1
ATOM 2833 C CA . ASN B 1 78 ? -4.137 41.469 23.859 1 94.38 78 ASN B CA 1
ATOM 2834 C C . ASN B 1 78 ? -3.883 40.031 23.406 1 94.38 78 ASN B C 1
ATOM 2836 O O . ASN B 1 78 ? -4.039 39.688 22.234 1 94.38 78 ASN B O 1
ATOM 2840 N N . HIS B 1 79 ? -3.361 39.25 24.359 1 94.94 79 HIS B N 1
ATOM 2841 C CA . HIS B 1 79 ? -3.297 37.812 24.156 1 94.94 79 HIS B CA 1
ATOM 2842 C C . HIS B 1 79 ? -4.434 37.094 24.891 1 94.94 79 HIS B C 1
ATOM 2844 O O . HIS B 1 79 ? -4.656 37.344 26.078 1 94.94 79 HIS B O 1
ATOM 2850 N N . ILE B 1 80 ? -5.16 36.312 24.156 1 96.62 80 ILE B N 1
ATOM 2851 C CA . ILE B 1 80 ? -6.223 35.531 24.766 1 96.62 80 ILE B CA 1
ATOM 2852 C C . ILE B 1 80 ? -5.949 34.031 24.547 1 96.62 80 ILE B C 1
ATOM 2854 O O . ILE B 1 80 ? -5.836 33.594 23.406 1 96.62 80 ILE B O 1
ATOM 2858 N N . GLY B 1 81 ? -5.742 33.312 25.562 1 96.38 81 GLY B N 1
ATOM 2859 C CA . GLY B 1 81 ? -5.578 31.875 25.5 1 96.38 81 GLY B CA 1
ATOM 2860 C C . GLY B 1 81 ? -6.727 31.109 26.125 1 96.38 81 GLY B C 1
ATOM 2861 O O . GLY B 1 81 ? -7.25 31.516 27.172 1 96.38 81 GLY B O 1
ATOM 2862 N N . PHE B 1 82 ? -7.176 30.031 25.453 1 96.38 82 PHE B N 1
ATOM 2863 C CA . PHE B 1 82 ? -8.258 29.25 26.062 1 96.38 82 PHE B CA 1
ATOM 2864 C C . PHE B 1 82 ? -8.25 27.812 25.531 1 96.38 82 PHE B C 1
ATOM 2866 O O . PHE B 1 82 ? -7.715 27.547 24.453 1 96.38 82 PHE B O 1
ATOM 2873 N N . LEU B 1 83 ? -8.812 26.906 26.281 1 95.06 83 LEU B N 1
ATOM 2874 C CA . LEU B 1 83 ? -9.07 25.531 25.875 1 95.06 83 LEU B CA 1
ATOM 2875 C C . LEU B 1 83 ? -10.438 25.406 25.219 1 95.06 83 LEU B C 1
ATOM 2877 O O . LEU B 1 83 ? -11.414 26.016 25.672 1 95.06 83 LEU B O 1
ATOM 2881 N N . CYS B 1 84 ? -10.414 24.641 24.125 1 95.62 84 CYS B N 1
ATOM 2882 C CA . CYS B 1 84 ? -11.648 24.453 23.375 1 95.62 84 CYS B CA 1
ATOM 2883 C C . CYS B 1 84 ? -11.703 23.062 22.766 1 95.62 84 CYS B C 1
ATOM 2885 O O . CYS B 1 84 ? -10.703 22.562 22.25 1 95.62 84 CYS B O 1
ATOM 2887 N N . ASP B 1 85 ? -12.859 22.469 22.906 1 94.81 85 ASP B N 1
ATOM 2888 C CA . ASP B 1 85 ? -13.055 21.188 22.219 1 94.81 85 ASP B CA 1
ATOM 2889 C C . ASP B 1 85 ? -13.086 21.359 20.703 1 94.81 85 ASP B C 1
ATOM 2891 O O . ASP B 1 85 ? -14.008 21.984 20.172 1 94.81 85 ASP B O 1
ATOM 2895 N N . ILE B 1 86 ? -12.125 20.766 20.078 1 95.25 86 ILE B N 1
ATOM 2896 C CA . ILE B 1 86 ? -11.945 20.969 18.656 1 95.25 86 ILE B CA 1
ATOM 2897 C C . ILE B 1 86 ? -13.148 20.422 17.891 1 95.25 86 ILE B C 1
ATOM 2899 O O . ILE B 1 86 ? -13.5 20.938 16.828 1 95.25 86 ILE B O 1
ATOM 2903 N N . ARG B 1 87 ? -13.789 19.391 18.375 1 94.44 87 ARG B N 1
ATOM 2904 C CA . ARG B 1 87 ? -14.953 18.812 17.719 1 94.44 87 ARG B CA 1
ATOM 2905 C C . ARG B 1 87 ? -16.125 19.797 17.703 1 94.44 87 ARG B C 1
ATOM 2907 O O . ARG B 1 87 ? -16.828 19.922 16.703 1 94.44 87 ARG B O 1
ATOM 2914 N N . HIS B 1 88 ? -16.266 20.422 18.812 1 95.62 88 HIS B N 1
ATOM 2915 C CA . HIS B 1 88 ? -17.312 21.422 18.906 1 95.62 88 HIS B CA 1
ATOM 2916 C C . HIS B 1 88 ? -17.031 22.609 17.984 1 95.62 88 HIS B C 1
ATOM 2918 O O . HIS B 1 88 ? -17.938 23.141 17.328 1 95.62 88 HIS B O 1
ATOM 2924 N N . PHE B 1 89 ? -15.859 23 17.969 1 96.75 89 PHE B N 1
ATOM 2925 C CA . PHE B 1 89 ? -15.445 24.094 17.109 1 96.75 89 PHE B CA 1
ATOM 2926 C C . PHE B 1 89 ? -15.688 23.766 15.641 1 96.75 89 PHE B C 1
ATOM 2928 O O . PHE B 1 89 ? -16.25 24.578 14.906 1 96.75 89 PHE B O 1
ATOM 2935 N N . GLN B 1 90 ? -15.234 22.609 15.242 1 95.88 90 GLN B N 1
ATOM 2936 C CA . GLN B 1 90 ? -15.422 22.141 13.875 1 95.88 90 GLN B CA 1
ATOM 2937 C C . GLN B 1 90 ? -16.906 22.094 13.508 1 95.88 90 GLN B C 1
ATOM 2939 O O . GLN B 1 90 ? -17.297 22.516 12.422 1 95.88 90 GLN B O 1
ATOM 2944 N N . GLN B 1 91 ? -17.672 21.578 14.406 1 95.31 91 GLN B N 1
ATOM 2945 C CA . GLN B 1 91 ? -19.109 21.484 14.18 1 95.31 91 GLN B CA 1
ATOM 2946 C C . GLN B 1 91 ? -19.734 22.859 14.023 1 95.31 91 GLN B C 1
ATOM 2948 O O . GLN B 1 91 ? -20.578 23.062 13.141 1 95.31 91 GLN B O 1
ATOM 2953 N N . ALA B 1 92 ? -19.375 23.719 14.852 1 95 92 ALA B N 1
ATOM 2954 C CA . ALA B 1 92 ? -19.875 25.078 14.773 1 95 92 ALA B CA 1
ATOM 2955 C C . ALA B 1 92 ? -19.531 25.719 13.43 1 95 92 ALA B C 1
ATOM 2957 O O . ALA B 1 92 ? -20.375 26.359 12.797 1 95 92 ALA B O 1
ATOM 2958 N N . LEU B 1 93 ? -18.328 25.531 13.047 1 95 93 LEU B N 1
ATOM 2959 C CA . LEU B 1 93 ? -17.906 26.078 11.758 1 95 93 LEU B CA 1
ATOM 2960 C C . LEU B 1 93 ? -18.703 25.453 10.617 1 95 93 LEU B C 1
ATOM 2962 O O . LEU B 1 93 ? -19.094 26.141 9.672 1 95 93 LEU B O 1
ATOM 2966 N N . THR B 1 94 ? -18.922 24.141 10.711 1 93.62 94 THR B N 1
ATOM 2967 C CA . THR B 1 94 ? -19.656 23.422 9.688 1 93.62 94 THR B CA 1
ATOM 2968 C C . THR B 1 94 ? -21.062 23.984 9.531 1 93.62 94 THR B C 1
ATOM 2970 O O . THR B 1 94 ? -21.594 24.047 8.422 1 93.62 94 THR B O 1
ATOM 2973 N N . SER B 1 95 ? -21.656 24.469 10.57 1 90.31 95 SER B N 1
ATOM 2974 C CA . SER B 1 95 ? -23 25.016 10.555 1 90.31 95 SER B CA 1
ATOM 2975 C C . SER B 1 95 ? -23.047 26.328 9.766 1 90.31 95 SER B C 1
ATOM 2977 O O . SER B 1 95 ? -24.125 26.75 9.336 1 90.31 95 SER B O 1
ATOM 2979 N N . GLY B 1 96 ? -21.938 26.922 9.586 1 89.75 96 GLY B N 1
ATOM 2980 C CA . GLY B 1 96 ? -21.875 28.188 8.891 1 89.75 96 GLY B CA 1
ATOM 2981 C C . GLY B 1 96 ? -21.469 28.062 7.438 1 89.75 96 GLY B C 1
ATOM 2982 O O . GLY B 1 96 ? -21.281 29.062 6.742 1 89.75 96 GLY B O 1
ATOM 2983 N N . LYS B 1 97 ? -21.328 26.891 6.938 1 87.75 97 LYS B N 1
ATOM 2984 C CA . LYS B 1 97 ? -20.766 26.625 5.613 1 87.75 97 LYS B CA 1
ATOM 2985 C C . LYS B 1 97 ? -21.594 27.328 4.527 1 87.75 97 LYS B C 1
ATOM 2987 O O . LYS B 1 97 ? -21.031 27.844 3.562 1 87.75 97 LYS B O 1
ATOM 2992 N N . ASP B 1 98 ? -22.938 27.391 4.711 1 85.12 98 ASP B N 1
ATOM 2993 C CA . ASP B 1 98 ? -23.797 27.969 3.689 1 85.12 98 ASP B CA 1
ATOM 2994 C C . ASP B 1 98 ? -24.281 29.359 4.086 1 85.12 98 ASP B C 1
ATOM 2996 O O . ASP B 1 98 ? -25.141 29.938 3.428 1 85.12 98 ASP B O 1
ATOM 3000 N N . ALA B 1 99 ? -23.75 29.859 5.117 1 87.19 99 ALA B N 1
ATOM 3001 C CA . ALA B 1 99 ? -24.188 31.156 5.613 1 87.19 99 ALA B CA 1
ATOM 3002 C C . ALA B 1 99 ? -23.531 32.312 4.844 1 87.19 99 ALA B C 1
ATOM 3004 O O . ALA B 1 99 ? -22.469 32.125 4.246 1 87.19 99 ALA B O 1
ATOM 3005 N N . SER B 1 100 ? -24.172 33.375 4.793 1 86.75 100 SER B N 1
ATOM 3006 C CA . SER B 1 100 ? -23.625 34.562 4.148 1 86.75 100 SER B CA 1
ATOM 3007 C C . SER B 1 100 ? -22.547 35.219 5.012 1 86.75 100 SER B C 1
ATOM 3009 O O . SER B 1 100 ? -21.656 35.875 4.496 1 86.75 100 SER B O 1
ATOM 3011 N N . ALA B 1 101 ? -22.719 35.031 6.309 1 87.75 101 ALA B N 1
ATOM 3012 C CA . ALA B 1 101 ? -21.75 35.594 7.246 1 87.75 101 ALA B CA 1
ATOM 3013 C C . ALA B 1 101 ? -21.641 34.719 8.5 1 87.75 101 ALA B C 1
ATOM 3015 O O . ALA B 1 101 ? -22.641 34.156 8.969 1 87.75 101 ALA B O 1
ATOM 3016 N N . VAL B 1 102 ? -20.422 34.656 8.961 1 93.06 102 VAL B N 1
ATOM 3017 C CA . VAL B 1 102 ? -20.156 33.906 10.195 1 93.06 102 VAL B CA 1
ATOM 3018 C C . VAL B 1 102 ? -19.375 34.812 11.164 1 93.06 102 VAL B C 1
ATOM 3020 O O . VAL B 1 102 ? -18.297 35.281 10.836 1 93.06 102 VAL B O 1
ATOM 3023 N N . MET B 1 103 ? -19.938 35.031 12.281 1 94.56 103 MET B N 1
ATOM 3024 C CA . MET B 1 103 ? -19.297 35.875 13.297 1 94.56 103 MET B CA 1
ATOM 3025 C C . MET B 1 103 ? -18.859 35.031 14.492 1 94.56 103 MET B C 1
ATOM 3027 O O . MET B 1 103 ? -19.578 34.125 14.922 1 94.56 103 MET B O 1
ATOM 3031 N N . LEU B 1 104 ? -17.688 35.312 14.992 1 96.25 104 LEU B N 1
ATOM 3032 C CA . LEU B 1 104 ? -17.172 34.688 16.219 1 96.25 104 LEU B CA 1
ATOM 3033 C C . LEU B 1 104 ? -16.984 35.75 17.312 1 96.25 104 LEU B C 1
ATOM 3035 O O . LEU B 1 104 ? -16.516 36.844 17.031 1 96.25 104 LEU B O 1
ATOM 3039 N N . ARG B 1 105 ? -17.328 35.375 18.531 1 96.38 105 ARG B N 1
ATOM 3040 C CA . ARG B 1 105 ? -17.125 36.281 19.641 1 96.38 105 ARG B CA 1
ATOM 3041 C C . ARG B 1 105 ? -17.016 35.531 20.969 1 96.38 105 ARG B C 1
ATOM 3043 O O . ARG B 1 105 ? -17.578 34.469 21.125 1 96.38 105 ARG B O 1
ATOM 3050 N N . LEU B 1 106 ? -16.281 36.094 21.828 1 97.06 106 LEU B N 1
ATOM 3051 C CA . LEU B 1 106 ? -16.219 35.594 23.203 1 97.06 106 LEU B CA 1
ATOM 3052 C C . LEU B 1 106 ? -17.328 36.219 24.062 1 97.06 106 LEU B C 1
ATOM 3054 O O . LEU B 1 106 ? -17.625 37.406 23.938 1 97.06 106 LEU B O 1
ATOM 3058 N N . LEU B 1 107 ? -17.922 35.281 24.797 1 95.94 107 LEU B N 1
ATOM 3059 C CA . LEU B 1 107 ? -19 35.75 25.672 1 95.94 107 LEU B CA 1
ATOM 3060 C C . LEU B 1 107 ? -18.844 35.125 27.062 1 95.94 107 LEU B C 1
ATOM 3062 O O . LEU B 1 107 ? -18.297 34.031 27.203 1 95.94 107 LEU B O 1
ATOM 3066 N N . LYS B 1 108 ? -19.203 35.875 28.062 1 94.25 108 LYS B N 1
ATOM 3067 C CA . LYS B 1 108 ? -19.297 35.375 29.438 1 94.25 108 LYS B CA 1
ATOM 3068 C C . LYS B 1 108 ? -20.75 35.344 29.906 1 94.25 108 LYS B C 1
ATOM 3070 O O . LYS B 1 108 ? -21.469 36.344 29.781 1 94.25 108 LYS B O 1
ATOM 3075 N N . ARG B 1 109 ? -21.25 34.156 30.281 1 93.12 109 ARG B N 1
ATOM 3076 C CA . ARG B 1 109 ? -22.609 33.969 30.797 1 93.12 109 ARG B CA 1
ATOM 3077 C C . ARG B 1 109 ? -22.594 33.188 32.094 1 93.12 109 ARG B C 1
ATOM 3079 O O . ARG B 1 109 ? -22.125 32.031 32.125 1 93.12 109 ARG B O 1
ATOM 3086 N N . ASP B 1 110 ? -23.172 33.75 33.219 1 93.12 110 ASP B N 1
ATOM 3087 C CA . ASP B 1 110 ? -23.312 33.094 34.5 1 93.12 110 ASP B CA 1
ATOM 3088 C C . ASP B 1 110 ? -21.969 32.531 34.969 1 93.12 110 ASP B C 1
ATOM 3090 O O . ASP B 1 110 ? -21.891 31.359 35.375 1 93.12 110 ASP B O 1
ATOM 3094 N N . GLY B 1 111 ? -20.859 33.219 34.719 1 91.88 111 GLY B N 1
ATOM 3095 C CA . GLY B 1 111 ? -19.547 32.844 35.219 1 91.88 111 GLY B CA 1
ATOM 3096 C C . GLY B 1 111 ? -18.797 31.891 34.312 1 91.88 111 GLY B C 1
ATOM 3097 O O . GLY B 1 111 ? -17.656 31.516 34.594 1 91.88 111 GLY B O 1
ATOM 3098 N N . HIS B 1 112 ? -19.547 31.594 33.25 1 95.62 112 HIS B N 1
ATOM 3099 C CA . HIS B 1 112 ? -18.906 30.703 32.281 1 95.62 112 HIS B CA 1
ATOM 3100 C C . HIS B 1 112 ? -18.531 31.422 31 1 95.62 112 HIS B C 1
ATOM 3102 O O . HIS B 1 112 ? -19.219 32.375 30.594 1 95.62 112 HIS B O 1
ATOM 3108 N N . ASN B 1 113 ? -17.453 31.047 30.453 1 96.75 113 ASN B N 1
ATOM 3109 C CA . ASN B 1 113 ? -16.969 31.656 29.203 1 96.75 113 ASN B CA 1
ATOM 3110 C C . ASN B 1 113 ? -17.344 30.797 28 1 96.75 113 ASN B C 1
ATOM 3112 O O . ASN B 1 113 ? -17.281 29.562 28.062 1 96.75 113 ASN B O 1
ATOM 3116 N N . PHE B 1 114 ? -17.672 31.453 26.844 1 97.75 114 PHE B N 1
ATOM 3117 C CA . PHE B 1 114 ? -18.062 30.766 25.609 1 97.75 114 PHE B CA 1
ATOM 3118 C C . PHE B 1 114 ? -17.438 31.422 24.391 1 97.75 114 PHE B C 1
ATOM 3120 O O . PHE B 1 114 ? -17.297 32.656 24.344 1 97.75 114 PHE B O 1
ATOM 3127 N N . LEU B 1 115 ? -17.016 30.641 23.484 1 97.5 115 LEU B N 1
ATOM 3128 C CA . LEU B 1 115 ? -16.812 31.094 22.109 1 97.5 115 LEU B CA 1
ATOM 3129 C C . LEU B 1 115 ? -18.078 30.922 21.281 1 97.5 115 LEU B C 1
ATOM 3131 O O . LEU B 1 115 ? -18.469 29.797 20.969 1 97.5 115 LEU B O 1
ATOM 3135 N N . CYS B 1 116 ? -18.625 31.984 20.859 1 96.81 116 CYS B N 1
ATOM 3136 C CA . CYS B 1 116 ? -19.922 31.938 20.188 1 96.81 116 CYS B CA 1
ATOM 3137 C C . CYS B 1 116 ? -19.766 32.188 18.703 1 96.81 116 CYS B C 1
ATOM 3139 O O . CYS B 1 116 ? -19.125 33.156 18.281 1 96.81 116 CYS B O 1
ATOM 3141 N N . LEU B 1 117 ? -20.328 31.312 17.953 1 95.44 117 LEU B N 1
ATOM 3142 C CA . LEU B 1 117 ? -20.391 31.469 16.516 1 95.44 117 LEU B CA 1
ATOM 3143 C C . LEU B 1 117 ? -21.828 31.766 16.062 1 95.44 117 LEU B C 1
ATOM 3145 O O . LEU B 1 117 ? -22.75 31.031 16.375 1 95.44 117 LEU B O 1
ATOM 3149 N N . ARG B 1 118 ? -21.953 32.844 15.367 1 93.44 118 ARG B N 1
ATOM 3150 C CA . ARG B 1 118 ? -23.25 33.25 14.844 1 93.44 118 ARG B CA 1
ATOM 3151 C C . ARG B 1 118 ? -23.25 33.281 13.32 1 93.44 118 ARG B C 1
ATOM 3153 O O . ARG B 1 118 ? -22.391 33.906 12.703 1 93.44 118 ARG B O 1
ATOM 3160 N N . THR B 1 119 ? -24.156 32.562 12.773 1 89.75 119 THR B N 1
ATOM 3161 C CA . THR B 1 119 ? -24.297 32.531 11.32 1 89.75 119 THR B CA 1
ATOM 3162 C C . THR B 1 119 ? -25.625 33.188 10.898 1 89.75 119 THR B C 1
ATOM 3164 O O . THR B 1 119 ? -26.625 33.062 11.594 1 89.75 119 THR B O 1
ATOM 3167 N N . ARG B 1 120 ? -25.453 34.062 9.898 1 80.19 120 ARG B N 1
ATOM 3168 C CA . ARG B 1 120 ? -26.672 34.688 9.367 1 80.19 120 ARG B CA 1
ATOM 3169 C C . ARG B 1 120 ? -26.969 34.188 7.961 1 80.19 120 ARG B C 1
ATOM 3171 O O . ARG B 1 120 ? -26.125 34.312 7.059 1 80.19 120 ARG B O 1
ATOM 3178 N N . ALA B 1 121 ? -27.891 33.344 7.984 1 73.25 121 ALA B N 1
ATOM 3179 C CA . ALA B 1 121 ? -28.469 33 6.691 1 73.25 121 ALA B CA 1
ATOM 3180 C C . ALA B 1 121 ? -29.797 33.719 6.488 1 73.25 121 ALA B C 1
ATOM 3182 O O . ALA B 1 121 ? -30.297 34.375 7.398 1 73.25 121 ALA B O 1
ATOM 3183 N N . VAL B 1 122 ? -30.328 33.875 5.238 1 68 122 VAL B N 1
ATOM 3184 C CA . VAL B 1 122 ? -31.5 34.688 4.848 1 68 122 VAL B CA 1
ATOM 3185 C C . VAL B 1 122 ? -32.594 34.531 5.895 1 68 122 VAL B C 1
ATOM 3187 O O . VAL B 1 122 ? -33.156 35.5 6.355 1 68 122 VAL B O 1
ATOM 3190 N N . ASP B 1 123 ? -32.875 33.344 6.363 1 69.25 123 ASP B N 1
ATOM 3191 C CA . ASP B 1 123 ? -34.062 33.219 7.199 1 69.25 123 ASP B CA 1
ATOM 3192 C C . ASP B 1 123 ? -33.75 32.5 8.5 1 69.25 123 ASP B C 1
ATOM 3194 O O . ASP B 1 123 ? -34.656 32.188 9.273 1 69.25 123 ASP B O 1
ATOM 3198 N N . ILE B 1 124 ? -32.438 32.219 8.664 1 76.38 124 ILE B N 1
ATOM 3199 C CA . ILE B 1 124 ? -32.125 31.422 9.852 1 76.38 124 ILE B CA 1
ATOM 3200 C C . ILE B 1 124 ? -30.891 31.969 10.539 1 76.38 124 ILE B C 1
ATOM 3202 O O . ILE B 1 124 ? -29.859 32.219 9.891 1 76.38 124 ILE B O 1
ATOM 3206 N N . ASP B 1 125 ? -31.109 32.438 11.766 1 83.88 125 ASP B N 1
ATOM 3207 C CA . ASP B 1 125 ? -29.984 32.781 12.617 1 83.88 125 ASP B CA 1
ATOM 3208 C C . ASP B 1 125 ? -29.578 31.609 13.508 1 83.88 125 ASP B C 1
ATOM 3210 O O . ASP B 1 125 ? -30.406 31.062 14.25 1 83.88 125 ASP B O 1
ATOM 3214 N N . ILE B 1 126 ? -28.438 31.078 13.297 1 88.25 126 ILE B N 1
ATOM 3215 C CA . ILE B 1 126 ? -27.938 29.984 14.117 1 88.25 126 ILE B CA 1
ATOM 3216 C C . ILE B 1 126 ? -26.844 30.484 15.055 1 88.25 126 ILE B C 1
ATOM 3218 O O . ILE B 1 126 ? -25.922 31.188 14.617 1 88.25 126 ILE B O 1
ATOM 3222 N N . ILE B 1 127 ? -27.047 30.266 16.344 1 91.38 127 ILE B N 1
ATOM 3223 C CA . ILE B 1 127 ? -26.031 30.625 17.312 1 91.38 127 ILE B CA 1
ATOM 3224 C C . ILE B 1 127 ? -25.5 29.359 18 1 91.38 127 ILE B C 1
ATOM 3226 O O . ILE B 1 127 ? -26.281 28.547 18.516 1 91.38 127 ILE B O 1
ATOM 3230 N N . GLN B 1 128 ? -24.297 29.094 17.891 1 92.75 128 GLN B N 1
ATOM 3231 C CA . GLN B 1 128 ? -23.609 28 18.594 1 92.75 128 GLN B CA 1
ATOM 3232 C C . GLN B 1 128 ? -22.672 28.547 19.656 1 92.75 128 GLN B C 1
ATOM 3234 O O . GLN B 1 128 ? -21.859 29.438 19.391 1 92.75 128 GLN B O 1
ATOM 3239 N N . SER B 1 129 ? -22.797 28.094 20.891 1 95.31 129 SER B N 1
ATOM 3240 C CA . SER B 1 129 ? -21.922 28.5 21.984 1 95.31 129 SER B CA 1
ATOM 3241 C C . SER B 1 129 ? -21.031 27.359 22.438 1 95.31 129 SER B C 1
ATOM 3243 O O . SER B 1 129 ? -21.531 26.344 22.938 1 95.31 129 SER B O 1
ATOM 3245 N N . ILE B 1 130 ? -19.797 27.547 22.297 1 97 130 ILE B N 1
ATOM 3246 C CA . ILE B 1 130 ? -18.844 26.516 22.672 1 97 130 ILE B CA 1
ATOM 3247 C C . ILE B 1 130 ? -18.203 26.891 24.016 1 97 130 ILE B C 1
ATOM 3249 O O . ILE B 1 130 ? -17.547 27.922 24.141 1 97 130 ILE B O 1
ATOM 3253 N N . PRO B 1 131 ? -18.375 26.031 24.969 1 96.88 131 PRO B N 1
ATOM 3254 C CA . PRO B 1 131 ? -17.719 26.328 26.25 1 96.88 131 PRO B CA 1
ATOM 3255 C C . PRO B 1 131 ? -16.203 26.328 26.141 1 96.88 131 PRO B C 1
ATOM 3257 O O . PRO B 1 131 ? -15.617 25.484 25.438 1 96.88 131 PRO B O 1
ATOM 3260 N N . ILE B 1 132 ? -15.609 27.312 26.828 1 97.31 132 ILE B N 1
ATOM 3261 C CA . ILE B 1 132 ? -14.156 27.375 26.797 1 97.31 132 ILE B CA 1
ATOM 3262 C C . ILE B 1 132 ? -13.609 27.594 28.203 1 97.31 132 ILE B C 1
ATOM 3264 O O . ILE B 1 132 ? -14.328 28.078 29.078 1 97.31 132 ILE B O 1
ATOM 3268 N N . ASP B 1 133 ? -12.375 27.188 28.391 1 95.81 133 ASP B N 1
ATOM 3269 C CA . ASP B 1 133 ? -11.633 27.484 29.609 1 95.81 133 ASP B CA 1
ATOM 3270 C C . ASP B 1 133 ? -10.492 28.469 29.344 1 95.81 133 ASP B C 1
ATOM 3272 O O . ASP B 1 133 ? -9.508 28.125 28.688 1 95.81 133 ASP B O 1
ATOM 3276 N N . VAL B 1 134 ? -10.648 29.641 29.891 1 95.38 134 VAL B N 1
ATOM 3277 C CA . VAL B 1 134 ? -9.633 30.656 29.672 1 95.38 134 VAL B CA 1
ATOM 3278 C C . VAL B 1 134 ? -8.352 30.281 30.406 1 95.38 134 VAL B C 1
ATOM 3280 O O . VAL B 1 134 ? -8.398 29.812 31.547 1 95.38 134 VAL B O 1
ATOM 3283 N N . LEU B 1 135 ? -7.273 30.453 29.734 1 94.88 135 LEU B N 1
ATOM 3284 C CA . LEU B 1 135 ? -5.98 30.062 30.281 1 94.88 135 LEU B CA 1
ATOM 3285 C C . LEU B 1 135 ? -5.133 31.297 30.578 1 94.88 135 LEU B C 1
ATOM 3287 O O . LEU B 1 135 ? -5.199 32.281 29.859 1 94.88 135 LEU B O 1
ATOM 3291 N N . SER B 1 136 ? -4.352 31.172 31.594 1 93.25 136 SER B N 1
ATOM 3292 C CA . SER B 1 136 ? -3.314 32.188 31.828 1 93.25 136 SER B CA 1
ATOM 3293 C C . SER B 1 136 ? -2.203 32.062 30.797 1 93.25 136 SER B C 1
ATOM 3295 O O . SER B 1 136 ? -2.01 31.016 30.188 1 93.25 136 SER B O 1
ATOM 3297 N N . MET B 1 137 ? -1.558 33.156 30.656 1 88.69 137 MET B N 1
ATOM 3298 C CA . MET B 1 137 ? -0.493 33.156 29.656 1 88.69 137 MET B CA 1
ATOM 3299 C C . MET B 1 137 ? 0.631 32.219 30.047 1 88.69 137 MET B C 1
ATOM 3301 O O . MET B 1 137 ? 1.292 31.641 29.188 1 88.69 137 MET B O 1
ATOM 3305 N N . SER B 1 138 ? 0.804 32.031 31.312 1 90.31 138 SER B N 1
ATOM 3306 C CA . SER B 1 138 ? 1.802 31.078 31.781 1 90.31 138 SER B CA 1
ATOM 3307 C C . SER B 1 138 ? 1.474 29.672 31.328 1 90.31 138 SER B C 1
ATOM 3309 O O . SER B 1 138 ? 2.367 28.906 30.938 1 90.31 138 SER B O 1
ATOM 3311 N N . LEU B 1 139 ? 0.243 29.297 31.328 1 87.81 139 LEU B N 1
ATOM 3312 C CA . LEU B 1 139 ? -0.186 27.969 30.891 1 87.81 139 LEU B CA 1
ATOM 3313 C C . LEU B 1 139 ? -0.108 27.844 29.375 1 87.81 139 LEU B C 1
ATOM 3315 O O . LEU B 1 139 ? 0.27 26.797 28.859 1 87.81 139 LEU B O 1
ATOM 3319 N N . VAL B 1 140 ? -0.441 28.891 28.734 1 90 140 VAL B N 1
ATOM 3320 C CA . VAL B 1 140 ? -0.39 28.906 27.281 1 90 140 VAL B CA 1
ATOM 3321 C C . VAL B 1 140 ? 1.037 28.625 26.812 1 90 140 VAL B C 1
ATOM 3323 O O . VAL B 1 140 ? 1.246 27.938 25.797 1 90 140 VAL B O 1
ATOM 3326 N N . GLU B 1 141 ? 1.964 29.156 27.5 1 86.88 141 GLU B N 1
ATOM 3327 C CA . GLU B 1 141 ? 3.375 29 27.172 1 86.88 141 GLU B CA 1
ATOM 3328 C C . GLU B 1 141 ? 3.807 27.547 27.203 1 86.88 141 GLU B C 1
ATOM 3330 O O . GLU B 1 141 ? 4.746 27.156 26.5 1 86.88 141 GLU B O 1
ATOM 3335 N N . HIS B 1 142 ? 3.068 26.719 27.922 1 85.31 142 HIS B N 1
ATOM 3336 C CA . HIS B 1 142 ? 3.361 25.297 27.984 1 85.31 142 HIS B CA 1
ATOM 3337 C C . HIS B 1 142 ? 2.959 24.594 26.688 1 85.31 142 HIS B C 1
ATOM 3339 O O . HIS B 1 142 ? 3.361 23.453 26.438 1 85.31 142 HIS B O 1
ATOM 3345 N N . TYR B 1 143 ? 2.258 25.297 25.906 1 85.12 143 TYR B N 1
ATOM 3346 C CA . TYR B 1 143 ? 1.773 24.703 24.656 1 85.12 143 TYR B CA 1
ATOM 3347 C C . TYR B 1 143 ? 2.467 25.328 23.453 1 85.12 143 TYR B C 1
ATOM 3349 O O . TYR B 1 143 ? 1.881 25.422 22.375 1 85.12 143 TYR B O 1
ATOM 3357 N N . LYS B 1 144 ? 3.611 25.734 23.734 1 86.94 144 LYS B N 1
ATOM 3358 C CA . LYS B 1 144 ? 4.395 26.297 22.641 1 86.94 144 LYS B CA 1
ATOM 3359 C C . LYS B 1 144 ? 4.984 25.188 21.766 1 86.94 144 LYS B C 1
ATOM 3361 O O . LYS B 1 144 ? 5.141 24.047 22.219 1 86.94 144 LYS B O 1
ATOM 3366 N N . GLU B 1 145 ? 5.227 25.516 20.578 1 89.75 145 GLU B N 1
ATOM 3367 C CA . GLU B 1 145 ? 5.844 24.578 19.641 1 89.75 145 GLU B CA 1
ATOM 3368 C C . GLU B 1 145 ? 7.188 24.078 20.172 1 89.75 145 GLU B C 1
ATOM 3370 O O . GLU B 1 145 ? 7.941 24.844 20.781 1 89.75 145 GLU B O 1
ATOM 3375 N N . PRO B 1 146 ? 7.473 22.859 19.938 1 89.56 146 PRO B N 1
ATOM 3376 C CA . PRO B 1 146 ? 8.773 22.359 20.359 1 89.56 146 PRO B CA 1
ATOM 3377 C C . PRO B 1 146 ? 9.938 23 19.625 1 89.56 146 PRO B C 1
ATOM 3379 O O . PRO B 1 146 ? 9.797 23.406 18.469 1 89.56 146 PRO B O 1
ATOM 3382 N N . SER B 1 147 ? 11.008 23.141 20.391 1 89.44 147 SER B N 1
ATOM 3383 C CA . SER B 1 147 ? 12.242 23.609 19.781 1 89.44 147 SER B CA 1
ATOM 3384 C C . SER B 1 147 ? 13.023 22.453 19.156 1 89.44 147 SER B C 1
ATOM 3386 O O . SER B 1 147 ? 13.445 21.531 19.859 1 89.44 147 SER B O 1
ATOM 3388 N N . VAL B 1 148 ? 13.117 22.516 17.828 1 90.81 148 VAL B N 1
ATOM 3389 C CA . VAL B 1 148 ? 13.867 21.484 17.125 1 90.81 148 VAL B CA 1
ATOM 3390 C C . VAL B 1 148 ? 15.047 22.109 16.391 1 90.81 148 VAL B C 1
ATOM 3392 O O . VAL B 1 148 ? 15.047 23.297 16.094 1 90.81 148 VAL B O 1
ATOM 3395 N N . PRO B 1 149 ? 16.078 21.266 16.203 1 91.44 149 PRO B N 1
ATOM 3396 C CA . PRO B 1 149 ? 17.203 21.797 15.43 1 91.44 149 PRO B CA 1
ATOM 3397 C C . PRO B 1 149 ? 16.812 22.203 14.008 1 91.44 149 PRO B C 1
ATOM 3399 O O . PRO B 1 149 ? 15.812 21.719 13.477 1 91.44 149 PRO B O 1
ATOM 3402 N N . ALA B 1 150 ? 17.609 23.062 13.508 1 90.75 150 ALA B N 1
ATOM 3403 C CA . ALA B 1 150 ? 17.391 23.453 12.117 1 90.75 150 ALA B CA 1
ATOM 3404 C C . ALA B 1 150 ? 17.453 22.25 11.188 1 90.75 150 ALA B C 1
ATOM 3406 O O . ALA B 1 150 ? 18.281 21.359 11.367 1 90.75 150 ALA B O 1
ATOM 3407 N N . PRO B 1 151 ? 16.609 22.312 10.242 1 93.31 151 PRO B N 1
ATOM 3408 C CA . PRO B 1 151 ? 16.609 21.156 9.344 1 93.31 151 PRO B CA 1
ATOM 3409 C C . PRO B 1 151 ? 17.875 21.078 8.492 1 93.31 151 PRO B C 1
ATOM 3411 O O . PRO B 1 151 ? 18.391 22.094 8.039 1 93.31 151 PRO B O 1
ATOM 3414 N N . GLN B 1 152 ? 18.344 19.859 8.375 1 93.38 152 GLN B N 1
ATOM 3415 C CA . GLN B 1 152 ? 19.453 19.594 7.465 1 93.38 152 GLN B CA 1
ATOM 3416 C C . GLN B 1 152 ? 18.938 19.266 6.062 1 93.38 152 GLN B C 1
ATOM 3418 O O . GLN B 1 152 ? 19.688 19.359 5.09 1 93.38 152 GLN B O 1
ATOM 3423 N N . MET B 1 153 ? 17.734 18.812 6.039 1 94.94 153 MET B N 1
ATOM 3424 C CA . MET B 1 153 ? 17.078 18.469 4.777 1 94.94 153 MET B CA 1
ATOM 3425 C C . MET B 1 153 ? 15.641 18.984 4.766 1 94.94 153 MET B C 1
ATOM 3427 O O . MET B 1 153 ? 14.922 18.859 5.766 1 94.94 153 MET B O 1
ATOM 3431 N N . ALA B 1 154 ? 15.305 19.625 3.672 1 96.62 154 ALA B N 1
ATOM 3432 C CA . ALA B 1 154 ? 13.922 20.047 3.451 1 96.62 154 ALA B CA 1
ATOM 3433 C C . ALA B 1 154 ? 13.484 19.734 2.021 1 96.62 154 ALA B C 1
ATOM 3435 O O . ALA B 1 154 ? 14.188 20.062 1.065 1 96.62 154 ALA B O 1
ATOM 3436 N N . ILE B 1 155 ? 12.375 19.094 1.909 1 97 155 ILE B N 1
ATOM 3437 C CA . ILE B 1 155 ? 11.906 18.703 0.583 1 97 155 ILE B CA 1
ATOM 3438 C C . ILE B 1 155 ? 10.391 18.828 0.518 1 97 155 ILE B C 1
ATOM 3440 O O . ILE B 1 155 ? 9.703 18.656 1.528 1 97 155 ILE B O 1
ATOM 3444 N N . GLU B 1 156 ? 9.883 19.188 -0.64 1 95.88 156 GLU B N 1
ATOM 3445 C CA . GLU B 1 156 ? 8.438 19.172 -0.824 1 95.88 156 GLU B CA 1
ATOM 3446 C C . GLU B 1 156 ? 7.898 17.75 -0.904 1 95.88 156 GLU B C 1
ATOM 3448 O O . GLU B 1 156 ? 8.445 16.906 -1.622 1 95.88 156 GLU B O 1
ATOM 3453 N N . MET B 1 157 ? 6.895 17.547 -0.25 1 94.56 157 MET B N 1
ATOM 3454 C CA . MET B 1 157 ? 6.301 16.219 -0.203 1 94.56 157 MET B CA 1
ATOM 3455 C C . MET B 1 157 ? 5.562 15.898 -1.499 1 94.56 157 MET B C 1
ATOM 3457 O O . MET B 1 157 ? 5.039 16.797 -2.154 1 94.56 157 MET B O 1
ATOM 3461 N N . PRO B 1 158 ? 5.648 14.617 -1.877 1 91.31 158 PRO B N 1
ATOM 3462 C CA . PRO B 1 158 ? 4.719 14.227 -2.939 1 91.31 158 PRO B CA 1
ATOM 3463 C C . PRO B 1 158 ? 3.256 14.328 -2.51 1 91.31 158 PRO B C 1
ATOM 3465 O O . PRO B 1 158 ? 2.969 14.633 -1.351 1 91.31 158 PRO B O 1
ATOM 3468 N N . PRO B 1 159 ? 2.355 14.102 -3.465 1 86.69 159 PRO B N 1
ATOM 3469 C CA . PRO B 1 159 ? 0.954 14.102 -3.039 1 86.69 159 PRO B CA 1
ATOM 3470 C C . PRO B 1 159 ? 0.7 13.188 -1.843 1 86.69 159 PRO B C 1
ATOM 3472 O O . PRO B 1 159 ? 0.998 11.992 -1.901 1 86.69 159 PRO B O 1
ATOM 3475 N N . LEU B 1 160 ? 0.206 13.797 -0.81 1 89.06 160 LEU B N 1
ATOM 3476 C CA . LEU B 1 160 ? 0.101 13.086 0.461 1 89.06 160 LEU B CA 1
ATOM 3477 C C . LEU B 1 160 ? -0.871 11.922 0.351 1 89.06 160 LEU B C 1
ATOM 3479 O O . LEU B 1 160 ? -0.719 10.914 1.047 1 89.06 160 LEU B O 1
ATOM 3483 N N . ARG B 1 161 ? -1.819 12.094 -0.557 1 84.06 161 ARG B N 1
ATOM 3484 C CA . ARG B 1 161 ? -2.752 10.984 -0.742 1 84.06 161 ARG B CA 1
ATOM 3485 C C . ARG B 1 161 ? -2.023 9.727 -1.204 1 84.06 161 ARG B C 1
ATOM 3487 O O . ARG B 1 161 ? -2.316 8.633 -0.733 1 84.06 161 ARG B O 1
ATOM 3494 N N . ALA B 1 162 ? -1.124 9.906 -2.135 1 83.44 162 ALA B N 1
ATOM 3495 C CA . ALA B 1 162 ? -0.335 8.781 -2.635 1 83.44 162 ALA B CA 1
ATOM 3496 C C . ALA B 1 162 ? 0.555 8.203 -1.539 1 83.44 162 ALA B C 1
ATOM 3498 O O . ALA B 1 162 ? 0.682 6.984 -1.413 1 83.44 162 ALA B O 1
ATOM 3499 N N . MET B 1 163 ? 1.1 9.031 -0.808 1 87.94 163 MET B N 1
ATOM 3500 C CA . MET B 1 163 ? 1.984 8.594 0.27 1 87.94 163 MET B CA 1
ATOM 3501 C C . MET B 1 163 ? 1.201 7.867 1.355 1 87.94 163 MET B C 1
ATOM 3503 O O . MET B 1 163 ? 1.69 6.891 1.93 1 87.94 163 MET B O 1
ATOM 3507 N N . ARG B 1 164 ? 0.074 8.438 1.622 1 87.12 164 ARG B N 1
ATOM 3508 C CA . ARG B 1 164 ? -0.747 7.844 2.672 1 87.12 164 ARG B CA 1
ATOM 3509 C C . ARG B 1 164 ? -1.062 6.387 2.359 1 87.12 164 ARG B C 1
ATOM 3511 O O . ARG B 1 164 ? -1.011 5.531 3.246 1 87.12 164 ARG B O 1
ATOM 3518 N N . SER B 1 165 ? -1.432 6.168 1.199 1 83.75 165 SER B N 1
ATOM 3519 C CA . SER B 1 165 ? -1.761 4.809 0.78 1 83.75 165 SER B CA 1
ATOM 3520 C C . SER B 1 165 ? -0.596 3.855 1.03 1 83.75 165 SER B C 1
ATOM 3522 O O . SER B 1 165 ? -0.8 2.713 1.446 1 83.75 165 SER B O 1
ATOM 3524 N N . ILE B 1 166 ? 0.538 4.285 0.799 1 85.75 166 ILE B N 1
ATOM 3525 C CA . ILE B 1 166 ? 1.741 3.475 0.961 1 85.75 166 ILE B CA 1
ATOM 3526 C C . ILE B 1 166 ? 2.043 3.293 2.447 1 85.75 166 ILE B C 1
ATOM 3528 O O . ILE B 1 166 ? 2.279 2.172 2.906 1 85.75 166 ILE B O 1
ATOM 3532 N N . VAL B 1 167 ? 1.993 4.367 3.172 1 90.5 167 VAL B N 1
ATOM 3533 C CA . VAL B 1 167 ? 2.346 4.355 4.586 1 90.5 167 VAL B CA 1
ATOM 3534 C C . VAL B 1 167 ? 1.363 3.473 5.355 1 90.5 167 VAL B C 1
ATOM 3536 O O . VAL B 1 167 ? 1.754 2.756 6.281 1 90.5 167 VAL B O 1
ATOM 3539 N N . ASP B 1 168 ? 0.122 3.521 4.996 1 88.44 168 ASP B N 1
ATOM 3540 C CA . ASP B 1 168 ? -0.902 2.717 5.656 1 88.44 168 ASP B CA 1
ATOM 3541 C C . ASP B 1 168 ? -0.6 1.226 5.516 1 88.44 168 ASP B C 1
ATOM 3543 O O . ASP B 1 168 ? -0.924 0.436 6.406 1 88.44 168 ASP B O 1
ATOM 3547 N N . ARG B 1 169 ? 0.045 0.879 4.48 1 83.5 169 ARG B N 1
ATOM 3548 C CA . ARG B 1 169 ? 0.41 -0.519 4.273 1 83.5 169 ARG B CA 1
ATOM 3549 C C . ARG B 1 169 ? 1.69 -0.868 5.023 1 83.5 169 ARG B C 1
ATOM 3551 O O . ARG B 1 169 ? 1.806 -1.956 5.59 1 83.5 169 ARG B O 1
ATOM 3558 N N . LEU B 1 170 ? 2.592 0.036 4.969 1 86.12 170 LEU B N 1
ATOM 3559 C CA . LEU B 1 170 ? 3.877 -0.179 5.625 1 86.12 170 LEU B CA 1
ATOM 3560 C C . LEU B 1 170 ? 3.705 -0.28 7.137 1 86.12 170 LEU B C 1
ATOM 3562 O O . LEU B 1 170 ? 4.379 -1.081 7.789 1 86.12 170 LEU B O 1
ATOM 3566 N N . LYS B 1 171 ? 2.768 0.492 7.617 1 88.25 171 LYS B N 1
ATOM 3567 C CA . LYS B 1 171 ? 2.568 0.502 9.062 1 88.25 171 LYS B CA 1
ATOM 3568 C C . LYS B 1 171 ? 2.062 -0.85 9.562 1 88.25 171 LYS B C 1
ATOM 3570 O O . LYS B 1 171 ? 2.285 -1.216 10.719 1 88.25 171 LYS B O 1
ATOM 3575 N N . VAL B 1 172 ? 1.377 -1.553 8.734 1 85.25 172 VAL B N 1
ATOM 3576 C CA . VAL B 1 172 ? 0.883 -2.883 9.078 1 85.25 172 VAL B CA 1
ATOM 3577 C C . VAL B 1 172 ? 2.045 -3.873 9.102 1 85.25 172 VAL B C 1
ATOM 3579 O O . VAL B 1 172 ? 2.014 -4.859 9.844 1 85.25 172 VAL B O 1
ATOM 3582 N N . MET B 1 173 ? 3.037 -3.602 8.375 1 82.62 173 MET B N 1
ATOM 3583 C CA . MET B 1 173 ? 4.164 -4.516 8.227 1 82.62 173 MET B CA 1
ATOM 3584 C C . MET B 1 173 ? 5.145 -4.367 9.383 1 82.62 173 MET B C 1
ATOM 3586 O O . MET B 1 173 ? 5.727 -5.355 9.844 1 82.62 173 MET B O 1
ATOM 3590 N N . HIS B 1 174 ? 5.344 -3.18 9.828 1 89.06 174 HIS B N 1
ATOM 3591 C CA . HIS B 1 174 ? 6.328 -2.932 10.875 1 89.06 174 HIS B CA 1
ATOM 3592 C C . HIS B 1 174 ? 5.973 -1.688 11.68 1 89.06 174 HIS B C 1
ATOM 3594 O O . HIS B 1 174 ? 5.457 -0.711 11.133 1 89.06 174 HIS B O 1
ATOM 3600 N N . LYS B 1 175 ? 6.43 -1.66 12.867 1 92.38 175 LYS B N 1
ATOM 3601 C CA . LYS B 1 175 ? 6.07 -0.601 13.805 1 92.38 175 LYS B CA 1
ATOM 3602 C C . LYS B 1 175 ? 6.832 0.686 13.5 1 92.38 175 LYS B C 1
ATOM 3604 O O . LYS B 1 175 ? 6.332 1.784 13.758 1 92.38 175 LYS B O 1
ATOM 3609 N N . THR B 1 176 ? 8.078 0.503 13.016 1 93.62 176 THR B N 1
ATOM 3610 C CA . THR B 1 176 ? 8.906 1.673 12.75 1 93.62 176 THR B CA 1
ATOM 3611 C C . THR B 1 176 ? 9.344 1.708 11.289 1 93.62 176 THR B C 1
ATOM 3613 O O . THR B 1 176 ? 9.328 0.682 10.609 1 93.62 176 THR B O 1
ATOM 3616 N N . MET B 1 177 ? 9.625 2.852 10.836 1 94.06 177 MET B N 1
ATOM 3617 C CA . MET B 1 177 ? 10.164 3.008 9.484 1 94.06 177 MET B CA 1
ATOM 3618 C C . MET B 1 177 ? 11.18 4.141 9.438 1 94.06 177 MET B C 1
ATOM 3620 O O . MET B 1 177 ? 11.109 5.082 10.227 1 94.06 177 MET B O 1
ATOM 3624 N N . THR B 1 178 ? 12.086 4.035 8.562 1 96.25 178 THR B N 1
ATOM 3625 C CA . THR B 1 178 ? 13.078 5.078 8.328 1 96.25 178 THR B CA 1
ATOM 3626 C C . THR B 1 178 ? 12.672 5.961 7.152 1 96.25 178 THR B C 1
ATOM 3628 O O . THR B 1 178 ? 12.281 5.457 6.094 1 96.25 178 THR B O 1
ATOM 3631 N N . VAL B 1 179 ? 12.672 7.258 7.383 1 97.31 179 VAL B N 1
ATOM 3632 C CA . VAL B 1 179 ? 12.414 8.25 6.348 1 97.31 179 VAL B CA 1
ATOM 3633 C C . VAL B 1 179 ? 13.711 8.953 5.965 1 97.31 179 VAL B C 1
ATOM 3635 O O . VAL B 1 179 ? 14.414 9.484 6.828 1 97.31 179 VAL B O 1
ATOM 3638 N N . GLU B 1 180 ? 13.984 8.938 4.699 1 97.31 180 GLU B N 1
ATOM 3639 C CA . GLU B 1 180 ? 15.227 9.555 4.234 1 97.31 180 GLU B CA 1
ATOM 3640 C C . GLU B 1 180 ? 14.961 10.516 3.076 1 97.31 180 GLU B C 1
ATOM 3642 O O . GLU B 1 180 ? 14.336 10.141 2.082 1 97.31 180 GLU B O 1
ATOM 3647 N N . ALA B 1 181 ? 15.375 11.742 3.213 1 97.25 181 ALA B N 1
ATOM 3648 C CA . ALA B 1 181 ? 15.289 12.742 2.15 1 97.25 181 ALA B CA 1
ATOM 3649 C C . ALA B 1 181 ? 16.672 13.078 1.602 1 97.25 181 ALA B C 1
ATOM 3651 O O . ALA B 1 181 ? 17.672 13.023 2.332 1 97.25 181 ALA B O 1
ATOM 3652 N N . SER B 1 182 ? 16.734 13.406 0.323 1 95.94 182 SER B N 1
ATOM 3653 C CA . SER B 1 182 ? 18.016 13.703 -0.286 1 95.94 182 SER B CA 1
ATOM 3654 C C . SER B 1 182 ? 17.969 15.008 -1.085 1 95.94 182 SER B C 1
ATOM 3656 O O . SER B 1 182 ? 16.891 15.461 -1.47 1 95.94 182 SER B O 1
ATOM 3658 N N . LYS B 1 183 ? 19.156 15.508 -1.353 1 94.94 183 LYS B N 1
ATOM 3659 C CA . LYS B 1 183 ? 19.297 16.734 -2.146 1 94.94 183 LYS B CA 1
ATOM 3660 C C . LYS B 1 183 ? 18.906 16.484 -3.602 1 94.94 183 LYS B C 1
ATOM 3662 O O . LYS B 1 183 ? 18.625 17.422 -4.34 1 94.94 183 LYS B O 1
ATOM 3667 N N . SER B 1 184 ? 18.938 15.25 -4.004 1 93.12 184 SER B N 1
ATOM 3668 C CA . SER B 1 184 ? 18.609 14.898 -5.383 1 93.12 184 SER B CA 1
ATOM 3669 C C . SER B 1 184 ? 17.094 14.906 -5.609 1 93.12 184 SER B C 1
ATOM 3671 O O . SER B 1 184 ? 16.625 14.594 -6.707 1 93.12 184 SER B O 1
ATOM 3673 N N . GLY B 1 185 ? 16.312 15.148 -4.602 1 94.25 185 GLY B N 1
ATOM 3674 C CA . GLY B 1 185 ? 14.875 15.25 -4.742 1 94.25 185 GLY B CA 1
ATOM 3675 C C . GLY B 1 185 ? 14.164 13.922 -4.562 1 94.25 185 GLY B C 1
ATOM 3676 O O . GLY B 1 185 ? 13.211 13.617 -5.281 1 94.25 185 GLY B O 1
ATOM 3677 N N . THR B 1 186 ? 14.734 13.148 -3.658 1 94.62 186 THR B N 1
ATOM 3678 C CA . THR B 1 186 ? 14.102 11.859 -3.404 1 94.62 186 THR B CA 1
ATOM 3679 C C . THR B 1 186 ? 13.703 11.734 -1.936 1 94.62 186 THR B C 1
ATOM 3681 O O . THR B 1 186 ? 14.383 12.266 -1.056 1 94.62 186 THR B O 1
ATOM 3684 N N . LEU B 1 187 ? 12.625 11.156 -1.704 1 96.5 187 LEU B N 1
ATOM 3685 C CA . LEU B 1 187 ? 12.148 10.75 -0.386 1 96.5 187 LEU B CA 1
ATOM 3686 C C . LEU B 1 187 ? 11.977 9.234 -0.316 1 96.5 187 LEU B C 1
ATOM 3688 O O . LEU B 1 187 ? 11.258 8.648 -1.127 1 96.5 187 LEU B O 1
ATOM 3692 N N . VAL B 1 188 ? 12.617 8.625 0.674 1 96.06 188 VAL B N 1
ATOM 3693 C CA . VAL B 1 188 ? 12.609 7.172 0.758 1 96.06 188 VAL B CA 1
ATOM 3694 C C . VAL B 1 188 ? 11.992 6.73 2.082 1 96.06 188 VAL B C 1
ATOM 3696 O O . VAL B 1 188 ? 12.367 7.23 3.146 1 96.06 188 VAL B O 1
ATOM 3699 N N . LEU B 1 189 ? 11.07 5.918 2.029 1 95.81 189 LEU B N 1
ATOM 3700 C CA . LEU B 1 189 ? 10.547 5.188 3.18 1 95.81 189 LEU B CA 1
ATOM 3701 C C . LEU B 1 189 ? 11.109 3.77 3.225 1 95.81 189 LEU B C 1
ATOM 3703 O O . LEU B 1 189 ? 11 3.025 2.246 1 95.81 189 LEU B O 1
ATOM 3707 N N . ARG B 1 190 ? 11.672 3.418 4.359 1 94.12 190 ARG B N 1
ATOM 3708 C CA . ARG B 1 190 ? 12.344 2.123 4.422 1 94.12 190 ARG B CA 1
ATOM 3709 C C . ARG B 1 190 ? 11.891 1.329 5.641 1 94.12 190 ARG B C 1
ATOM 3711 O O . ARG B 1 190 ? 11.781 1.879 6.738 1 94.12 190 ARG B O 1
ATOM 3718 N N . ILE B 1 191 ? 11.539 0.157 5.453 1 92.12 191 ILE B N 1
ATOM 3719 C CA . ILE B 1 191 ? 11.281 -0.819 6.504 1 92.12 191 ILE B CA 1
ATOM 3720 C C . ILE B 1 191 ? 12.273 -1.972 6.395 1 92.12 191 ILE B C 1
ATOM 3722 O O . ILE B 1 191 ? 12.438 -2.557 5.324 1 92.12 191 ILE B O 1
ATOM 3726 N N . ASP B 1 192 ? 12.969 -2.23 7.418 1 87.25 192 ASP B N 1
ATOM 3727 C CA . ASP B 1 192 ? 13.93 -3.33 7.465 1 87.25 192 ASP B CA 1
ATOM 3728 C C . ASP B 1 192 ? 13.555 -4.34 8.547 1 87.25 192 ASP B C 1
ATOM 3730 O O . ASP B 1 192 ? 13.664 -4.051 9.742 1 87.25 192 ASP B O 1
ATOM 3734 N N . THR B 1 193 ? 13.016 -5.398 8.109 1 81.19 193 THR B N 1
ATOM 3735 C CA . THR B 1 193 ? 12.742 -6.5 9.023 1 81.19 193 THR B CA 1
ATOM 3736 C C . THR B 1 193 ? 13.766 -7.617 8.852 1 81.19 193 THR B C 1
ATOM 3738 O O . THR B 1 193 ? 14.656 -7.523 8.008 1 81.19 193 THR B O 1
ATOM 3741 N N . ASN B 1 194 ? 13.75 -8.609 9.695 1 76.94 194 ASN B N 1
ATOM 3742 C CA . ASN B 1 194 ? 14.633 -9.766 9.578 1 76.94 194 ASN B CA 1
ATOM 3743 C C . ASN B 1 194 ? 14.383 -10.531 8.281 1 76.94 194 ASN B C 1
ATOM 3745 O O . ASN B 1 194 ? 15.32 -11.062 7.68 1 76.94 194 ASN B O 1
ATOM 3749 N N . THR B 1 195 ? 13.219 -10.461 7.766 1 74.38 195 THR B N 1
ATOM 3750 C CA . THR B 1 195 ? 12.836 -11.305 6.637 1 74.38 195 THR B CA 1
ATOM 3751 C C . THR B 1 195 ? 12.734 -10.484 5.355 1 74.38 195 THR B C 1
ATOM 3753 O O . THR B 1 195 ? 12.875 -11.023 4.254 1 74.38 195 THR B O 1
ATOM 3756 N N . LEU B 1 196 ? 12.578 -9.172 5.57 1 77.88 196 LEU B N 1
ATOM 3757 C CA . LEU B 1 196 ? 12.242 -8.398 4.379 1 77.88 196 LEU B CA 1
ATOM 3758 C C . LEU B 1 196 ? 12.734 -6.961 4.508 1 77.88 196 LEU B C 1
ATOM 3760 O O . LEU B 1 196 ? 12.633 -6.355 5.578 1 77.88 196 LEU B O 1
ATOM 3764 N N . THR B 1 197 ? 13.461 -6.516 3.51 1 86.62 197 THR B N 1
ATOM 3765 C CA . THR B 1 197 ? 13.758 -5.094 3.383 1 86.62 197 THR B CA 1
ATOM 3766 C C . THR B 1 197 ? 12.945 -4.469 2.254 1 86.62 197 THR B C 1
ATOM 3768 O O . THR B 1 197 ? 12.953 -4.965 1.124 1 86.62 197 THR B O 1
ATOM 3771 N N . LEU B 1 198 ? 12.289 -3.494 2.598 1 89.88 198 LEU B N 1
ATOM 3772 C CA . LEU B 1 198 ? 11.438 -2.791 1.65 1 89.88 198 LEU B CA 1
ATOM 3773 C C . LEU B 1 198 ? 11.742 -1.297 1.644 1 89.88 198 LEU B C 1
ATOM 3775 O O . LEU B 1 198 ? 11.953 -0.697 2.701 1 89.88 198 LEU B O 1
ATOM 3779 N N . GLN B 1 199 ? 11.852 -0.756 0.459 1 92.31 199 GLN B N 1
ATOM 3780 C CA . GLN B 1 199 ? 12.055 0.681 0.314 1 92.31 199 GLN B CA 1
ATOM 3781 C C . GLN B 1 199 ? 11.109 1.269 -0.73 1 92.31 199 GLN B C 1
ATOM 3783 O O . GLN B 1 199 ? 10.977 0.726 -1.829 1 92.31 199 GLN B O 1
ATOM 3788 N N . THR B 1 200 ? 10.445 2.244 -0.417 1 91.88 200 THR B N 1
ATOM 3789 C CA . THR B 1 200 ? 9.633 3.01 -1.357 1 91.88 200 THR B CA 1
ATOM 3790 C C . THR B 1 200 ? 10.258 4.379 -1.617 1 91.88 200 THR B C 1
ATOM 3792 O O . THR B 1 200 ? 10.562 5.113 -0.678 1 91.88 200 THR B O 1
ATOM 3795 N N . LEU B 1 201 ? 10.445 4.605 -2.834 1 94 201 LEU B N 1
ATOM 3796 C CA . LEU B 1 201 ? 11.109 5.844 -3.223 1 94 201 LEU B CA 1
ATOM 3797 C C . LEU B 1 201 ? 10.156 6.738 -4.016 1 94 201 LEU B C 1
ATOM 3799 O O . LEU B 1 201 ? 9.508 6.277 -4.953 1 94 201 LEU B O 1
ATOM 3803 N N . PHE B 1 202 ? 10.055 7.984 -3.59 1 94.12 202 PHE B N 1
ATOM 3804 C CA . PHE B 1 202 ? 9.445 9.062 -4.363 1 94.12 202 PHE B CA 1
ATOM 3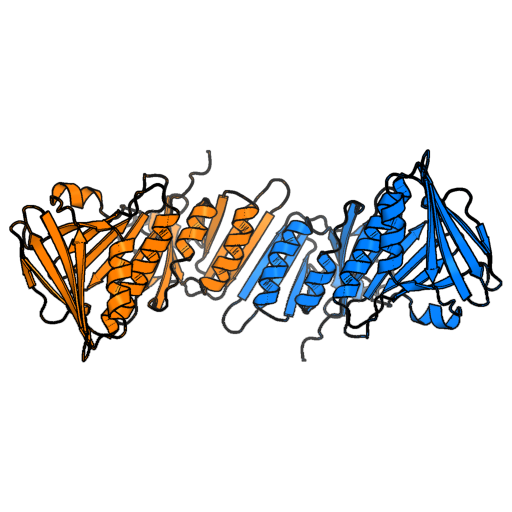805 C C . PHE B 1 202 ? 10.523 9.953 -4.98 1 94.12 202 PHE B C 1
ATOM 3807 O O . PHE B 1 202 ? 11.438 10.406 -4.285 1 94.12 202 PHE B O 1
ATOM 3814 N N . ALA B 1 203 ? 10.391 10.25 -6.277 1 93.06 203 ALA B N 1
ATOM 3815 C CA . ALA B 1 203 ? 11.453 11.008 -6.945 1 93.06 203 ALA B CA 1
ATOM 3816 C C . ALA B 1 203 ? 10.891 12.273 -7.586 1 93.06 203 ALA B C 1
ATOM 3818 O O . ALA B 1 203 ? 9.688 12.516 -7.547 1 93.06 203 ALA B O 1
ATOM 3819 N N . HIS B 1 204 ? 11.82 13.07 -8.023 1 92.5 204 HIS B N 1
ATOM 3820 C CA . HIS B 1 204 ? 11.539 14.32 -8.719 1 92.5 204 HIS B CA 1
ATOM 3821 C C . HIS B 1 204 ? 10.812 15.305 -7.809 1 92.5 204 HIS B C 1
ATOM 3823 O O . HIS B 1 204 ? 9.906 16.016 -8.25 1 92.5 204 HIS B O 1
ATOM 3829 N N . LEU B 1 205 ? 11.172 15.242 -6.625 1 94.44 205 LEU B N 1
ATOM 3830 C CA . LEU B 1 205 ? 10.625 16.203 -5.672 1 94.44 205 LEU B CA 1
ATOM 3831 C C . LEU B 1 205 ? 11.492 17.453 -5.609 1 94.44 205 LEU B C 1
ATOM 3833 O O . LEU B 1 205 ? 12.672 17.422 -5.98 1 94.44 205 LEU B O 1
ATOM 3837 N N . ARG B 1 206 ? 10.93 18.469 -5.184 1 95.25 206 ARG B N 1
ATOM 3838 C CA . ARG B 1 206 ? 11.656 19.734 -5.129 1 95.25 206 ARG B CA 1
ATOM 3839 C C . ARG B 1 206 ? 12.406 19.875 -3.805 1 95.25 206 ARG B C 1
ATOM 3841 O O . ARG B 1 206 ? 11.789 19.938 -2.74 1 95.25 206 ARG B O 1
ATOM 3848 N N . TYR B 1 207 ? 13.695 19.906 -3.908 1 94.81 207 TYR B N 1
ATOM 3849 C CA . TYR B 1 207 ? 14.547 20.203 -2.762 1 94.81 207 TYR B CA 1
ATOM 3850 C C . TYR B 1 207 ? 14.484 21.688 -2.406 1 94.81 207 TYR B C 1
ATOM 3852 O O . TYR B 1 207 ? 14.609 22.547 -3.283 1 94.81 207 TYR B O 1
ATOM 3860 N N . ARG B 1 208 ? 14.25 21.953 -1.142 1 95.25 208 ARG B N 1
ATOM 3861 C CA . ARG B 1 208 ? 14.094 23.328 -0.696 1 95.25 208 ARG B CA 1
ATOM 3862 C C . ARG B 1 208 ? 15.352 23.812 0.02 1 95.25 208 ARG B C 1
ATOM 3864 O O . ARG B 1 208 ? 15.352 23.984 1.24 1 95.25 208 ARG B O 1
ATOM 3871 N N . ASP B 1 209 ? 16.297 24.188 -0.701 1 91.5 209 ASP B N 1
ATOM 3872 C CA . ASP B 1 209 ? 17.578 24.656 -0.18 1 91.5 209 ASP B CA 1
ATOM 3873 C C . ASP B 1 209 ? 17.422 26 0.522 1 91.5 209 ASP B C 1
ATOM 3875 O O . ASP B 1 209 ? 18.203 26.344 1.422 1 91.5 209 ASP B O 1
ATOM 3879 N N . ASP B 1 210 ? 16.422 26.703 0.133 1 91.25 210 ASP B N 1
ATOM 3880 C CA . ASP B 1 210 ? 16.172 28.031 0.675 1 91.25 210 ASP B CA 1
ATOM 3881 C C . ASP B 1 210 ? 15.789 27.969 2.15 1 91.25 210 ASP B C 1
ATOM 3883 O O . ASP B 1 210 ? 15.852 28.969 2.863 1 91.25 210 ASP B O 1
ATOM 3887 N N . LEU B 1 211 ? 15.398 26.766 2.561 1 89.56 211 LEU B N 1
ATOM 3888 C CA . LEU B 1 211 ? 14.969 26.609 3.945 1 89.56 211 LEU B CA 1
ATOM 3889 C C . LEU B 1 211 ? 16.109 26.109 4.82 1 89.56 211 LEU B C 1
ATOM 3891 O O . LEU B 1 211 ? 15.961 25.984 6.035 1 89.56 211 LEU B O 1
ATOM 3895 N N . ILE B 1 212 ? 17.203 25.734 4.223 1 84.69 212 ILE B N 1
ATOM 3896 C CA . ILE B 1 212 ? 18.344 25.219 4.953 1 84.69 212 ILE B CA 1
ATOM 3897 C C . ILE B 1 212 ? 19.297 26.359 5.301 1 84.69 212 ILE B C 1
A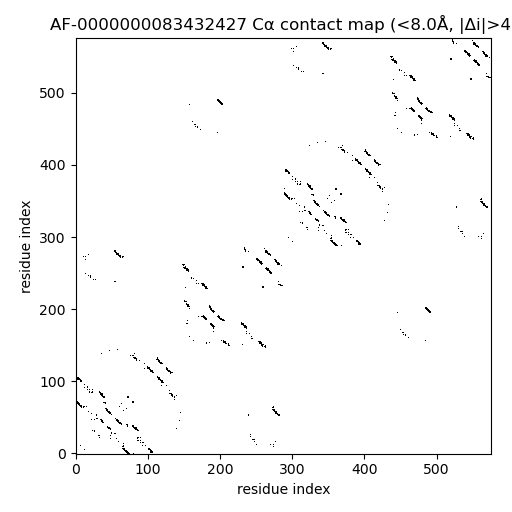TOM 3899 O O . ILE B 1 212 ? 19.75 27.094 4.414 1 84.69 212 ILE B O 1
ATOM 3903 N N . GLU B 1 213 ? 19.203 26.812 6.535 1 73.75 213 GLU B N 1
ATOM 3904 C CA . GLU B 1 213 ? 19.984 27.953 6.988 1 73.75 213 GLU B CA 1
ATOM 3905 C C . GLU B 1 213 ? 21.484 27.641 6.93 1 73.75 213 GLU B C 1
ATOM 3907 O O . GLU B 1 213 ? 21.906 26.547 7.32 1 73.75 213 GLU B O 1
ATOM 3912 N N . ASP B 1 214 ? 22.281 28.203 6.02 1 61.44 214 ASP B N 1
ATOM 3913 C CA . ASP B 1 214 ? 23.734 28.125 5.984 1 61.44 214 ASP B CA 1
ATOM 3914 C C . ASP B 1 214 ? 24.344 28.844 7.188 1 61.44 214 ASP B C 1
ATOM 3916 O O . ASP B 1 214 ? 25.562 28.906 7.32 1 61.44 214 ASP B O 1
ATOM 3920 N N . ASP B 1 215 ? 23.547 29.453 7.812 1 55.19 215 ASP B N 1
ATOM 3921 C CA . ASP B 1 215 ? 24.203 30.547 8.539 1 55.19 215 ASP B CA 1
ATOM 3922 C C . ASP B 1 215 ? 25.281 30 9.477 1 55.19 215 ASP B C 1
ATOM 3924 O O . ASP B 1 215 ? 26.391 29.703 9.039 1 55.19 215 ASP B O 1
ATOM 3928 N N . GLU B 1 216 ? 24.906 30.156 10.969 1 55.12 216 GLU B N 1
ATOM 3929 C CA . GLU B 1 216 ? 25.875 30.328 12.047 1 55.12 216 GLU B CA 1
ATOM 3930 C C . GLU B 1 216 ? 26.609 29.031 12.352 1 55.12 216 GLU B C 1
ATOM 3932 O O . GLU B 1 216 ? 27.156 28.844 13.445 1 55.12 216 GLU B O 1
ATOM 3937 N N . GLU B 1 217 ? 26.453 28.125 11.492 1 59.12 217 GLU B N 1
ATOM 3938 C CA . GLU B 1 217 ? 27.141 26.875 11.836 1 59.12 217 GLU B CA 1
ATOM 3939 C C . GLU B 1 217 ? 28.641 27 11.625 1 59.12 217 GLU B C 1
ATOM 3941 O O . GLU B 1 217 ? 29.109 27.859 10.859 1 59.12 217 GLU B O 1
ATOM 3946 N N . ASP B 1 218 ? 29.297 26.516 12.586 1 64.56 218 ASP B N 1
ATOM 3947 C CA . ASP B 1 218 ? 30.734 26.422 12.43 1 64.56 218 ASP B CA 1
ATOM 3948 C C . ASP B 1 218 ? 31.109 25.812 11.086 1 64.56 218 ASP B C 1
ATOM 3950 O O . ASP B 1 218 ? 30.297 25.109 10.477 1 64.56 218 ASP B O 1
ATOM 3954 N N . GLU B 1 219 ? 32.125 26.359 10.477 1 65.5 219 GLU B N 1
ATOM 3955 C CA . GLU B 1 219 ? 32.688 25.969 9.188 1 65.5 219 GLU B CA 1
ATOM 3956 C C . GLU B 1 219 ? 32.625 24.453 9 1 65.5 219 GLU B C 1
ATOM 3958 O O . GLU B 1 219 ? 32.344 23.969 7.902 1 65.5 219 GLU B O 1
ATOM 3963 N N . GLU B 1 220 ? 32.688 23.781 10.109 1 66.81 220 GLU B N 1
ATOM 3964 C CA . GLU B 1 220 ? 32.75 22.328 10.023 1 66.81 220 GLU B CA 1
ATOM 3965 C C . GLU B 1 220 ? 31.359 21.75 9.758 1 66.81 220 GLU B C 1
ATOM 3967 O O . GLU B 1 220 ? 31.203 20.859 8.93 1 66.81 220 GLU B O 1
ATOM 3972 N N . GLU B 1 221 ? 30.375 22.359 10.477 1 67.94 221 GLU B N 1
ATOM 3973 C CA . GLU B 1 221 ? 29.031 21.844 10.312 1 67.94 221 GLU B CA 1
ATOM 3974 C C . GLU B 1 221 ? 28.469 22.172 8.93 1 67.94 221 GLU B C 1
ATOM 3976 O O . GLU B 1 221 ? 27.75 21.375 8.336 1 67.94 221 GLU B O 1
ATOM 3981 N N . LYS B 1 222 ? 28.938 23.234 8.539 1 70.69 222 LYS B N 1
ATOM 3982 C CA . LYS B 1 222 ? 28.562 23.672 7.199 1 70.69 222 LYS B CA 1
ATOM 3983 C C . LYS B 1 222 ? 29.094 22.719 6.133 1 70.69 222 LYS B C 1
ATOM 3985 O O . LYS B 1 222 ? 28.375 22.359 5.203 1 70.69 222 LYS B O 1
ATOM 3990 N N . ASN B 1 223 ? 30.391 22.391 6.332 1 67.94 223 ASN B N 1
ATOM 3991 C CA . ASN B 1 223 ? 31.016 21.484 5.383 1 67.94 223 ASN B CA 1
ATOM 3992 C C . ASN B 1 223 ? 30.359 20.109 5.406 1 67.94 223 ASN B C 1
ATOM 3994 O O . ASN B 1 223 ? 30.156 19.484 4.355 1 67.94 223 ASN B O 1
ATOM 3998 N N . ARG B 1 224 ? 30 19.719 6.535 1 65.88 224 ARG B N 1
ATOM 3999 C CA . ARG B 1 224 ? 29.391 18.406 6.684 1 65.88 224 ARG B CA 1
ATOM 4000 C C . ARG B 1 224 ? 28.031 18.359 5.996 1 65.88 224 ARG B C 1
ATOM 4002 O O . ARG B 1 224 ? 27.719 17.406 5.293 1 65.88 224 ARG B O 1
ATOM 4009 N N . ARG B 1 225 ? 27.359 19.438 6.266 1 66.5 225 ARG B N 1
ATOM 4010 C CA . ARG B 1 225 ? 26.031 19.516 5.691 1 66.5 225 ARG B CA 1
ATOM 4011 C C . ARG B 1 225 ? 26.094 19.594 4.168 1 66.5 225 ARG B C 1
ATOM 4013 O O . ARG B 1 225 ? 25.266 19 3.477 1 66.5 225 ARG B O 1
ATOM 4020 N N . GLN B 1 226 ? 27.016 20.359 3.748 1 67.88 226 GLN B N 1
ATOM 4021 C CA . GLN B 1 226 ? 27.188 20.484 2.305 1 67.88 226 GLN B CA 1
ATOM 4022 C C . GLN B 1 226 ? 27.531 19.141 1.666 1 67.88 226 GLN B C 1
ATOM 4024 O O . GLN B 1 226 ? 27.109 18.859 0.544 1 67.88 226 GLN B O 1
ATOM 4029 N N . GLN B 1 227 ? 28.125 18.391 2.508 1 70.31 227 GLN B N 1
ATOM 4030 C CA . GLN B 1 227 ? 28.578 17.109 1.982 1 70.31 227 GLN B CA 1
ATOM 4031 C C . GLN B 1 227 ? 27.484 16.047 2.131 1 70.31 227 GLN B C 1
ATOM 4033 O O . GLN B 1 227 ? 27.469 15.055 1.4 1 70.31 227 GLN B O 1
ATOM 4038 N N . GLN B 1 228 ? 26.656 16.547 3.096 1 75.25 228 GLN B N 1
ATOM 4039 C CA . GLN B 1 228 ? 25.625 15.547 3.375 1 75.25 228 GLN B CA 1
ATOM 4040 C C . GLN B 1 228 ? 24.578 15.508 2.264 1 75.25 228 GLN B C 1
ATOM 4042 O O . GLN B 1 228 ? 23.859 16.484 2.043 1 75.25 228 GLN B O 1
ATOM 4047 N N . ARG B 1 229 ? 24.422 14.43 1.711 1 86.56 229 ARG B N 1
ATOM 4048 C CA . ARG B 1 229 ? 23.562 14.297 0.536 1 86.56 229 ARG B CA 1
ATOM 4049 C C . ARG B 1 229 ? 22.141 13.875 0.933 1 86.56 229 ARG B C 1
ATOM 4051 O O . ARG B 1 229 ? 21.188 14.125 0.197 1 86.56 229 ARG B O 1
ATOM 4058 N N . SER B 1 230 ? 22.094 13.289 2.129 1 94.75 230 SER B N 1
ATOM 4059 C CA . SER B 1 230 ? 20.781 12.844 2.59 1 94.75 230 SER B CA 1
ATOM 4060 C C . SER B 1 230 ? 20.688 12.875 4.113 1 94.75 230 SER B C 1
ATOM 4062 O O . SER B 1 230 ? 21.703 12.953 4.801 1 94.75 230 SER B O 1
ATOM 4064 N N . SER B 1 231 ? 19.562 13.07 4.656 1 95.81 231 SER B N 1
ATOM 4065 C CA . SER B 1 231 ? 19.281 12.984 6.082 1 95.81 231 SER B CA 1
ATOM 4066 C C . SER B 1 231 ? 18.125 12.023 6.359 1 95.81 231 SER B C 1
ATOM 4068 O O . SER B 1 231 ? 17.172 11.953 5.578 1 95.81 231 SER B O 1
ATOM 4070 N N . SER B 1 232 ? 18.281 11.273 7.477 1 96.31 232 SER B N 1
ATOM 4071 C CA . SER B 1 232 ? 17.297 10.242 7.762 1 96.31 232 SER B CA 1
ATOM 4072 C C . SER B 1 232 ? 16.859 10.273 9.227 1 96.31 232 SER B C 1
ATOM 4074 O O . SER B 1 232 ? 17.594 10.781 10.078 1 96.31 232 SER B O 1
ATOM 4076 N N . VAL B 1 233 ? 15.703 9.82 9.461 1 96.94 233 VAL B N 1
ATOM 4077 C CA . VAL B 1 233 ? 15.156 9.641 10.805 1 96.94 233 VAL B CA 1
ATOM 4078 C C . VAL B 1 233 ? 14.312 8.367 10.859 1 96.94 233 VAL B C 1
ATOM 4080 O O . VAL B 1 233 ? 13.844 7.887 9.82 1 96.94 233 VAL B O 1
ATOM 4083 N N . THR B 1 234 ? 14.227 7.766 12.055 1 96.56 234 THR B N 1
ATOM 4084 C CA . THR B 1 234 ? 13.336 6.637 12.297 1 96.56 234 THR B CA 1
ATOM 4085 C C . THR B 1 234 ? 12.156 7.051 13.164 1 96.56 234 THR B C 1
ATOM 4087 O O . THR B 1 234 ? 12.344 7.672 14.219 1 96.56 234 THR B O 1
ATOM 4090 N N . VAL B 1 235 ? 10.969 6.734 12.648 1 95.94 235 VAL B N 1
ATOM 4091 C CA . VAL B 1 235 ? 9.773 7.18 13.359 1 95.94 235 VAL B CA 1
ATOM 4092 C C . VAL B 1 235 ? 8.805 6.012 13.508 1 95.94 235 VAL B C 1
ATOM 4094 O O . VAL B 1 235 ? 9.008 4.941 12.938 1 95.94 235 VAL B O 1
ATOM 4097 N N . ASP B 1 236 ? 7.84 6.199 14.398 1 94.25 236 ASP B N 1
ATOM 4098 C CA . ASP B 1 236 ? 6.727 5.262 14.516 1 94.25 236 ASP B CA 1
ATOM 4099 C C . ASP B 1 236 ? 5.82 5.336 13.289 1 94.25 236 ASP B C 1
ATOM 4101 O O . ASP B 1 236 ? 5.359 6.414 12.914 1 94.25 236 ASP B O 1
ATOM 4105 N N . SER B 1 237 ? 5.574 4.207 12.648 1 93 237 SER B N 1
ATOM 4106 C CA . SER B 1 237 ? 4.82 4.168 11.406 1 93 237 SER B CA 1
ATOM 4107 C C . SER B 1 237 ? 3.396 4.68 11.602 1 93 237 SER B C 1
ATOM 4109 O O . SER B 1 237 ? 2.838 5.336 10.719 1 93 237 SER B O 1
ATOM 4111 N N . LYS B 1 238 ? 2.826 4.391 12.734 1 91.62 238 LYS B N 1
ATOM 4112 C CA . LYS B 1 238 ? 1.471 4.848 13.016 1 91.62 238 LYS B CA 1
ATOM 4113 C C . LYS B 1 238 ? 1.419 6.367 13.156 1 91.62 238 LYS B C 1
ATOM 4115 O O . LYS B 1 238 ? 0.491 7.008 12.656 1 91.62 238 LYS B O 1
ATOM 4120 N N . VAL B 1 239 ? 2.346 6.906 13.805 1 91.56 239 VAL B N 1
ATOM 4121 C CA . VAL B 1 239 ? 2.4 8.352 14.016 1 91.56 239 VAL B CA 1
ATOM 4122 C C . VAL B 1 239 ? 2.586 9.062 12.68 1 91.56 239 VAL B C 1
ATOM 4124 O O . VAL B 1 239 ? 1.939 10.078 12.414 1 91.56 239 VAL B O 1
ATOM 4127 N N . LEU B 1 240 ? 3.479 8.523 11.852 1 93.44 240 LEU B N 1
ATOM 4128 C CA . LEU B 1 240 ? 3.678 9.109 10.531 1 93.44 240 LEU B CA 1
ATOM 4129 C C . LEU B 1 240 ? 2.389 9.062 9.719 1 93.44 240 LEU B C 1
ATOM 4131 O O . LEU B 1 240 ? 2.027 10.039 9.062 1 93.44 240 LEU B O 1
ATOM 4135 N N . SER B 1 241 ? 1.706 7.961 9.766 1 92.19 241 SER B N 1
ATOM 4136 C CA . SER B 1 241 ? 0.444 7.805 9.055 1 92.19 241 SER B CA 1
ATOM 4137 C C . SER B 1 241 ? -0.571 8.859 9.484 1 92.19 241 SER B C 1
ATOM 4139 O O . SER B 1 241 ? -1.315 9.391 8.656 1 92.19 241 SER B O 1
ATOM 4141 N N . GLN B 1 242 ? -0.56 9.18 10.711 1 90.5 242 GLN B N 1
ATOM 4142 C CA . GLN B 1 242 ? -1.46 10.195 11.25 1 90.5 242 GLN B CA 1
ATOM 4143 C C . GLN B 1 242 ? -1.077 11.586 10.766 1 90.5 242 GLN B C 1
ATOM 4145 O O . GLN B 1 242 ? -1.945 12.383 10.398 1 90.5 242 GLN B O 1
ATOM 4150 N N . ALA B 1 243 ? 0.121 11.844 10.75 1 92 243 ALA B N 1
ATOM 4151 C CA . ALA B 1 243 ? 0.621 13.172 10.406 1 92 243 ALA B CA 1
ATOM 4152 C C . ALA B 1 243 ? 0.353 13.5 8.945 1 92 243 ALA B C 1
ATOM 4154 O O . ALA B 1 243 ? 0.099 14.656 8.602 1 92 243 ALA B O 1
ATOM 4155 N N . ILE B 1 244 ? 0.408 12.469 8.109 1 91.31 244 ILE B N 1
ATOM 4156 C CA . ILE B 1 244 ? 0.291 12.734 6.68 1 91.31 244 ILE B CA 1
ATOM 4157 C C . ILE B 1 244 ? -1.184 12.828 6.289 1 91.31 244 ILE B C 1
ATOM 4159 O O . ILE B 1 244 ? -1.511 13.117 5.137 1 91.31 244 ILE B O 1
ATOM 4163 N N . LEU B 1 245 ? -2.107 12.641 7.16 1 80.75 245 LEU B N 1
ATOM 4164 C CA . LEU B 1 245 ? -3.539 12.742 6.906 1 80.75 245 LEU B CA 1
ATOM 4165 C C . LEU B 1 245 ? -3.963 14.203 6.77 1 80.75 245 LEU B C 1
ATOM 4167 O O . LEU B 1 245 ? -5.047 14.492 6.262 1 80.75 245 LEU B O 1
ATOM 4171 N N . VAL B 1 246 ? -3.045 15.055 7.145 1 77.25 246 VAL B N 1
ATOM 4172 C CA . VAL B 1 246 ? -3.398 16.469 7.164 1 77.25 246 VAL B CA 1
ATOM 4173 C C . VAL B 1 246 ? -3.258 17.047 5.758 1 77.25 246 VAL B C 1
ATOM 4175 O O . VAL B 1 246 ? -2.242 17.672 5.438 1 77.25 246 VAL B O 1
ATOM 4178 N N . ASP B 1 247 ? -3.822 16.312 4.809 1 73.38 247 ASP B N 1
ATOM 4179 C CA . ASP B 1 247 ? -3.799 16.797 3.434 1 73.38 247 ASP B CA 1
ATOM 4180 C C . ASP B 1 247 ? -5.09 17.547 3.088 1 73.38 247 ASP B C 1
ATOM 4182 O O . ASP B 1 247 ? -5.918 17.031 2.332 1 73.38 247 ASP B O 1
ATOM 4186 N N . GLY B 1 248 ? -5.188 18.641 3.553 1 77.5 248 GLY B N 1
ATOM 4187 C CA . GLY B 1 248 ? -6.406 19.406 3.328 1 77.5 248 GLY B CA 1
ATOM 4188 C C . GLY B 1 248 ? -6.406 20.156 2.01 1 77.5 248 GLY B C 1
ATOM 4189 O O . GLY B 1 248 ? -5.348 20.359 1.407 1 77.5 248 GLY B O 1
ATOM 4190 N N . GLN B 1 249 ? -7.562 20.438 1.584 1 85.5 249 GLN B N 1
ATOM 4191 C CA . GLN B 1 249 ? -7.762 21.188 0.345 1 85.5 249 GLN B CA 1
ATOM 4192 C C . GLN B 1 249 ? -7.113 22.562 0.423 1 85.5 249 GLN B C 1
ATOM 4194 O O . GLN B 1 249 ? -6.77 23.156 -0.604 1 85.5 249 GLN B O 1
ATOM 4199 N N . SER B 1 250 ? -6.898 23.016 1.618 1 93.25 250 SER B N 1
ATOM 4200 C CA . SER B 1 250 ? -6.383 24.375 1.82 1 93.25 250 SER B CA 1
ATOM 4201 C C . SER B 1 250 ? -4.859 24.375 1.874 1 93.25 250 SER B C 1
ATOM 4203 O O . SER B 1 250 ? -4.246 25.391 2.207 1 93.25 250 SER B O 1
ATOM 4205 N N . THR B 1 251 ? -4.297 23.312 1.569 1 93.81 251 THR B N 1
ATOM 4206 C CA . THR B 1 251 ? -2.842 23.219 1.628 1 93.81 251 THR B CA 1
ATOM 4207 C C . THR B 1 251 ? -2.225 23.5 0.261 1 93.81 251 THR B C 1
ATOM 4209 O O . THR B 1 251 ? -2.633 22.906 -0.742 1 93.81 251 THR B O 1
ATOM 4212 N N . ARG B 1 252 ? -1.363 24.453 0.224 1 93.56 252 ARG B N 1
ATOM 4213 C CA . ARG B 1 252 ? -0.643 24.766 -1.006 1 93.56 252 ARG B CA 1
ATOM 4214 C C . ARG B 1 252 ? 0.529 23.812 -1.212 1 93.56 252 ARG B C 1
ATOM 4216 O O . ARG B 1 252 ? 0.725 23.297 -2.311 1 93.56 252 ARG B O 1
ATOM 4223 N N . SER B 1 253 ? 1.271 23.562 -0.181 1 93.25 253 SER B N 1
ATOM 4224 C CA . SER B 1 253 ? 2.432 22.688 -0.232 1 93.25 253 SER B CA 1
ATOM 4225 C C . SER B 1 253 ? 2.766 22.125 1.148 1 93.25 253 SER B C 1
ATOM 4227 O O . SER B 1 253 ? 2.453 22.75 2.166 1 93.25 253 SER B O 1
ATOM 4229 N N . VAL B 1 254 ? 3.303 20.984 1.14 1 96.06 254 VAL B N 1
ATOM 4230 C CA . VAL B 1 254 ? 3.756 20.375 2.385 1 96.06 254 VAL B CA 1
ATOM 4231 C C . VAL B 1 254 ? 5.262 20.125 2.324 1 96.06 254 VAL B C 1
ATOM 4233 O O . VAL B 1 254 ? 5.762 19.531 1.371 1 96.06 254 VAL B O 1
ATOM 4236 N N . LEU B 1 255 ? 5.941 20.609 3.355 1 96.75 255 LEU B N 1
ATOM 4237 C CA . LEU B 1 255 ? 7.391 20.438 3.449 1 96.75 255 LEU B CA 1
ATOM 4238 C C . LEU B 1 255 ? 7.75 19.375 4.484 1 96.75 255 LEU B C 1
ATOM 4240 O O . LEU B 1 255 ? 7.164 19.344 5.57 1 96.75 255 LEU B O 1
ATOM 4244 N N . CYS B 1 256 ? 8.617 18.531 4.086 1 97.62 256 CYS B N 1
ATOM 4245 C CA . CYS B 1 256 ? 9.227 17.578 5.008 1 97.62 256 CYS B CA 1
ATOM 4246 C C . CYS B 1 256 ? 10.625 18.031 5.414 1 97.62 256 CYS B C 1
ATOM 4248 O O . CYS B 1 256 ? 11.531 18.109 4.574 1 97.62 256 CYS B O 1
ATOM 4250 N N . CYS B 1 257 ? 10.781 18.297 6.695 1 97.44 257 CYS B N 1
ATOM 4251 C CA . CYS B 1 257 ? 12.055 18.75 7.234 1 97.44 257 CYS B CA 1
ATOM 4252 C C . CYS B 1 257 ? 12.664 17.703 8.164 1 97.44 257 CYS B C 1
ATOM 4254 O O . CYS B 1 257 ? 12.008 17.234 9.094 1 97.44 257 CYS B O 1
ATOM 4256 N N . ILE B 1 258 ? 13.953 17.422 7.883 1 97.31 258 ILE B N 1
ATOM 4257 C CA . ILE B 1 258 ? 14.602 16.375 8.656 1 97.31 258 ILE B CA 1
ATOM 4258 C C . ILE B 1 258 ? 15.914 16.891 9.234 1 97.31 258 ILE B C 1
ATOM 4260 O O . ILE B 1 258 ? 16.703 17.531 8.531 1 97.31 258 ILE B O 1
ATOM 4264 N N . SER B 1 259 ? 16.078 16.766 10.516 1 94.5 259 SER B N 1
ATOM 4265 C CA . SER B 1 259 ? 17.375 16.797 11.188 1 94.5 259 SER B CA 1
ATOM 4266 C C . SER B 1 259 ? 17.844 15.406 11.578 1 94.5 259 SER B C 1
ATOM 4268 O O . SER B 1 259 ? 17.219 14.75 12.414 1 94.5 259 SER B O 1
ATOM 4270 N N . GLU B 1 260 ? 18.891 14.961 11.094 1 93.81 260 GLU B N 1
ATOM 4271 C CA . GLU B 1 260 ? 19.359 13.578 11.141 1 93.81 260 GLU B CA 1
ATOM 4272 C C . GLU B 1 260 ? 19.203 12.984 12.539 1 93.81 260 GLU B C 1
ATOM 4274 O O . GLU B 1 260 ? 19.781 13.492 13.5 1 93.81 260 GLU B O 1
ATOM 4279 N N . ASN B 1 261 ? 18.438 11.977 12.625 1 94.06 261 ASN B N 1
ATOM 4280 C CA . ASN B 1 261 ? 18.203 11.172 13.82 1 94.06 261 ASN B CA 1
ATOM 4281 C C . ASN B 1 261 ? 17.766 12.047 14.992 1 94.06 261 ASN B C 1
ATOM 4283 O O . ASN B 1 261 ? 17.953 11.672 16.156 1 94.06 261 ASN B O 1
ATOM 4287 N N . GLN B 1 262 ? 17.203 13.227 14.68 1 93.44 262 GLN B N 1
ATOM 4288 C CA . GLN B 1 262 ? 16.844 14.141 15.766 1 93.44 262 GLN B CA 1
ATOM 4289 C C . GLN B 1 262 ? 15.406 14.617 15.633 1 93.44 262 GLN B C 1
ATOM 4291 O O . GLN B 1 262 ? 14.641 14.57 16.609 1 93.44 262 GLN B O 1
ATOM 4296 N N . ALA B 1 263 ? 15.102 15.039 14.422 1 94.81 263 ALA B N 1
ATOM 4297 C CA . ALA B 1 263 ? 13.766 15.617 14.312 1 94.81 263 ALA B CA 1
ATOM 4298 C C . ALA B 1 263 ? 13.188 15.406 12.914 1 94.81 263 ALA B C 1
ATOM 4300 O O . ALA B 1 263 ? 13.93 15.375 11.93 1 94.81 263 ALA B O 1
ATOM 4301 N N . MET B 1 264 ? 11.898 15.273 12.875 1 96.94 264 MET B N 1
ATOM 4302 C CA . MET B 1 264 ? 11.125 15.297 11.641 1 96.94 264 MET B CA 1
ATOM 4303 C C . MET B 1 264 ? 9.898 16.188 11.789 1 96.94 264 MET B C 1
ATOM 4305 O O . MET B 1 264 ? 9.094 16.016 12.711 1 96.94 264 MET B O 1
ATOM 4309 N N . VAL B 1 265 ? 9.812 17.125 10.883 1 97 265 VAL B N 1
ATOM 4310 C CA . VAL B 1 265 ? 8.711 18.078 10.922 1 97 265 VAL B CA 1
ATOM 4311 C C . VAL B 1 265 ? 8.008 18.109 9.57 1 97 265 VAL B C 1
ATOM 4313 O O . VAL B 1 265 ? 8.656 18.188 8.523 1 97 265 VAL B O 1
ATOM 4316 N N . LEU B 1 266 ? 6.723 17.984 9.586 1 96.75 266 LEU B N 1
ATOM 4317 C CA . LEU B 1 266 ? 5.898 18.25 8.414 1 96.75 266 LEU B CA 1
ATOM 4318 C C . LEU B 1 266 ? 5.23 19.609 8.5 1 96.75 266 LEU B C 1
ATOM 4320 O O . LEU B 1 266 ? 4.41 19.844 9.391 1 96.75 266 LEU B O 1
ATOM 4324 N N . HIS B 1 267 ? 5.633 20.453 7.586 1 96.19 267 HIS B N 1
ATOM 4325 C CA . HIS B 1 267 ? 5.152 21.828 7.594 1 96.19 267 HIS B CA 1
ATOM 4326 C C . HIS B 1 267 ? 4.285 22.109 6.371 1 96.19 267 HIS B C 1
ATOM 4328 O O . HIS B 1 267 ? 4.793 22.203 5.25 1 96.19 267 HIS B O 1
ATOM 4334 N N . SER B 1 268 ? 3.016 22.344 6.59 1 96.44 268 SER B N 1
ATOM 4335 C CA . SER B 1 268 ? 2.068 22.625 5.52 1 96.44 268 SER B CA 1
ATOM 4336 C C . SER B 1 268 ? 1.857 24.125 5.363 1 96.44 268 SER B C 1
ATOM 4338 O O . SER B 1 268 ? 1.5 24.812 6.32 1 96.44 268 SER B O 1
ATOM 4340 N N . ILE B 1 269 ? 2.059 24.547 4.199 1 96 269 ILE B N 1
ATOM 4341 C CA . ILE B 1 269 ? 1.775 25.938 3.867 1 96 269 ILE B CA 1
ATOM 4342 C C . ILE B 1 269 ? 0.356 26.062 3.316 1 96 269 ILE B C 1
ATOM 4344 O O . ILE B 1 269 ? 0.017 25.438 2.312 1 96 269 ILE B O 1
ATOM 4348 N N . LEU B 1 270 ? -0.438 26.906 3.938 1 96.31 270 LEU B N 1
ATOM 4349 C CA . LEU B 1 270 ? -1.828 27.047 3.521 1 96.31 270 LEU B CA 1
ATOM 4350 C C . LEU B 1 270 ? -1.948 28.047 2.377 1 96.31 270 LEU B C 1
ATOM 4352 O O . LEU B 1 270 ? -1.054 28.875 2.168 1 96.31 270 LEU B O 1
ATOM 4356 N N . ILE B 1 271 ? -2.984 27.984 1.703 1 95.94 271 ILE B N 1
ATOM 4357 C CA . ILE B 1 271 ? -3.221 28.812 0.53 1 95.94 271 ILE B CA 1
ATOM 4358 C C . ILE B 1 271 ? -3.412 30.266 0.959 1 95.94 271 ILE B C 1
ATOM 4360 O O . ILE B 1 271 ? -3.723 30.547 2.121 1 95.94 271 ILE B O 1
ATOM 4364 N N . ASP B 1 272 ? -3.184 31.188 0.037 1 95.44 272 ASP B N 1
ATOM 4365 C CA . ASP B 1 272 ? -3.541 32.594 0.117 1 95.44 272 ASP B CA 1
ATOM 4366 C C . ASP B 1 272 ? -2.986 33.25 1.39 1 95.44 272 ASP B C 1
ATOM 4368 O O . ASP B 1 272 ? -3.656 34.062 2.023 1 95.44 272 ASP B O 1
ATOM 4372 N N . SER B 1 273 ? -1.932 32.75 1.902 1 95.12 273 SER B N 1
ATOM 4373 C CA . SER B 1 273 ? -1.18 33.344 3.01 1 95.12 273 SER B CA 1
ATOM 4374 C C . SER B 1 273 ? -1.974 33.281 4.309 1 95.12 273 SER B C 1
ATOM 4376 O O . SER B 1 273 ? -1.854 34.156 5.156 1 95.12 273 SER B O 1
ATOM 4378 N N . PHE B 1 274 ? -2.812 32.281 4.418 1 96.81 274 PHE B N 1
ATOM 4379 C CA . PHE B 1 274 ? -3.594 32.125 5.637 1 96.81 274 PHE B CA 1
ATOM 4380 C C . PHE B 1 274 ? -2.703 31.719 6.805 1 96.81 274 PHE B C 1
ATOM 4382 O O . PHE B 1 274 ? -3.01 32 7.961 1 96.81 274 PHE B O 1
ATOM 4389 N N . GLY B 1 275 ? -1.679 30.969 6.488 1 97.06 275 GLY B N 1
ATOM 4390 C CA . GLY B 1 275 ? -0.793 30.516 7.547 1 97.06 275 GLY B CA 1
ATOM 4391 C C . GLY B 1 275 ? -0.239 29.125 7.309 1 97.06 275 GLY B C 1
ATOM 4392 O O . GLY B 1 275 ? 0.137 28.781 6.184 1 97.06 275 GLY B O 1
ATOM 4393 N N . SER B 1 276 ? -0.055 28.375 8.383 1 96.94 276 SER B N 1
ATOM 4394 C CA . SER B 1 276 ? 0.595 27.078 8.25 1 96.94 276 SER B CA 1
ATOM 4395 C C . SER B 1 276 ? 0.053 26.078 9.266 1 96.94 276 SER B C 1
ATOM 4397 O O . SER B 1 276 ? -0.605 26.469 10.234 1 96.94 276 SER B O 1
ATOM 4399 N N . PHE B 1 277 ? 0.171 24.891 8.977 1 96.62 277 PHE B N 1
ATOM 4400 C CA . PHE B 1 277 ? -0.109 23.75 9.836 1 96.62 277 PHE B CA 1
ATOM 4401 C C . PHE B 1 277 ? 1.118 22.859 9.969 1 96.62 277 PHE B C 1
ATOM 4403 O O . PHE B 1 277 ? 1.649 22.375 8.969 1 96.62 277 PHE B O 1
ATOM 4410 N N . THR B 1 278 ? 1.578 22.609 11.219 1 96.12 278 THR B N 1
ATOM 4411 C CA . THR B 1 278 ? 2.848 21.922 11.414 1 96.12 278 THR B CA 1
ATOM 4412 C C . THR B 1 278 ? 2.67 20.719 12.328 1 96.12 278 THR B C 1
ATOM 4414 O O . THR B 1 278 ? 2.008 20.812 13.359 1 96.12 278 THR B O 1
ATOM 4417 N N . CYS B 1 279 ? 3.223 19.641 11.93 1 95.44 279 CYS B N 1
ATOM 4418 C CA . CYS B 1 279 ? 3.262 18.422 12.734 1 95.44 279 CYS B CA 1
ATOM 4419 C C . CYS B 1 279 ? 4.691 18.078 13.141 1 95.44 279 CYS B C 1
ATOM 4421 O O . CYS B 1 279 ? 5.582 18.031 12.289 1 95.44 279 CYS B O 1
ATOM 4423 N N . TYR B 1 280 ? 4.879 17.891 14.383 1 95.31 280 TYR B N 1
ATOM 4424 C CA . TYR B 1 280 ? 6.156 17.422 14.914 1 95.31 280 TYR B CA 1
ATOM 4425 C C . TYR B 1 280 ? 6.109 15.938 15.234 1 95.31 280 TYR B C 1
ATOM 4427 O O . TYR B 1 280 ? 5.414 15.516 16.156 1 95.31 280 TYR B O 1
ATOM 4435 N N . ILE B 1 281 ? 6.867 15.211 14.461 1 94.75 281 ILE B N 1
ATOM 4436 C CA . ILE B 1 281 ? 6.844 13.758 14.586 1 94.75 281 ILE B CA 1
ATOM 4437 C C . ILE B 1 281 ? 8 13.305 15.477 1 94.75 281 ILE B C 1
ATOM 4439 O O . ILE B 1 281 ? 9.164 13.578 15.18 1 94.75 281 ILE B O 1
ATOM 4443 N N . PRO B 1 282 ? 7.727 12.617 16.531 1 93.12 282 PRO B N 1
ATOM 4444 C CA . PRO B 1 282 ? 8.797 12.141 17.406 1 93.12 282 PRO B CA 1
ATOM 4445 C C . PRO B 1 282 ? 9.734 11.164 16.703 1 93.12 282 PRO B C 1
ATOM 4447 O O . PRO B 1 282 ? 9.281 10.281 15.977 1 93.12 282 PRO B O 1
ATOM 4450 N N . VAL B 1 283 ? 11.016 11.359 16.828 1 94.31 283 VAL B N 1
ATOM 4451 C CA . VAL B 1 283 ? 12.039 10.5 16.234 1 94.31 283 VAL B CA 1
ATOM 4452 C C . VAL B 1 283 ? 12.477 9.438 17.25 1 94.31 283 VAL B C 1
ATOM 4454 O O . VAL B 1 283 ? 12.648 9.734 18.438 1 94.31 283 VAL B O 1
ATOM 4457 N N . LEU B 1 284 ? 12.5 8.211 16.75 1 91.12 284 LEU B N 1
ATOM 4458 C CA . LEU B 1 284 ? 12.898 7.105 17.609 1 91.12 284 LEU B CA 1
ATOM 4459 C C . LEU B 1 284 ? 14.414 6.926 17.609 1 91.12 284 LEU B C 1
ATOM 4461 O O . LEU B 1 284 ? 15.055 7.07 16.562 1 91.12 284 LEU B O 1
ATOM 4465 N N . THR B 1 285 ? 15.086 7.176 18.672 1 76 285 THR B N 1
ATOM 4466 C CA . THR B 1 285 ? 16.531 7.039 18.766 1 76 285 THR B CA 1
ATOM 4467 C C . THR B 1 285 ? 16.953 5.582 18.594 1 76 285 THR B C 1
ATOM 4469 O O . THR B 1 285 ? 16.375 4.684 19.188 1 76 285 THR B O 1
ATOM 4472 N N . PRO B 1 286 ? 17.719 5.289 17.453 1 60.75 286 PRO B N 1
ATOM 4473 C CA . PRO B 1 286 ? 18.219 3.922 17.297 1 60.75 286 PRO B CA 1
ATOM 4474 C C . PRO B 1 286 ? 18.828 3.377 18.594 1 60.75 286 PRO B C 1
ATOM 4476 O O . PRO B 1 286 ? 19.359 4.145 19.406 1 60.75 286 PRO B O 1
ATOM 4479 N N . ASP B 1 287 ? 18.266 2.35 19.203 1 47.09 287 ASP B N 1
ATOM 4480 C CA . ASP B 1 287 ? 19.031 1.772 20.312 1 47.09 287 ASP B CA 1
ATOM 4481 C C . ASP B 1 287 ? 20.531 1.777 20 1 47.09 287 ASP B C 1
ATOM 4483 O O . ASP B 1 287 ? 20.953 1.238 18.969 1 47.09 287 ASP B O 1
ATOM 4487 N N . LEU B 1 288 ? 21.344 2.723 20.453 1 36.53 288 LEU B N 1
ATOM 4488 C CA . LEU B 1 288 ? 22.781 2.447 20.453 1 36.53 288 LEU B CA 1
ATOM 4489 C C . LEU B 1 288 ? 23.078 1.142 21.172 1 36.53 288 LEU B C 1
ATOM 4491 O O . LEU B 1 288 ? 22.5 0.86 22.234 1 36.53 288 LEU B O 1
#

Sequence (576 aa):
MRFRGTLAKDALVVLLDVAQSFARLGLHSSAKTNCVFTLTPETLTIALKSGGAELQSFARLQTTRLFHDVVVQSQAANHIGFLCDIRHFQQALTSGKDASAVMLRLLKRDGHNFLCLRTRAVDIDIIQSIPIDVLSMSLVEHYKEPSVPAPQMAIEMPPLRAMRSIVDRLKVMHKTMTVEASKSGTLVLRIDTNTLTLQTLFAHLRYRDDLIEDDEEDEEEKNRRQQQRSSSVTVDSKVLSQAILVDGQSTRSVLCCISENQAMVLHSILIDSFGSFTCYIPVLTPDLMRFRGTLAKDALVVLLDVAQSFARLGLHSSAKTNCVFTLTPETLTIALKSGGAELQSFARLQTTRLFHDVVVQSQAANHIGFLCDIRHFQQALTSGKDASAVMLRLLKRDGHNFLCLRTRAVDIDIIQSIPIDVLSMSLVEHYKEPSVPAPQMAIEMPPLRAMRSIVDRLKVMHKTMTVEASKSGTLVLRIDTNTLTLQTLFAHLRYRDDLIEDDEEDEEEKNRRQQQRSSSVTVDSKVLSQAILVDGQSTRSVLCCISENQAMVLHSILIDSFGSFTCYIPVLTPDL

Solvent-accessible surface area (backbone atoms only — not comparable to full-atom values): 29685 Å² total; per-residue (Å²): 119,46,38,36,28,32,43,34,76,74,30,48,55,44,50,40,44,52,31,47,42,49,38,58,52,29,72,75,39,91,34,68,54,53,25,44,36,37,40,34,70,61,34,37,34,41,29,41,74,38,65,89,87,38,61,30,37,38,34,44,32,31,32,67,65,34,28,45,84,62,44,54,42,34,92,61,82,23,46,47,32,29,38,32,46,32,59,58,52,34,51,51,49,60,73,32,71,84,31,81,38,36,33,41,31,58,44,77,56,97,92,37,43,27,47,31,40,38,22,42,38,100,89,44,78,4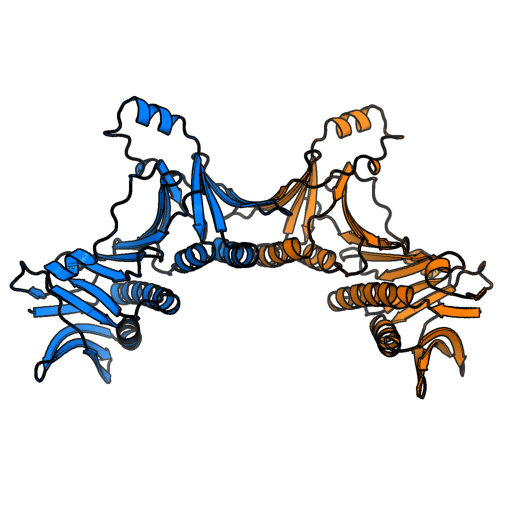6,76,43,75,40,66,39,47,79,43,54,69,75,60,47,60,73,61,53,80,80,90,69,77,74,41,76,31,41,31,43,56,68,66,42,70,64,49,42,60,51,38,59,53,47,34,73,74,35,66,51,32,34,42,34,40,32,69,85,10,33,41,33,44,33,39,79,54,96,87,45,37,41,35,38,35,38,47,84,34,53,52,39,65,88,69,41,80,72,65,92,52,54,72,63,55,45,53,48,52,71,64,47,54,60,31,42,36,33,28,46,24,64,58,52,44,58,58,46,65,62,63,46,90,46,47,68,45,41,33,42,31,27,22,62,62,60,39,39,36,41,42,28,35,31,45,94,72,36,35,36,42,36,35,41,44,56,49,49,69,74,86,125,118,46,37,37,28,31,44,35,76,74,30,48,56,44,52,40,46,53,30,46,41,49,38,56,52,29,71,75,39,93,35,68,55,53,26,42,36,37,39,35,69,61,34,39,33,39,29,41,74,37,65,88,88,38,62,31,39,39,34,43,31,31,31,68,66,34,27,44,84,62,43,52,43,34,92,61,82,22,46,48,33,29,38,33,46,32,60,57,50,33,51,50,50,58,72,32,70,85,31,81,38,35,33,41,31,59,43,77,56,98,92,38,43,25,48,31,40,38,22,43,37,99,90,46,79,47,76,42,74,40,67,39,46,79,43,53,69,75,59,50,60,73,61,51,79,79,90,69,76,73,40,77,31,41,31,43,56,70,65,42,71,65,47,42,62,51,40,58,52,49,34,73,74,34,66,51,32,35,43,33,40,33,70,86,10,34,43,31,43,33,38,79,53,99,87,45,36,39,35,37,35,38,45,84,34,53,50,38,64,89,70,41,78,74,63,94,52,53,73,62,56,46,51,48,51,71,65,46,54,60,32,41,36,33,29,47,24,64,58,51,47,57,60,48,65,65,64,46,91,47,48,68,46,43,33,42,30,27,22,62,63,60,37,38,35,40,42,28,36,31,45,94,74,35,36,38,41,35,34,43,45,56,49,51,68,74,85,124

InterPro domains:
  IPR007150 HUS1/Mec3 [PF04005] (1-283)
  IPR007150 HUS1/Mec3 [PTHR12900] (1-284)
  IPR016580 HUS1 [PIRSF011312] (1-284)

Secondary structure (DSSP, 8-state):
-EEEEEEPHHHHHHHHHHHHHHHHHHHHSSS-SEEEEEE-SSEEEEEE---TTS-EEEEEEEHHHHEEEEEEE-TTTT-EEEEEEHHHHHHHHHHTTT-SEEEEEEEEETTEEEEEEEEE-SS-EEEEEEEEEEE-HHHHGGGPPP--PPPSEEEE---HHHHHHHHHHHHHH-SEEEEEEETTS-EEEEEE-SS-EEEEEEESPPB-GGGS--SSS-HHHHHHHHH--EEEEEEEHHHHHHHHT---TTEEEEEEEEETTTEEEEEEEEGGG-EEEEEEEPB-----/-EEEEEEPHHHHHHHHHHHHHHHHHHHHSSS-SEEEEEE-SSEEEEEE---TTS-EEEEEEEHHHHEEEEEEE-TTTT-EEEEEEHHHHHHHHHHTTT-SEEEEEEEEETTEEEEEEEEE-SS-EEEEEEEEEEE-HHHHGGGPPP--PPPSEEEE---HHHHHHHHHHHHHH-SEEEEEEETTS-EEEEEE-SS-EEEEEEES--B-GGGS--SSS-HHHHHHHHH--EEEEEEEHHHHHHHTT---TTEEEEEEEEETTTEEEEEEEEGGG-EEEEEEEPB-----

Nearest PDB structures (foldseek):
  8gnn-assembly1_B  TM=8.844E-01  e=1.496E-22  Homo sapiens
  8wu8-assembly1_B  TM=8.887E-01  e=5.327E-21  Homo sapiens
  6j8y-assembly1_B  TM=8.729E-01  e=6.983E-21  Homo sapiens
  3a1j-assembly1_B  TM=8.686E-01  e=3.647E-21  Homo sapiens
  7z6h-assembly1_C  TM=8.644E-01  e=5.766E-20  Homo sapiens

Foldseek 3Di:
DKKKFKFDLVLLQVVLLVLVLLQLLCVVAPDDLKWKWKDAQFWIKIWDDGPPQAKIKMWIFGNPNGGDPIDFDDPVNSIWMKIFRSVLVSVLSVVQNPAPIKMWIWDDDPNWIWTWIWGDHPPDIDIDTTTIGTDDPVVVVVRDDDDFDQFLWKWWDDDLVVVLVVLVVVLVVDFKWKWKDFPQAKIKIWDDDPVDIDIDMDGPIDTDVVRHDLPDDDPVVNVVSVVDGMAMFMAGSVNVSSVSVSPGPQFPTWMWTDDHHTWIKIWTDGPPRRTIMMMTTDTDRPPD/DKKKFKFDLVLLQVVLLVLVLLQLLCVVAPDDLKWKWKDAQFWIKIWDDGPPQAKIKMWIFGNPNGGDPIDFDDPVNSIWMKIFRSVLVSVLSVVQNPAPIKMWIWDDDPNWIWIWIWGDHPPDIDIRTTTIGTDDPVVVVVRDDDDFDQFLWKWWDDQLVVVLVVLVVVLVVDFKWKWKDFPQAKIKIWDDDPVDIDIDIDGPIDTDVVRRDCPDDDPVVSVVSVPDGMAMFMAGSVNVSSVSVSNGPQFPTWMWTDDHHTWIKIWTDGPPRRTIMMMTTDTDRPPD

pLDDT: mean 89.49, std 10.16, range [36.53, 98.12]